Protein AF-A0A932UL67-F1 (afdb_monomer)

Radius of gyration: 29.18 Å; Cα contacts (8 Å, |Δi|>4): 781; chains: 1; bounding box: 80×75×85 Å

Secondary structure (DSSP, 8-state):
-HHHHHHHHHHHHHHHHHHHHHHHHH-HHHHHHHHHHHHHHHHHHT-EEHHHHHH-TTS-HHHHHHHHHHHHHHHHHHHTT----TTTTSEEE--SSS-SEEEEEEEETTS-----EEETTTEEES-EEESSHHHHHHHHHHHHHTTEEEEEEEES----TTSS-PPEETTT--S-HHHHHHHHHHHHHHHH---TT-HHHHHHHHHHHHHHHHHHHHHHTT-HHHHHHHHHHHHHHHHHHHHHHHHHHHHHHHHTSS--HHHHHHHHHHHHHHHHHHHHTTTGGG-SSS-HHHHHTSPP-HHHHHHHHHT-SSHHHHHHHHHHTTT-HHHHHHHHHHHHHH-TTS-HHHHHHHS-PPPPP--S---PPPP--------------------------------------------TTEEEEEEEEEEHHHHHHHHHHHHHHTTPPEEEEEE-SSEEEEEEPPEEEPPPHHHHHTT-SEEEEEEEEEEEE-SSSEEEEEEEEEEEEEPPPSSS----BPPPPPHHHHHHHHHHHHHHHHHHHHHHHHHHHHHHHHHHHHHHHHHHTTS--

Nearest PDB structures (foldseek):
  2pcs-assembly1_A  TM=4.024E-01  e=6.009E-02  Geobacillus kaustophilus HTA426
  7azn-assembly1_A  TM=4.717E-01  e=5.181E-01  Mus musculus
  5yqj-assembly3_C  TM=4.143E-01  e=3.210E-01  Saccharomyces cerevisiae S288C
  6gn5-assembly1_A  TM=4.118E-01  e=5.981E-01  Homo sapiens

Mean predicted aligned error: 16.82 Å

Solvent-accessible surface area (backbone atoms only — not comparable to full-atom values): 31783 Å² total; per-residue (Å²): 111,70,74,58,53,53,53,49,52,52,50,52,51,50,52,51,50,51,52,51,51,49,42,48,73,74,30,72,66,52,44,50,53,53,50,51,52,52,54,50,52,53,46,66,74,56,50,41,53,34,68,58,48,42,70,35,88,84,43,55,68,70,60,24,52,52,42,46,46,49,54,50,35,45,48,42,33,31,76,70,43,69,36,44,37,83,60,66,57,49,28,30,22,81,75,88,55,82,63,56,28,29,36,37,28,30,8,44,71,73,46,87,48,71,43,68,48,80,41,99,83,85,39,77,34,61,54,50,78,21,73,46,62,68,60,40,52,54,54,42,51,58,41,40,78,70,50,28,27,62,32,78,40,78,33,39,73,78,80,67,83,76,77,56,78,52,48,41,36,56,32,50,61,54,93,50,61,50,60,36,31,12,50,53,31,18,60,24,33,47,65,57,45,72,57,88,94,38,61,40,56,39,39,17,51,15,47,52,48,3,30,59,44,29,20,50,54,26,47,78,68,73,33,59,65,53,14,51,48,23,48,34,46,49,52,32,47,46,56,49,20,56,48,48,53,52,52,47,52,54,49,48,57,57,46,71,42,102,57,60,73,66,64,36,51,53,54,52,50,50,53,40,51,53,53,28,50,35,26,50,39,80,55,17,72,70,36,74,69,60,58,19,51,66,54,28,73,48,85,74,48,47,11,47,51,54,60,54,35,36,52,24,44,66,49,64,52,58,51,46,46,22,56,63,45,75,64,36,60,39,61,26,54,54,50,52,46,53,51,47,70,68,37,75,90,51,63,51,66,60,54,52,66,65,54,82,48,82,74,77,80,91,82,82,81,92,78,83,81,84,79,91,79,92,77,84,87,82,89,82,87,90,79,86,82,90,78,89,88,85,84,90,87,85,85,90,84,90,82,91,79,91,78,84,90,70,91,76,83,78,74,78,78,80,55,70,16,55,47,80,44,78,66,42,73,30,37,62,65,34,49,70,52,38,48,62,51,48,43,41,73,78,68,41,52,77,64,44,78,49,73,55,102,55,39,38,40,39,30,36,38,80,38,78,43,79,42,50,72,77,42,35,77,70,53,29,68,36,23,33,38,31,44,37,38,42,30,37,60,72,54,101,63,31,23,40,34,34,41,34,39,41,39,32,31,27,48,81,71,93,52,98,73,73,57,80,40,62,43,72,77,47,74,66,58,50,49,56,51,48,55,55,53,48,54,37,35,55,54,25,44,60,44,35,56,56,52,51,56,52,48,52,54,53,49,54,60,47,54,58,50,60,51,59,64,60,78,73,111

pLDDT: mean 77.35, std 21.62, range [21.58, 98.69]

Foldseek 3Di:
DVVVVVVVVVVVVVVVVVVLVCCCVPDPVSVQVVVVVVLQVVQVVQKDFLVCLLPDPPNPPLVNVLSVLLVLLLCCLCPVQVFQSDLAARIEGEPLDQFQWKKKWKDAQLALDADWDADPPPGTDSIDTGSDVVVNVVVCVVVVVVRMDMDIDTDLDDDPLPPDRGHRYPNLGDPLSLSSSLVSSLVSLLRRDDFPPQQLVSLQSSNLRSLLSSLVSCVVVVNNVSNVVSVLVLQLLQLVLVLLVVLNVLSNVLSPDPDDDPRSNVSNQVSQLVSLVCLQPDSQVSRDPDRSPLVSLDRDGSRVSVVSSSNRPPNVLLVLLCVLVVNRSSVSSVVLRVQSVVQVPHNSVVSSVVPDRPPDPDDDDDDDDDDDDDDDDDDDDDDDDDDDDDDDDDDDDDDDDDDDDDDDPDPDPDDFQKDKDWLFKFFPVLCVPQLSSLCVVVPWAWPDWDDDPFKTKTKTDKDKDADDPVVVVVQFGIKIKMKIWMWGDPDPGMTGIMIMMGMWTAHDDPDPDRDTDRHHQDPVNVVVVCVSSVSSSVSRVVNVVVVVVSVVVVVVVVVVVVVVVVVVD

Structure (mmCIF, N/CA/C/O backbone):
data_AF-A0A932UL67-F1
#
_entry.id   AF-A0A932UL67-F1
#
loop_
_atom_site.group_PDB
_atom_site.id
_atom_site.type_symbol
_atom_site.label_atom_id
_atom_site.label_alt_id
_atom_site.label_comp_id
_atom_site.label_asym_id
_atom_site.label_entity_id
_atom_site.label_seq_id
_atom_site.pdbx_PDB_ins_code
_atom_site.Cartn_x
_atom_site.Cartn_y
_atom_site.Cartn_z
_atom_site.occupancy
_atom_site.B_iso_or_equiv
_atom_site.auth_seq_id
_atom_site.auth_comp_id
_atom_site.auth_asym_id
_atom_site.auth_atom_id
_atom_site.pdbx_PDB_model_num
ATOM 1 N N . MET A 1 1 ? 15.646 -45.653 40.377 1.00 58.28 1 MET A N 1
ATOM 2 C CA . MET A 1 1 ? 14.863 -45.214 39.196 1.00 58.28 1 MET A CA 1
ATOM 3 C C . MET A 1 1 ? 14.924 -43.702 38.965 1.00 58.28 1 MET A C 1
ATOM 5 O O . MET A 1 1 ? 15.389 -43.301 37.908 1.00 58.28 1 MET A O 1
ATOM 9 N N . VAL A 1 2 ? 14.588 -42.864 39.954 1.00 60.38 2 VAL A N 1
ATOM 10 C CA . VAL A 1 2 ? 14.476 -41.389 39.829 1.00 60.38 2 VAL A CA 1
ATOM 11 C C . VAL A 1 2 ? 15.706 -40.686 39.216 1.00 60.38 2 VAL A C 1
ATOM 13 O O . VAL A 1 2 ? 15.571 -39.919 38.268 1.00 60.38 2 VAL A O 1
ATOM 16 N N . ARG A 1 3 ? 16.933 -40.998 39.663 1.00 60.72 3 ARG A N 1
ATOM 17 C CA . ARG A 1 3 ? 18.172 -40.400 39.108 1.00 60.72 3 ARG A CA 1
ATOM 18 C C . ARG A 1 3 ? 18.428 -40.737 37.631 1.00 60.72 3 ARG A C 1
ATOM 20 O O . ARG A 1 3 ? 19.085 -39.966 36.936 1.00 60.72 3 ARG A O 1
ATOM 27 N N . ARG A 1 4 ? 17.940 -41.886 37.150 1.00 64.69 4 ARG A N 1
ATOM 28 C CA . ARG A 1 4 ? 18.103 -42.320 35.751 1.00 64.69 4 ARG A CA 1
ATOM 29 C C . ARG A 1 4 ? 17.118 -41.561 34.858 1.00 64.69 4 ARG A C 1
ATOM 31 O O . ARG A 1 4 ? 17.527 -41.064 33.818 1.00 64.69 4 ARG A O 1
ATOM 38 N N . SER A 1 5 ? 15.886 -41.368 35.330 1.00 59.34 5 SER A N 1
ATOM 39 C CA . SER A 1 5 ? 14.853 -40.567 34.663 1.00 59.34 5 SER A CA 1
ATOM 40 C C . SER A 1 5 ? 15.234 -39.086 34.545 1.00 59.34 5 SER A C 1
ATOM 42 O O . SER A 1 5 ? 15.085 -38.513 33.473 1.00 59.34 5 SER A O 1
ATOM 44 N N . ILE A 1 6 ? 15.826 -38.488 35.588 1.00 69.31 6 ILE A N 1
ATOM 45 C CA . ILE A 1 6 ? 16.319 -37.095 35.550 1.00 69.31 6 ILE A CA 1
ATOM 46 C C . ILE A 1 6 ? 17.451 -36.927 34.522 1.00 69.31 6 ILE A C 1
ATOM 48 O O . ILE A 1 6 ? 17.468 -35.964 33.762 1.00 69.31 6 ILE A O 1
ATOM 52 N N . ARG A 1 7 ? 18.386 -37.885 34.444 1.00 73.56 7 ARG A N 1
ATOM 53 C CA . ARG A 1 7 ? 19.478 -37.851 33.451 1.00 73.56 7 ARG A CA 1
ATOM 54 C C . ARG A 1 7 ? 18.980 -38.046 32.019 1.00 73.56 7 ARG A C 1
ATOM 56 O O . ARG A 1 7 ? 19.534 -37.441 31.108 1.00 73.56 7 ARG A O 1
ATOM 63 N N . ILE A 1 8 ? 17.961 -38.884 31.817 1.00 76.06 8 ILE A N 1
ATOM 64 C CA . ILE A 1 8 ? 17.327 -39.078 30.506 1.00 76.06 8 ILE A CA 1
ATOM 65 C C . ILE A 1 8 ? 16.589 -37.800 30.094 1.00 76.06 8 ILE A C 1
ATOM 67 O O . ILE A 1 8 ? 16.837 -37.307 29.000 1.00 76.06 8 ILE A O 1
ATOM 71 N N . ALA A 1 9 ? 15.790 -37.205 30.983 1.00 73.44 9 ALA A N 1
ATOM 72 C CA . ALA A 1 9 ? 15.114 -35.933 30.729 1.00 73.44 9 ALA A CA 1
ATOM 73 C C . ALA A 1 9 ? 16.105 -34.798 30.407 1.00 73.44 9 ALA A C 1
ATOM 75 O O . ALA A 1 9 ? 15.898 -34.058 29.451 1.00 73.44 9 ALA A O 1
ATOM 76 N N . GLY A 1 10 ? 17.229 -34.711 31.130 1.00 79.12 10 GLY A N 1
ATOM 77 C CA . GLY A 1 10 ? 18.285 -33.732 30.849 1.00 79.12 10 GLY A CA 1
ATOM 78 C C . GLY A 1 10 ? 18.972 -33.937 29.493 1.00 79.12 10 GLY A C 1
ATOM 79 O O . GLY A 1 10 ? 19.234 -32.968 28.786 1.00 79.12 10 GLY A O 1
ATOM 80 N N . ARG A 1 11 ? 19.225 -35.189 29.085 1.00 85.75 11 ARG A N 1
ATOM 81 C CA . ARG A 1 11 ? 19.798 -35.507 27.761 1.00 85.75 11 ARG A CA 1
ATOM 82 C C . ARG A 1 11 ? 18.821 -35.234 26.623 1.00 85.75 11 ARG A C 1
ATOM 84 O O . ARG A 1 11 ? 19.241 -34.719 25.595 1.00 85.75 11 ARG A O 1
ATOM 91 N N . VAL A 1 12 ? 17.541 -35.550 26.815 1.00 84.25 12 VAL A N 1
ATOM 92 C CA . VAL A 1 12 ? 16.478 -35.234 25.851 1.00 84.25 12 VAL A CA 1
ATOM 93 C C . VAL A 1 12 ? 16.326 -33.720 25.715 1.00 84.25 12 VAL A C 1
ATOM 95 O O . VAL A 1 12 ? 16.310 -33.222 24.597 1.00 84.25 12 VAL A O 1
ATOM 98 N N . GLY A 1 13 ? 16.314 -32.978 26.827 1.00 85.19 13 GLY A N 1
ATOM 99 C CA . GLY A 1 13 ? 16.282 -31.515 26.811 1.00 85.19 13 GLY A CA 1
ATOM 100 C C . GLY A 1 13 ? 17.483 -30.909 26.081 1.00 85.19 13 GLY A C 1
ATOM 101 O O . GLY A 1 13 ? 17.305 -30.061 25.213 1.00 85.19 13 GLY A O 1
ATOM 102 N N . LEU A 1 14 ? 18.698 -31.393 26.359 1.00 87.69 14 LEU A N 1
ATOM 103 C CA . LEU A 1 14 ? 19.907 -30.945 25.664 1.00 87.69 14 LEU A CA 1
ATOM 104 C C . LEU A 1 14 ? 19.869 -31.270 24.165 1.00 87.69 14 LEU A C 1
ATOM 106 O O . LEU A 1 14 ? 20.207 -30.415 23.352 1.00 87.69 14 LEU A O 1
ATOM 110 N N . ALA A 1 15 ? 19.440 -32.476 23.787 1.00 86.94 15 ALA A N 1
ATOM 111 C CA . ALA A 1 15 ? 19.298 -32.857 22.384 1.00 86.94 15 ALA A CA 1
ATOM 112 C C . ALA A 1 15 ? 18.282 -31.962 21.661 1.00 86.94 15 ALA A C 1
ATOM 114 O O . ALA A 1 15 ? 18.541 -31.525 20.545 1.00 86.94 15 ALA A O 1
ATOM 115 N N . LEU A 1 16 ? 17.167 -31.624 22.313 1.00 86.06 16 LEU A N 1
ATOM 116 C CA . LEU A 1 16 ? 16.147 -30.738 21.757 1.00 86.06 16 LEU A CA 1
ATOM 117 C C . LEU A 1 16 ? 16.681 -29.312 21.566 1.00 86.06 16 LEU A C 1
ATOM 119 O O . LEU A 1 16 ? 16.477 -28.718 20.511 1.00 86.06 16 LEU A O 1
ATOM 123 N N . VAL A 1 17 ? 17.445 -28.795 22.534 1.00 85.25 17 VAL A N 1
ATOM 124 C CA . VAL A 1 17 ? 18.145 -27.506 22.406 1.00 85.25 17 VAL A CA 1
ATOM 125 C C . VAL A 1 17 ? 19.146 -27.540 21.252 1.00 85.25 17 VAL A C 1
ATOM 127 O O . VAL A 1 17 ? 19.160 -26.619 20.443 1.00 85.25 17 VAL A O 1
ATOM 130 N N . LEU A 1 18 ? 19.949 -28.599 21.129 1.00 87.56 18 LEU A N 1
ATOM 131 C CA . LEU A 1 18 ? 20.917 -28.739 20.038 1.00 87.56 18 LEU A CA 1
ATOM 132 C C . LEU A 1 18 ? 20.237 -28.827 18.668 1.00 87.56 18 LEU A C 1
ATOM 134 O O . LEU A 1 18 ? 20.727 -28.221 17.721 1.00 87.56 18 LEU A O 1
ATOM 138 N N . VAL A 1 19 ? 19.099 -29.518 18.562 1.00 85.62 19 VAL A N 1
ATOM 139 C CA . VAL A 1 19 ? 18.292 -29.568 17.333 1.00 85.62 19 VAL A CA 1
ATOM 140 C C . VAL A 1 19 ? 17.742 -28.187 16.984 1.00 85.62 19 VAL A C 1
ATOM 142 O O . VAL A 1 19 ? 17.834 -27.779 15.831 1.00 85.62 19 VAL A O 1
ATOM 145 N N . VAL A 1 20 ? 17.228 -27.434 17.962 1.00 78.31 20 VAL A N 1
ATOM 146 C CA . VAL A 1 20 ? 16.753 -26.060 17.736 1.00 78.31 20 VAL A CA 1
ATOM 147 C C . VAL A 1 20 ? 17.907 -25.148 17.313 1.00 78.31 20 VAL A C 1
ATOM 149 O O . VAL A 1 20 ? 17.773 -24.419 16.336 1.00 78.31 20 VAL A O 1
ATOM 152 N N . VAL A 1 21 ? 19.062 -25.220 17.978 1.00 82.06 21 VAL A N 1
ATOM 153 C CA . VAL A 1 21 ? 20.255 -24.431 17.626 1.00 82.06 21 VAL A CA 1
ATOM 154 C C . VAL A 1 21 ? 20.749 -24.783 16.223 1.00 82.06 21 VAL A C 1
ATOM 156 O O . VAL A 1 21 ? 20.987 -23.885 15.419 1.00 82.06 21 VAL A O 1
ATOM 159 N N . ALA A 1 22 ? 20.844 -26.072 15.891 1.00 80.31 22 ALA A N 1
ATOM 160 C CA . ALA A 1 22 ? 21.201 -26.518 14.550 1.00 80.31 22 ALA A CA 1
ATOM 161 C C . ALA A 1 22 ? 20.183 -26.027 13.511 1.00 80.31 22 ALA A C 1
ATOM 163 O O . ALA A 1 22 ? 20.582 -25.532 12.462 1.00 80.31 22 ALA A O 1
ATOM 164 N N . ALA A 1 23 ? 18.883 -26.076 13.812 1.00 75.25 23 ALA A N 1
ATOM 165 C CA . ALA A 1 23 ? 17.847 -25.583 12.914 1.00 75.25 23 ALA A CA 1
ATOM 166 C C . ALA A 1 23 ? 17.936 -24.061 12.687 1.00 75.25 23 ALA A C 1
ATOM 168 O O . ALA A 1 23 ? 17.774 -23.594 11.563 1.00 75.25 23 ALA A O 1
ATOM 169 N N . VAL A 1 24 ? 18.255 -23.286 13.727 1.00 74.88 24 VAL A N 1
ATOM 170 C CA . VAL A 1 24 ? 18.489 -21.834 13.635 1.00 74.88 24 VAL A CA 1
ATOM 171 C C . VAL A 1 24 ? 19.718 -21.514 12.785 1.00 74.88 24 VAL A C 1
ATOM 173 O O . VAL A 1 24 ? 19.688 -20.572 11.995 1.00 74.88 24 VAL A O 1
ATOM 176 N N . ILE A 1 25 ? 20.795 -22.287 12.926 1.00 74.44 25 ILE A N 1
ATOM 177 C CA . ILE A 1 25 ? 22.027 -22.088 12.153 1.00 74.44 25 ILE A CA 1
ATOM 178 C C . ILE A 1 25 ? 21.809 -22.464 10.682 1.00 74.44 25 ILE A C 1
ATOM 180 O O . ILE A 1 25 ? 22.233 -21.731 9.791 1.00 74.44 25 ILE A O 1
ATOM 184 N N . LEU A 1 26 ? 21.139 -23.590 10.427 1.00 74.31 26 LEU A N 1
ATOM 185 C CA . LEU A 1 26 ? 21.056 -24.195 9.097 1.00 74.31 26 LEU A CA 1
ATOM 186 C C . LEU A 1 26 ? 19.904 -23.653 8.238 1.00 74.31 26 LEU A C 1
ATOM 188 O O . LEU A 1 26 ? 20.012 -23.685 7.015 1.00 74.31 26 LEU A O 1
ATOM 192 N N . PHE A 1 27 ? 18.819 -23.136 8.830 1.00 76.81 27 PHE A N 1
ATOM 193 C CA . PHE A 1 27 ? 17.623 -22.742 8.076 1.00 76.81 27 PHE A CA 1
ATOM 194 C C . PHE A 1 27 ? 17.274 -21.258 8.251 1.00 76.81 27 PHE A C 1
ATOM 196 O O . PHE A 1 27 ? 16.894 -20.791 9.327 1.00 76.81 27 PHE A O 1
ATOM 203 N N . GLY A 1 28 ? 17.343 -20.500 7.149 1.00 73.44 28 GLY A N 1
ATOM 204 C CA . GLY A 1 28 ? 16.959 -19.081 7.107 1.00 73.44 28 GLY A CA 1
ATOM 205 C C . GLY A 1 28 ? 15.499 -18.825 7.494 1.00 73.44 28 GLY A C 1
ATOM 206 O O . GLY A 1 28 ? 15.215 -17.854 8.192 1.00 73.44 28 GLY A O 1
ATOM 207 N N . GLU A 1 29 ? 14.583 -19.726 7.132 1.00 73.69 29 GLU A N 1
ATOM 208 C CA . GLU A 1 29 ? 13.160 -19.590 7.476 1.00 73.69 29 GLU A CA 1
ATOM 209 C C . GLU A 1 29 ? 12.892 -19.748 8.978 1.00 73.69 29 GLU A C 1
ATOM 211 O O . GLU A 1 29 ? 12.031 -19.065 9.528 1.00 73.69 29 GLU A O 1
ATOM 216 N N . VAL A 1 30 ? 13.676 -20.570 9.683 1.00 74.94 30 VAL A N 1
ATOM 217 C CA . VAL A 1 30 ? 13.566 -20.696 11.146 1.00 74.94 30 VAL A CA 1
ATOM 218 C C . VAL A 1 30 ? 13.992 -19.392 11.819 1.00 74.94 30 VAL A C 1
ATOM 220 O O . VAL A 1 30 ? 13.293 -18.894 12.700 1.00 74.94 30 VAL A O 1
ATOM 223 N N . ARG A 1 31 ? 15.097 -18.783 11.364 1.00 80.00 31 ARG A N 1
ATOM 224 C CA . ARG A 1 31 ? 15.535 -17.460 11.845 1.00 80.00 31 ARG A CA 1
ATOM 225 C C . ARG A 1 31 ? 14.489 -16.384 11.580 1.00 80.00 31 ARG A C 1
ATOM 227 O O . ARG A 1 31 ? 14.217 -15.574 12.462 1.00 80.00 31 ARG A O 1
ATOM 234 N N . PHE A 1 32 ? 13.890 -16.401 10.392 1.00 77.88 32 PHE A N 1
ATOM 235 C CA . PHE A 1 32 ? 12.824 -15.483 10.012 1.00 77.88 32 PHE A CA 1
ATOM 236 C C . PHE A 1 32 ? 11.614 -15.587 10.951 1.00 77.88 32 PHE A C 1
ATOM 238 O O . PHE A 1 32 ? 11.202 -14.581 11.527 1.00 77.88 32 PHE A O 1
ATOM 245 N N . VAL A 1 33 ? 11.090 -16.798 11.165 1.00 77.25 33 VAL A N 1
ATOM 246 C CA . VAL A 1 33 ? 9.927 -17.024 12.039 1.00 77.25 33 VAL A CA 1
ATOM 247 C C . VAL A 1 33 ? 10.240 -16.648 13.487 1.00 77.25 33 VAL A C 1
ATOM 249 O O . VAL A 1 33 ? 9.433 -15.982 14.127 1.00 77.25 33 VAL A O 1
ATOM 252 N N . LEU A 1 34 ? 11.422 -17.000 14.003 1.00 79.75 34 LEU A N 1
ATOM 253 C CA . LEU A 1 34 ? 11.830 -16.609 15.357 1.00 79.75 34 LEU A CA 1
ATOM 254 C C . LEU A 1 34 ? 11.966 -15.093 15.507 1.00 79.75 34 LEU A C 1
ATOM 256 O O . LEU A 1 34 ? 11.580 -14.543 16.537 1.00 79.75 34 LEU A O 1
ATOM 260 N N . ARG A 1 35 ? 12.489 -14.405 14.485 1.00 83.81 35 ARG A N 1
ATOM 261 C CA . ARG A 1 35 ? 12.565 -12.943 14.479 1.00 83.81 35 ARG A CA 1
ATOM 262 C C . ARG A 1 35 ? 11.172 -12.322 14.485 1.00 83.81 35 ARG A C 1
ATOM 264 O O . ARG A 1 35 ? 10.944 -11.420 15.284 1.00 83.81 35 ARG A O 1
ATOM 271 N N . ALA A 1 36 ? 10.258 -12.817 13.650 1.00 80.81 36 ALA A N 1
ATOM 272 C CA . ALA A 1 36 ? 8.872 -12.360 13.628 1.00 80.81 36 ALA A CA 1
ATOM 273 C C . ALA A 1 36 ? 8.182 -12.593 14.982 1.00 80.81 36 ALA A C 1
ATOM 275 O O . ALA A 1 36 ? 7.601 -11.666 15.534 1.00 80.81 36 ALA A O 1
ATOM 276 N N . ALA A 1 37 ? 8.340 -13.781 15.575 1.00 80.38 37 ALA A N 1
ATOM 277 C CA . ALA A 1 37 ? 7.785 -14.105 16.889 1.00 80.38 37 ALA A CA 1
ATOM 278 C C . ALA A 1 37 ? 8.350 -13.215 18.009 1.00 80.38 37 ALA A C 1
ATOM 280 O O . ALA A 1 37 ? 7.608 -12.769 18.881 1.00 80.38 37 ALA A O 1
ATOM 281 N N . TYR A 1 38 ? 9.655 -12.928 17.987 1.00 86.62 38 TYR A N 1
ATOM 282 C CA . TYR A 1 38 ? 10.287 -12.021 18.945 1.00 86.62 38 TYR A CA 1
ATOM 283 C C . TYR A 1 38 ? 9.764 -10.583 18.817 1.00 86.62 38 TYR A C 1
ATOM 285 O O . TYR A 1 38 ? 9.457 -9.943 19.825 1.00 86.62 38 TYR A O 1
ATOM 293 N N . GLU A 1 39 ? 9.671 -10.067 17.590 1.00 86.12 39 GLU A N 1
ATOM 294 C CA . GLU A 1 39 ? 9.162 -8.717 17.334 1.00 86.12 39 GLU A CA 1
ATOM 295 C C . GLU A 1 39 ? 7.692 -8.598 17.748 1.00 86.12 39 GLU A C 1
ATOM 297 O O . GLU A 1 39 ? 7.346 -7.653 18.458 1.00 86.12 39 GLU A O 1
ATOM 302 N N . GLU A 1 40 ? 6.872 -9.595 17.418 1.00 84.12 40 GLU A N 1
ATOM 303 C CA . GLU A 1 40 ? 5.462 -9.656 17.803 1.00 84.12 40 GLU A CA 1
ATOM 304 C C . GLU A 1 40 ? 5.289 -9.727 19.325 1.00 84.12 40 GLU A C 1
ATOM 306 O O . GLU A 1 40 ? 4.575 -8.921 19.919 1.00 84.12 40 GLU A O 1
ATOM 311 N N . ALA A 1 41 ? 6.036 -10.599 20.011 1.00 85.69 41 ALA A N 1
ATOM 312 C CA . ALA A 1 41 ? 6.009 -10.673 21.471 1.00 85.69 41 ALA A CA 1
ATOM 313 C C . ALA A 1 41 ? 6.372 -9.327 22.121 1.00 85.69 41 ALA A C 1
ATOM 315 O O . ALA A 1 41 ? 5.759 -8.915 23.110 1.00 85.69 41 ALA A O 1
ATOM 316 N N . ARG A 1 42 ? 7.343 -8.603 21.550 1.00 88.56 42 ARG A N 1
ATOM 317 C CA . ARG A 1 42 ? 7.738 -7.274 22.028 1.00 88.56 42 ARG A CA 1
ATOM 318 C C . ARG A 1 42 ? 6.652 -6.224 21.779 1.00 88.56 42 ARG A C 1
ATOM 320 O O . ARG A 1 42 ? 6.491 -5.335 22.617 1.00 88.56 42 ARG A O 1
ATOM 327 N N . ILE A 1 43 ? 5.931 -6.312 20.660 1.00 88.38 43 ILE A N 1
ATOM 328 C CA . ILE A 1 43 ? 4.797 -5.438 20.333 1.00 88.38 43 ILE A CA 1
ATOM 329 C C . ILE A 1 43 ? 3.656 -5.662 21.328 1.00 88.38 43 ILE A C 1
ATOM 331 O O . ILE A 1 43 ? 3.190 -4.713 21.965 1.00 88.38 43 ILE A O 1
ATOM 335 N N . LEU A 1 44 ? 3.265 -6.921 21.520 1.00 87.44 44 LEU A N 1
ATOM 336 C CA . LEU A 1 44 ? 2.172 -7.310 22.407 1.00 87.44 44 LEU A CA 1
ATOM 337 C C . LEU A 1 44 ? 2.477 -6.990 23.875 1.00 87.44 44 LEU A C 1
ATOM 339 O O . LEU A 1 44 ? 1.585 -6.557 24.599 1.00 87.44 44 LEU A O 1
ATOM 343 N N . ALA A 1 45 ? 3.728 -7.133 24.321 1.00 88.50 45 ALA A N 1
ATOM 344 C CA . ALA A 1 45 ? 4.129 -6.818 25.695 1.00 88.50 45 ALA A CA 1
ATOM 345 C C . ALA A 1 45 ? 4.094 -5.314 26.030 1.00 88.50 45 ALA A C 1
ATOM 347 O O . ALA A 1 45 ? 4.071 -4.948 27.203 1.00 88.50 45 ALA A O 1
ATOM 348 N N . ARG A 1 46 ? 4.122 -4.433 25.021 1.00 91.44 46 ARG A N 1
ATOM 349 C CA . ARG A 1 46 ? 4.160 -2.968 25.196 1.00 91.44 46 ARG A CA 1
ATOM 350 C C . ARG A 1 46 ? 2.822 -2.282 24.945 1.00 91.44 46 ARG A C 1
ATOM 352 O O . ARG A 1 46 ? 2.752 -1.056 25.046 1.00 91.44 46 ARG A O 1
ATOM 359 N N . ARG A 1 47 ? 1.788 -3.052 24.615 1.00 93.00 47 ARG A N 1
ATOM 360 C CA . ARG A 1 47 ? 0.481 -2.512 24.259 1.00 93.00 47 ARG A CA 1
ATOM 361 C C . ARG A 1 47 ? -0.162 -1.783 25.432 1.00 93.00 47 ARG A C 1
ATOM 363 O O . ARG A 1 47 ? -0.093 -2.226 26.579 1.00 93.00 47 ARG A O 1
ATOM 370 N N . ARG A 1 48 ? -0.791 -0.657 25.129 1.00 94.25 48 ARG A N 1
ATOM 371 C CA . ARG A 1 48 ? -1.565 0.146 26.073 1.00 94.25 48 ARG A CA 1
ATOM 372 C C . ARG A 1 48 ? -2.963 0.385 25.502 1.00 94.25 48 ARG A C 1
ATOM 374 O O . ARG A 1 48 ? -3.065 0.592 24.291 1.00 94.25 48 ARG A O 1
ATOM 381 N N . PRO A 1 49 ? -4.016 0.430 26.337 1.00 96.25 49 PRO A N 1
ATOM 382 C CA . PRO A 1 49 ? -5.360 0.729 25.862 1.00 96.25 49 PRO A CA 1
ATOM 383 C C . PRO A 1 49 ? -5.412 2.091 25.172 1.00 96.25 49 PRO A C 1
ATOM 385 O O . PRO A 1 49 ? -4.981 3.102 25.736 1.00 96.25 49 PRO A O 1
ATOM 388 N N . LEU A 1 50 ? -5.960 2.120 23.957 1.00 94.75 50 LEU A N 1
ATOM 389 C CA . LEU A 1 50 ? -6.038 3.339 23.154 1.00 94.75 50 LEU A CA 1
ATOM 390 C C . LEU A 1 50 ? -6.918 4.397 23.841 1.00 94.75 50 LEU A C 1
ATOM 392 O O . LEU A 1 50 ? -6.569 5.573 23.872 1.00 94.75 50 LEU A O 1
ATOM 396 N N . THR A 1 51 ? -8.008 3.966 24.482 1.00 95.44 51 THR A N 1
ATOM 397 C CA . THR A 1 51 ? -8.906 4.825 25.275 1.00 95.44 51 THR A CA 1
ATOM 398 C C . THR A 1 51 ? -8.184 5.509 26.433 1.00 95.44 51 THR A C 1
ATOM 400 O O . THR A 1 51 ? -8.359 6.706 26.647 1.00 95.44 51 THR A O 1
ATOM 403 N N . GLN A 1 52 ? -7.309 4.783 27.139 1.00 95.69 52 GLN A N 1
ATOM 404 C CA . GLN A 1 52 ? -6.505 5.351 28.219 1.00 95.69 52 GLN A CA 1
ATOM 405 C C . GLN A 1 52 ? -5.563 6.431 27.677 1.00 95.69 52 GLN A C 1
ATOM 407 O O . GLN A 1 52 ? -5.497 7.520 28.240 1.00 95.69 52 GLN A O 1
ATOM 412 N N . LEU A 1 53 ? -4.869 6.148 26.572 1.00 94.75 53 LEU A N 1
ATOM 413 C CA . LEU A 1 53 ? -3.941 7.088 25.939 1.00 94.75 53 LEU A CA 1
ATOM 414 C C . LEU A 1 53 ? -4.631 8.341 25.393 1.00 94.75 53 LEU A C 1
ATOM 416 O O . LEU A 1 53 ? -4.057 9.427 25.486 1.00 94.75 53 LEU A O 1
ATOM 420 N N . ALA A 1 54 ? -5.842 8.198 24.851 1.00 94.31 54 ALA A N 1
ATOM 421 C CA . ALA A 1 54 ? -6.664 9.312 24.386 1.00 94.31 54 ALA A CA 1
ATOM 422 C C . ALA A 1 54 ? -7.122 10.209 25.552 1.00 94.31 54 ALA A C 1
ATOM 424 O O . ALA A 1 54 ? -7.146 11.424 25.426 1.00 94.31 54 ALA A O 1
ATOM 425 N N . SER A 1 55 ? -7.417 9.635 26.721 1.00 94.06 55 SER A N 1
ATOM 426 C CA . SER A 1 55 ? -7.809 10.412 27.910 1.00 94.06 55 SER A CA 1
ATOM 427 C C . SER A 1 55 ? -6.636 10.991 28.718 1.00 94.06 55 SER A C 1
ATOM 429 O O . SER A 1 55 ? -6.845 11.809 29.611 1.00 94.06 55 SER A O 1
ATOM 431 N N . ASP A 1 56 ? -5.401 10.563 28.440 1.00 94.06 56 ASP A N 1
ATOM 432 C CA . ASP A 1 56 ? -4.221 10.926 29.226 1.00 94.06 56 ASP A CA 1
ATOM 433 C C . ASP A 1 56 ? -3.772 12.372 28.911 1.00 94.06 56 ASP A C 1
ATOM 435 O O . ASP A 1 56 ? -3.357 12.661 27.779 1.00 94.06 56 ASP A O 1
ATOM 439 N N . PRO A 1 57 ? -3.796 13.298 29.896 1.00 92.50 57 PRO A N 1
ATOM 440 C CA . PRO A 1 57 ? -3.409 14.691 29.684 1.00 92.50 57 PRO A CA 1
ATOM 441 C C . PRO A 1 57 ? -1.923 14.853 29.336 1.00 92.50 57 PRO A C 1
ATOM 443 O O . PRO A 1 57 ? -1.539 15.897 28.809 1.00 92.50 57 PRO A O 1
ATOM 446 N N . THR A 1 58 ? -1.095 13.834 29.592 1.00 94.06 58 THR A N 1
ATOM 447 C CA . THR A 1 58 ? 0.335 13.822 29.256 1.00 94.06 58 THR A CA 1
ATOM 448 C C . THR A 1 58 ? 0.617 13.354 27.825 1.00 94.06 58 THR A C 1
ATOM 450 O O . THR A 1 58 ? 1.720 13.577 27.319 1.00 94.06 58 THR A O 1
ATOM 453 N N . THR A 1 59 ? -0.364 12.757 27.135 1.00 92.00 59 THR A N 1
ATOM 454 C CA . THR A 1 59 ? -0.254 12.442 25.704 1.00 92.00 59 THR A CA 1
ATOM 455 C C . THR A 1 59 ? -0.197 13.747 24.902 1.00 92.00 59 THR A C 1
ATOM 457 O O . THR A 1 59 ? -1.075 14.595 25.098 1.00 92.00 59 THR A O 1
ATOM 460 N N . PRO A 1 60 ? 0.778 13.926 23.984 1.00 92.75 60 PRO A N 1
ATOM 461 C CA . PRO A 1 60 ? 0.849 15.109 23.130 1.00 92.75 60 PRO A CA 1
ATOM 462 C C . PRO A 1 60 ? -0.479 15.370 22.397 1.00 92.75 60 PRO A C 1
ATOM 464 O O . PRO A 1 60 ? -1.065 14.404 21.901 1.00 92.75 60 PRO A O 1
ATOM 467 N N . PRO A 1 61 ? -0.941 16.630 22.279 1.00 91.06 61 PRO A N 1
ATOM 468 C CA . PRO A 1 61 ? -2.257 16.944 21.714 1.00 91.06 61 PRO A CA 1
ATOM 469 C C . PRO A 1 61 ? -2.500 16.352 20.320 1.00 91.06 61 PRO A C 1
ATOM 471 O O . PRO A 1 61 ? -3.553 15.774 20.080 1.00 91.06 61 PRO A O 1
ATOM 474 N N . GLU A 1 62 ? -1.502 16.413 19.434 1.00 88.50 62 GLU A N 1
ATOM 475 C CA . GLU A 1 62 ? -1.570 15.834 18.082 1.00 88.50 62 GLU A CA 1
ATOM 476 C C . GLU A 1 62 ? -1.812 14.314 18.119 1.00 88.50 62 GLU A C 1
ATOM 478 O O . GLU A 1 62 ? -2.721 13.808 17.465 1.00 88.50 62 GLU A O 1
ATOM 483 N N . ARG A 1 63 ? -1.063 13.578 18.957 1.00 90.44 63 ARG A N 1
ATOM 484 C CA . ARG A 1 63 ? -1.260 12.126 19.124 1.00 90.44 63 ARG A CA 1
ATOM 485 C C . ARG A 1 63 ? -2.616 11.805 19.734 1.00 90.44 63 ARG A C 1
ATOM 487 O O . ARG A 1 63 ? -3.239 10.816 19.365 1.00 90.44 63 ARG A O 1
ATOM 494 N N . ARG A 1 64 ? -3.063 12.622 20.689 1.00 93.88 64 ARG A N 1
ATOM 495 C CA . ARG A 1 64 ? -4.370 12.451 21.323 1.00 93.88 64 ARG A CA 1
ATOM 496 C C . ARG A 1 64 ? -5.485 12.555 20.287 1.00 93.88 64 ARG A C 1
ATOM 498 O O . ARG A 1 64 ? -6.320 11.661 20.226 1.00 93.88 64 ARG A O 1
ATOM 505 N N . ALA A 1 65 ? -5.421 13.566 19.420 1.00 92.94 65 ALA A N 1
ATOM 506 C CA . ALA A 1 65 ? -6.364 13.743 18.321 1.00 92.94 65 ALA A CA 1
ATOM 507 C C . ALA A 1 65 ? -6.356 12.547 17.351 1.00 92.94 65 ALA A C 1
ATOM 509 O O . ALA A 1 65 ? -7.420 12.086 16.943 1.00 92.94 65 ALA A O 1
ATOM 510 N N . GLN A 1 66 ? -5.183 11.987 17.033 1.00 94.38 66 GLN A N 1
ATOM 511 C CA . GLN A 1 66 ? -5.090 10.762 16.227 1.00 94.38 66 GLN A CA 1
ATOM 512 C C . GLN A 1 66 ? -5.759 9.563 16.919 1.00 94.38 66 GLN A C 1
ATOM 514 O O . GLN A 1 66 ? -6.510 8.830 16.280 1.00 94.38 66 GLN A O 1
ATOM 519 N N . PHE A 1 67 ? -5.544 9.362 18.223 1.00 96.88 67 PHE A N 1
ATOM 520 C CA . PHE A 1 67 ? -6.186 8.272 18.970 1.00 96.88 67 PHE A CA 1
ATOM 521 C C . PHE A 1 67 ? -7.706 8.433 19.048 1.00 96.88 67 PHE A C 1
ATOM 523 O O . PHE A 1 67 ? -8.439 7.466 18.843 1.00 96.88 67 PHE A O 1
ATOM 530 N N . GLU A 1 68 ? -8.187 9.651 19.292 1.00 96.38 68 GLU A N 1
ATOM 531 C CA . GLU A 1 68 ? -9.613 9.979 19.264 1.00 96.38 68 GLU A CA 1
ATOM 532 C C . GLU A 1 68 ? -10.222 9.730 17.878 1.00 96.38 68 GLU A C 1
ATOM 534 O O . GLU A 1 68 ? -11.315 9.169 17.779 1.00 96.38 68 GLU A O 1
ATOM 539 N N . LEU A 1 69 ? -9.502 10.078 16.806 1.00 97.00 69 LEU A N 1
ATOM 540 C CA . LEU A 1 69 ? -9.923 9.815 15.432 1.00 97.00 69 LEU A CA 1
ATOM 541 C C . LEU A 1 69 ? -10.053 8.313 15.159 1.00 97.00 69 LEU A C 1
ATOM 543 O O . LEU A 1 69 ? -11.065 7.891 14.603 1.00 97.00 69 LEU A O 1
ATOM 547 N N . VAL A 1 70 ? -9.074 7.507 15.581 1.00 97.31 70 VAL A N 1
ATOM 548 C CA . VAL A 1 70 ? -9.119 6.043 15.431 1.00 97.31 70 VAL A CA 1
ATOM 549 C C . VAL A 1 70 ? -10.306 5.448 16.185 1.00 97.31 70 VAL A C 1
ATOM 551 O O . VAL A 1 70 ? -11.055 4.653 15.617 1.00 97.31 70 VAL A O 1
ATOM 554 N N . LEU A 1 71 ? -10.524 5.856 17.439 1.00 97.62 71 LEU A N 1
ATOM 555 C CA . LEU A 1 71 ? -11.663 5.390 18.237 1.00 97.62 71 LEU A CA 1
ATOM 556 C C . LEU A 1 71 ? -13.000 5.765 17.585 1.00 97.62 71 LEU A C 1
ATOM 558 O O . LEU A 1 71 ? -13.905 4.932 17.514 1.00 97.62 71 LEU A O 1
ATOM 562 N N . ALA A 1 72 ? -13.113 6.989 17.066 1.00 98.19 72 ALA A N 1
ATOM 563 C CA . ALA A 1 72 ? -14.310 7.457 16.378 1.00 98.19 72 ALA A CA 1
ATOM 564 C C . ALA A 1 72 ? -14.552 6.718 15.051 1.00 98.19 72 ALA A C 1
ATOM 566 O O . ALA A 1 72 ? -15.686 6.332 14.773 1.00 98.19 72 ALA A O 1
ATOM 567 N N . ALA A 1 73 ? -13.509 6.485 14.248 1.00 98.19 73 ALA A N 1
ATOM 568 C CA . ALA A 1 73 ? -13.608 5.731 12.998 1.00 98.19 73 ALA A CA 1
ATOM 569 C C . ALA A 1 73 ? -14.012 4.272 13.256 1.00 98.19 73 ALA A C 1
ATOM 571 O O . ALA A 1 73 ? -14.882 3.742 12.566 1.00 98.19 73 ALA A O 1
ATOM 572 N N . ARG A 1 74 ? -13.457 3.647 14.303 1.00 97.44 74 ARG A N 1
ATOM 573 C CA . ARG A 1 74 ? -13.838 2.300 14.748 1.00 97.44 74 ARG A CA 1
ATOM 574 C C . ARG A 1 74 ? -15.306 2.228 15.177 1.00 97.44 74 ARG A C 1
ATOM 576 O O . ARG A 1 74 ? -16.005 1.302 14.774 1.00 97.44 74 ARG A O 1
ATOM 583 N N . ALA A 1 75 ? -15.777 3.189 15.973 1.00 98.12 75 ALA A N 1
ATOM 584 C CA . ALA A 1 75 ? -17.185 3.257 16.370 1.00 98.12 75 ALA A CA 1
ATOM 585 C C . ALA A 1 75 ? -18.097 3.433 15.148 1.00 98.12 75 ALA A C 1
ATOM 587 O O . ALA A 1 75 ? -19.059 2.696 14.980 1.00 98.12 75 ALA A O 1
ATOM 588 N N . PHE A 1 76 ? -17.740 4.327 14.222 1.00 98.56 76 PHE A N 1
ATOM 589 C CA . PHE A 1 76 ? -18.486 4.514 12.979 1.00 98.56 76 PHE A CA 1
ATOM 590 C C . PHE A 1 76 ? -18.542 3.239 12.119 1.00 98.56 76 PHE A C 1
ATOM 592 O O . PHE A 1 76 ? -19.604 2.889 11.600 1.00 98.56 76 PHE A O 1
ATOM 599 N N . ALA A 1 77 ? -17.424 2.520 11.990 1.00 98.25 77 ALA A N 1
ATOM 600 C CA . ALA A 1 77 ? -17.355 1.252 11.270 1.00 98.25 77 ALA A CA 1
ATOM 601 C C . ALA A 1 77 ? -18.353 0.223 11.828 1.00 98.25 77 ALA A C 1
ATOM 603 O O . ALA A 1 77 ? -19.106 -0.382 11.065 1.00 98.25 77 ALA A O 1
ATOM 604 N N . ALA A 1 78 ? -18.407 0.068 13.152 1.00 97.88 78 ALA A N 1
ATOM 605 C CA . ALA A 1 78 ? -19.360 -0.825 13.802 1.00 97.88 78 ALA A CA 1
ATOM 606 C C . ALA A 1 78 ? -20.803 -0.309 13.679 1.00 97.88 78 ALA A C 1
ATOM 608 O O . ALA A 1 78 ? -21.671 -0.973 13.112 1.00 97.88 78 ALA A O 1
ATOM 609 N N . ASP A 1 79 ? -21.048 0.905 14.162 1.00 97.62 79 ASP A N 1
ATOM 610 C CA . ASP A 1 79 ? -22.394 1.402 14.433 1.00 97.62 79 ASP A CA 1
ATOM 611 C C . ASP A 1 79 ? -23.108 1.873 13.170 1.00 97.62 79 ASP A C 1
ATOM 613 O O . ASP A 1 79 ? -24.321 1.704 13.056 1.00 97.62 79 ASP A O 1
ATOM 617 N N . SER A 1 80 ? -22.373 2.458 12.214 1.00 97.44 80 SER A N 1
ATOM 618 C CA . SER A 1 80 ? -22.923 3.082 11.000 1.00 97.44 80 SER A CA 1
ATOM 619 C C . SER A 1 80 ? -22.766 2.215 9.753 1.00 97.44 80 SER A C 1
ATOM 621 O O . SER A 1 80 ? -23.684 2.187 8.929 1.00 97.44 80 SER A O 1
ATOM 623 N N . LEU A 1 81 ? -21.673 1.459 9.630 1.00 97.69 81 LEU A N 1
ATOM 624 C CA . LEU A 1 81 ? -21.441 0.569 8.485 1.00 97.69 81 LEU A CA 1
ATOM 625 C C . LEU A 1 81 ? -21.792 -0.901 8.763 1.00 97.69 81 LEU A C 1
ATOM 627 O O . LEU A 1 81 ? -21.908 -1.671 7.815 1.00 97.69 81 LEU A O 1
ATOM 631 N N . GLY A 1 82 ? -22.011 -1.289 10.025 1.00 96.94 82 GLY A N 1
ATOM 632 C CA . GLY A 1 82 ? -22.328 -2.672 10.392 1.00 96.94 82 GLY A CA 1
ATOM 633 C C . GLY A 1 82 ? -21.138 -3.629 10.274 1.00 96.94 82 GLY A C 1
ATOM 634 O O . GLY A 1 82 ? -21.342 -4.827 10.083 1.00 96.94 82 GLY A O 1
ATOM 635 N N . LEU A 1 83 ? -19.908 -3.112 10.340 1.00 97.62 83 LEU A N 1
ATOM 636 C CA . LEU A 1 83 ? -18.689 -3.912 10.241 1.00 97.62 83 LEU A CA 1
ATOM 637 C C . LEU A 1 83 ? -18.335 -4.577 11.578 1.00 97.62 83 LEU A C 1
ATOM 639 O O . LEU A 1 83 ? -18.619 -4.061 12.661 1.00 97.62 83 LEU A O 1
ATOM 643 N N . ALA A 1 84 ? -17.644 -5.710 11.508 1.00 95.44 84 ALA A N 1
ATOM 644 C CA . ALA A 1 84 ? -17.185 -6.464 12.669 1.00 95.44 84 ALA A CA 1
ATOM 645 C C . ALA A 1 84 ? -15.916 -5.841 13.288 1.00 95.44 84 ALA A C 1
ATOM 647 O O . ALA A 1 84 ? -14.812 -6.353 13.132 1.00 95.44 84 ALA A O 1
ATOM 648 N N . ALA A 1 85 ? -16.056 -4.731 14.020 1.00 92.56 85 ALA A N 1
ATOM 649 C CA . ALA A 1 85 ? -14.907 -4.038 14.619 1.00 92.56 85 ALA A CA 1
ATOM 650 C C . ALA A 1 85 ? -14.104 -4.898 15.616 1.00 92.56 85 ALA A C 1
ATOM 652 O O . ALA A 1 85 ? -12.891 -4.728 15.720 1.00 92.56 85 ALA A O 1
ATOM 653 N N . GLY A 1 86 ? -14.761 -5.824 16.329 1.00 90.69 86 GLY A N 1
ATOM 654 C CA . GLY A 1 86 ? -14.103 -6.765 17.242 1.00 90.69 86 GLY A CA 1
ATOM 655 C C . GLY A 1 86 ? -13.144 -6.069 18.209 1.00 90.69 86 GLY A C 1
ATOM 656 O O . GLY A 1 86 ? -13.471 -5.031 18.775 1.00 90.69 86 GLY A O 1
ATOM 657 N N . GLU A 1 87 ? -11.941 -6.609 18.362 1.00 90.00 87 GLU A N 1
ATOM 658 C CA . GLU A 1 87 ? -10.875 -6.010 19.173 1.00 90.00 87 GLU A CA 1
ATOM 659 C C . GLU A 1 87 ? -9.888 -5.155 18.360 1.00 90.00 87 GLU A C 1
ATOM 661 O O . GLU A 1 87 ? -8.994 -4.540 18.938 1.00 90.00 87 GLU A O 1
ATOM 666 N N . THR A 1 88 ? -10.060 -5.061 17.037 1.00 88.00 88 THR A N 1
ATOM 667 C CA . THR A 1 88 ? -9.136 -4.338 16.156 1.00 88.00 88 THR A CA 1
ATOM 668 C C . THR A 1 88 ? -8.948 -2.903 16.631 1.00 88.00 88 THR A C 1
ATOM 670 O O . THR A 1 88 ? -9.915 -2.162 16.836 1.00 88.00 88 THR A O 1
ATOM 673 N N . TYR A 1 89 ? -7.681 -2.531 16.826 1.00 90.75 89 TYR A N 1
ATOM 674 C CA . TYR A 1 89 ? -7.248 -1.198 17.247 1.00 90.75 89 TYR A CA 1
ATOM 675 C C . TYR A 1 89 ? -7.857 -0.699 18.570 1.00 90.75 89 TYR A C 1
ATOM 677 O O . TYR A 1 89 ? -7.965 0.506 18.796 1.00 90.75 89 TYR A O 1
ATOM 685 N N . THR A 1 90 ? -8.186 -1.603 19.505 1.00 93.44 90 THR A N 1
ATOM 686 C CA . THR A 1 90 ? -8.465 -1.224 20.908 1.00 93.44 90 THR A CA 1
ATOM 687 C C . THR A 1 90 ? -7.189 -0.914 21.700 1.00 93.44 90 THR A C 1
ATOM 689 O O . THR A 1 90 ? -7.227 -0.249 22.740 1.00 93.44 90 THR A O 1
ATOM 692 N N . GLN A 1 91 ? -6.040 -1.364 21.195 1.00 94.19 91 GLN A N 1
ATOM 693 C CA . GLN A 1 91 ? -4.723 -1.233 21.810 1.00 94.19 91 GLN A CA 1
ATOM 694 C C . GLN A 1 91 ? -3.772 -0.425 20.921 1.00 94.19 91 GLN A C 1
ATOM 696 O O . GLN A 1 91 ? -3.927 -0.402 19.704 1.00 94.19 91 GLN A O 1
ATOM 701 N N . PHE A 1 92 ? -2.755 0.188 21.525 1.00 94.25 92 PHE A N 1
ATOM 702 C CA . PHE A 1 92 ? -1.679 0.895 20.835 1.00 94.25 92 PHE A CA 1
ATOM 703 C C . PHE A 1 92 ? -0.305 0.474 21.342 1.00 94.25 92 PHE A C 1
ATOM 705 O O . PHE A 1 92 ? -0.095 0.362 22.553 1.00 94.25 92 PHE A O 1
ATOM 712 N N . THR A 1 93 ? 0.648 0.346 20.422 1.00 93.00 93 THR A N 1
ATOM 713 C CA . THR A 1 93 ? 2.057 0.127 20.744 1.00 93.00 93 THR A CA 1
ATOM 714 C C . THR A 1 93 ? 2.948 1.113 19.995 1.00 93.00 93 THR A C 1
ATOM 716 O O . THR A 1 93 ? 3.004 1.126 18.766 1.00 93.00 93 THR A O 1
ATOM 719 N N . ASP A 1 94 ? 3.731 1.890 20.748 1.00 89.00 94 ASP A N 1
ATOM 720 C CA . ASP A 1 94 ? 4.822 2.677 20.175 1.00 89.00 94 ASP A CA 1
ATOM 721 C C . ASP A 1 94 ? 6.044 1.777 19.940 1.00 89.00 94 ASP A C 1
ATOM 723 O O . ASP A 1 94 ? 6.675 1.294 20.888 1.00 89.00 94 ASP A O 1
ATOM 727 N N . VAL A 1 95 ? 6.372 1.535 18.669 1.00 83.25 95 VAL A N 1
ATOM 728 C CA . VAL A 1 95 ? 7.508 0.687 18.279 1.00 83.25 95 VAL A CA 1
ATOM 729 C C . VAL A 1 95 ? 8.848 1.429 18.307 1.00 83.25 95 VAL A C 1
ATOM 731 O O . VAL A 1 95 ? 9.890 0.780 18.221 1.00 83.25 95 VAL A O 1
ATOM 734 N N . GLY A 1 96 ? 8.848 2.758 18.477 1.00 79.06 96 GLY A N 1
ATOM 735 C CA . GLY A 1 96 ? 10.064 3.572 18.610 1.00 79.06 96 GLY A CA 1
ATOM 736 C C . GLY A 1 96 ? 10.919 3.670 17.342 1.00 79.06 96 GLY A C 1
ATOM 737 O O . GLY A 1 96 ? 12.120 3.914 17.440 1.00 79.06 96 GLY A O 1
ATOM 738 N N . ARG A 1 97 ? 10.319 3.441 16.171 1.00 68.19 97 ARG A N 1
ATOM 739 C CA . ARG A 1 97 ? 10.939 3.521 14.840 1.00 68.19 97 ARG A CA 1
ATOM 740 C C . ARG A 1 97 ? 9.912 4.009 13.820 1.00 68.19 97 ARG A C 1
ATOM 742 O O . ARG A 1 97 ? 8.717 3.878 14.059 1.00 68.19 97 ARG A O 1
ATOM 749 N N . ASP A 1 98 ? 10.390 4.558 12.714 1.00 62.16 98 ASP A N 1
ATOM 750 C CA . ASP A 1 98 ? 9.591 5.125 11.619 1.00 62.16 98 ASP A CA 1
ATOM 751 C C . ASP A 1 98 ? 9.073 4.068 10.629 1.00 62.16 98 ASP A C 1
ATOM 753 O O . ASP A 1 98 ? 8.027 4.247 10.015 1.00 62.16 98 ASP A O 1
ATOM 757 N N . THR A 1 99 ? 9.776 2.942 10.508 1.00 62.03 99 THR A N 1
ATOM 758 C CA . THR A 1 99 ? 9.403 1.812 9.654 1.00 62.03 99 THR A CA 1
ATOM 759 C C . THR A 1 99 ? 9.317 0.544 10.485 1.00 62.03 99 THR A C 1
ATOM 761 O O . THR A 1 99 ? 10.272 0.169 11.167 1.00 62.03 99 THR A O 1
ATOM 764 N N . LEU A 1 100 ? 8.183 -0.153 10.423 1.00 75.56 100 LEU A N 1
ATOM 765 C CA . LEU A 1 100 ? 8.010 -1.412 11.142 1.00 75.56 100 LEU A CA 1
ATOM 766 C C . LEU A 1 100 ? 8.817 -2.537 10.491 1.00 75.56 100 LEU A C 1
ATOM 768 O O . LEU A 1 100 ? 9.598 -3.214 11.162 1.00 75.56 100 LEU A O 1
ATOM 772 N N . LEU A 1 101 ? 8.592 -2.726 9.191 1.00 78.50 101 LEU A N 1
ATOM 773 C CA . LEU A 1 101 ? 9.211 -3.749 8.359 1.00 78.50 101 LEU A CA 1
ATOM 774 C C . LEU A 1 101 ? 9.208 -3.325 6.884 1.00 78.50 101 LEU A C 1
ATOM 776 O O . LEU A 1 101 ? 8.435 -2.453 6.478 1.00 78.50 101 LEU A O 1
ATOM 780 N N . LEU A 1 102 ? 10.048 -3.976 6.080 1.00 79.12 102 LEU A N 1
ATOM 781 C CA . LEU A 1 102 ? 10.020 -3.891 4.621 1.00 79.12 102 LEU A CA 1
ATOM 782 C C . LEU A 1 102 ? 9.313 -5.110 4.033 1.00 79.12 102 LEU A C 1
ATOM 784 O O . LEU A 1 102 ? 9.682 -6.240 4.327 1.00 79.12 102 LEU A O 1
ATOM 788 N N . VAL A 1 103 ? 8.325 -4.899 3.176 1.00 79.25 103 VAL A N 1
ATOM 789 C CA . VAL A 1 103 ? 7.653 -5.955 2.420 1.00 79.25 103 VAL A CA 1
ATOM 790 C C . VAL A 1 103 ? 8.344 -6.113 1.076 1.00 79.25 103 VAL A C 1
ATOM 792 O O . VAL A 1 103 ? 8.389 -5.171 0.287 1.00 79.25 103 VAL A O 1
ATOM 795 N N . LEU A 1 104 ? 8.860 -7.313 0.828 1.00 86.56 104 LEU A N 1
ATOM 796 C CA . LEU A 1 104 ? 9.432 -7.744 -0.436 1.00 86.56 104 LEU A CA 1
ATOM 797 C C . LEU A 1 104 ? 8.359 -8.427 -1.279 1.00 86.56 104 LEU A C 1
ATOM 799 O O . LEU A 1 104 ? 7.773 -9.424 -0.861 1.00 86.56 104 LEU A O 1
ATOM 803 N N . THR A 1 105 ? 8.143 -7.904 -2.478 1.00 86.38 105 THR A N 1
ATOM 804 C CA . THR A 1 105 ? 7.440 -8.581 -3.572 1.00 86.38 105 THR A CA 1
ATOM 805 C C . THR A 1 105 ? 8.458 -8.904 -4.656 1.00 86.38 105 THR A C 1
ATOM 807 O O . THR A 1 105 ? 9.375 -8.115 -4.885 1.00 86.38 105 THR A O 1
ATOM 810 N N . ALA A 1 106 ? 8.312 -10.040 -5.329 1.00 93.44 106 ALA A N 1
ATOM 811 C CA . ALA A 1 106 ? 9.172 -10.391 -6.449 1.00 93.44 106 ALA A CA 1
ATOM 812 C C . ALA A 1 106 ? 8.383 -11.081 -7.561 1.00 93.44 106 ALA A C 1
ATOM 814 O O . ALA A 1 106 ? 7.343 -11.683 -7.308 1.00 93.44 106 ALA A O 1
ATOM 815 N N . SER A 1 107 ? 8.891 -10.995 -8.785 1.00 95.81 107 SER A N 1
ATOM 816 C CA . SER A 1 107 ? 8.349 -11.664 -9.972 1.00 95.81 107 SER A CA 1
ATOM 817 C C . SER A 1 107 ? 9.488 -11.985 -10.923 1.00 95.81 107 SER A C 1
ATOM 819 O O . SER A 1 107 ? 10.404 -11.169 -11.015 1.00 95.81 107 SER A O 1
ATOM 821 N N . PRO A 1 108 ? 9.474 -13.109 -11.653 1.00 96.12 108 PRO A N 1
ATOM 822 C CA . PRO A 1 108 ? 10.447 -13.305 -12.719 1.00 96.12 108 PRO A CA 1
ATOM 823 C C . PRO A 1 108 ? 10.371 -12.150 -13.731 1.00 96.12 108 PRO A C 1
ATOM 825 O O . PRO A 1 108 ? 9.310 -11.549 -13.924 1.00 96.12 108 PRO A O 1
ATOM 828 N N . ARG A 1 109 ? 11.496 -11.813 -14.369 1.00 94.31 109 ARG A N 1
ATOM 829 C CA . ARG A 1 109 ? 11.560 -10.718 -15.360 1.00 94.31 109 ARG A CA 1
ATOM 830 C C . ARG A 1 109 ? 10.804 -11.021 -16.656 1.00 94.31 109 ARG A C 1
ATOM 832 O O . ARG A 1 109 ? 10.462 -10.096 -17.380 1.00 94.31 109 ARG A O 1
ATOM 839 N N . ASP A 1 110 ? 10.555 -12.296 -16.940 1.00 94.38 110 ASP A N 1
ATOM 840 C CA . ASP A 1 110 ? 9.992 -12.802 -18.197 1.00 94.38 110 ASP A CA 1
ATOM 841 C C . ASP A 1 110 ? 8.493 -13.137 -18.130 1.00 94.38 110 ASP A C 1
ATOM 843 O O . ASP A 1 110 ? 7.927 -13.575 -19.124 1.00 94.38 110 ASP A O 1
ATOM 847 N N . ARG A 1 111 ? 7.854 -12.989 -16.964 1.00 95.44 111 ARG A N 1
ATOM 848 C CA . ARG A 1 111 ? 6.427 -13.273 -16.773 1.00 95.44 111 ARG A CA 1
ATOM 849 C C . ARG A 1 111 ? 5.867 -12.495 -15.591 1.00 95.44 111 ARG A C 1
ATOM 851 O O . ARG A 1 111 ? 6.566 -12.251 -14.605 1.00 95.44 111 ARG A O 1
ATOM 858 N N . LEU A 1 112 ? 4.583 -12.165 -15.650 1.00 95.56 112 LEU A N 1
ATOM 859 C CA . LEU A 1 112 ? 3.897 -11.447 -14.579 1.00 95.56 112 LEU A CA 1
ATOM 860 C C . LEU A 1 112 ? 3.282 -12.427 -13.568 1.00 95.56 112 LEU A C 1
ATOM 862 O O . LEU A 1 112 ? 2.078 -12.660 -13.558 1.00 95.56 112 LEU A O 1
ATOM 866 N N . THR A 1 113 ? 4.116 -13.027 -12.716 1.00 93.88 113 THR A N 1
ATOM 867 C CA . THR A 1 113 ? 3.662 -13.971 -11.679 1.00 93.88 113 THR A CA 1
ATOM 868 C C . THR A 1 113 ? 4.380 -13.726 -10.360 1.00 93.88 113 THR A C 1
ATOM 870 O O . THR A 1 113 ? 5.610 -13.672 -10.332 1.00 93.88 113 THR A O 1
ATOM 873 N N . SER A 1 114 ? 3.641 -13.663 -9.254 1.00 92.31 114 SER A N 1
ATOM 874 C CA . SER A 1 114 ? 4.235 -13.479 -7.929 1.00 92.31 114 SER A CA 1
ATOM 875 C C . SER A 1 114 ? 5.172 -14.628 -7.561 1.00 92.31 114 SER A C 1
ATOM 877 O O . SER A 1 114 ? 4.804 -15.802 -7.630 1.00 92.31 114 SER A O 1
ATOM 879 N N . HIS A 1 115 ? 6.366 -14.288 -7.086 1.00 93.00 115 HIS A N 1
ATOM 880 C CA . HIS A 1 115 ? 7.155 -15.193 -6.267 1.00 93.00 115 HIS A CA 1
ATOM 881 C C . HIS A 1 115 ? 6.389 -15.474 -4.972 1.00 93.00 115 HIS A C 1
ATOM 883 O O . HIS A 1 115 ? 5.845 -14.558 -4.353 1.00 93.00 115 HIS A O 1
ATOM 889 N N . VAL A 1 116 ? 6.350 -16.740 -4.563 1.00 89.56 116 VAL A N 1
ATOM 890 C CA . VAL A 1 116 ? 5.603 -17.157 -3.379 1.00 89.56 116 VAL A CA 1
ATOM 891 C C . VAL A 1 116 ? 6.512 -17.781 -2.335 1.00 89.56 116 VAL A C 1
ATOM 893 O O . VAL A 1 116 ? 7.325 -18.656 -2.633 1.00 89.56 116 VAL A O 1
ATOM 896 N N . TRP A 1 117 ? 6.315 -17.373 -1.088 1.00 85.31 117 TRP A N 1
ATOM 897 C CA . TRP A 1 117 ? 6.953 -17.978 0.072 1.00 85.31 117 TRP A CA 1
ATOM 898 C C . TRP A 1 117 ? 6.004 -18.997 0.693 1.00 85.31 117 TRP A C 1
ATOM 900 O O . TRP A 1 117 ? 4.810 -18.738 0.848 1.00 85.31 117 TRP A O 1
ATOM 910 N N . ARG A 1 118 ? 6.529 -20.183 1.015 1.00 80.19 118 ARG A N 1
ATOM 911 C CA . ARG A 1 118 ? 5.756 -21.289 1.588 1.00 80.19 118 ARG A CA 1
ATOM 912 C C . ARG A 1 118 ? 6.131 -21.484 3.047 1.00 80.19 118 ARG A C 1
ATOM 914 O O . ARG A 1 118 ? 7.290 -21.742 3.362 1.00 80.19 118 ARG A O 1
ATOM 921 N N . TYR A 1 119 ? 5.129 -21.432 3.912 1.00 69.69 119 TYR A N 1
ATOM 922 C CA . TYR A 1 119 ? 5.260 -21.653 5.344 1.00 69.69 119 TYR A CA 1
ATOM 923 C C . TYR A 1 119 ? 4.402 -22.853 5.760 1.00 69.69 119 TYR A C 1
ATOM 925 O O . TYR A 1 119 ? 3.255 -22.942 5.320 1.00 69.69 119 TYR A O 1
ATOM 933 N N . PRO A 1 120 ? 4.892 -23.752 6.634 1.00 59.72 120 PRO A N 1
ATOM 934 C CA . PRO A 1 120 ? 4.150 -24.955 7.021 1.00 59.72 120 PRO A CA 1
ATOM 935 C C . PRO A 1 120 ? 2.762 -24.694 7.627 1.00 59.72 120 PRO A C 1
ATOM 937 O O . PRO A 1 120 ? 1.871 -25.516 7.461 1.00 59.72 120 PRO A O 1
ATOM 940 N N . ILE A 1 121 ? 2.588 -23.566 8.327 1.00 61.03 121 ILE A N 1
ATOM 941 C CA . ILE A 1 121 ? 1.343 -23.218 9.038 1.00 61.03 121 ILE A CA 1
ATOM 942 C C . ILE A 1 121 ? 0.546 -22.144 8.283 1.00 61.03 121 ILE A C 1
ATOM 944 O O . ILE A 1 121 ? -0.661 -22.274 8.127 1.00 61.03 121 ILE A O 1
ATOM 948 N N . VAL A 1 122 ? 1.215 -21.090 7.803 1.00 58.41 122 VAL A N 1
ATOM 949 C CA . VAL A 1 122 ? 0.564 -19.929 7.158 1.00 58.41 122 VAL A CA 1
ATOM 950 C C . VAL A 1 122 ? 0.177 -20.215 5.700 1.00 58.41 122 VAL A C 1
ATOM 952 O O . VAL A 1 122 ? -0.694 -19.554 5.145 1.00 58.41 122 VAL A O 1
ATOM 955 N N . GLY A 1 123 ? 0.791 -21.218 5.067 1.00 68.31 123 GLY A N 1
ATOM 956 C CA . GLY A 1 123 ? 0.541 -21.553 3.670 1.00 68.31 123 GLY A CA 1
ATOM 957 C C . GLY A 1 123 ? 1.399 -20.734 2.708 1.00 68.31 123 GLY A C 1
ATOM 958 O O . GLY A 1 123 ? 2.600 -20.564 2.923 1.00 68.31 123 GLY A O 1
ATOM 959 N N . VAL A 1 124 ? 0.800 -20.295 1.600 1.00 78.00 124 VAL A N 1
ATOM 960 C CA . VAL A 1 124 ? 1.489 -19.626 0.489 1.00 78.00 124 VAL A CA 1
ATOM 961 C C . VAL A 1 124 ? 1.225 -18.124 0.557 1.00 78.00 124 VAL A C 1
ATOM 963 O O . VAL A 1 124 ? 0.072 -17.708 0.503 1.00 78.00 124 VAL A O 1
ATOM 966 N N . VAL A 1 125 ? 2.281 -17.315 0.646 1.00 76.38 125 VAL A N 1
ATOM 967 C CA . VAL A 1 125 ? 2.182 -15.849 0.740 1.00 76.38 125 VAL A CA 1
ATOM 968 C C . VAL A 1 125 ? 2.914 -15.208 -0.448 1.00 76.38 125 VAL A C 1
ATOM 970 O O . VAL A 1 125 ? 4.058 -15.586 -0.711 1.00 76.38 125 VAL A O 1
ATOM 973 N N . PRO A 1 126 ? 2.306 -14.248 -1.175 1.00 82.19 126 PRO A N 1
ATOM 974 C CA . PRO A 1 126 ? 2.906 -13.622 -2.362 1.00 82.19 126 PRO A CA 1
ATOM 975 C C . PRO A 1 126 ? 3.879 -12.467 -2.042 1.00 82.19 126 PRO A C 1
ATOM 977 O O . PRO A 1 126 ? 4.276 -11.721 -2.935 1.00 82.19 126 PRO A O 1
ATOM 980 N N . TYR A 1 127 ? 4.250 -12.295 -0.771 1.00 83.94 127 TYR A N 1
ATOM 981 C CA . TYR A 1 127 ? 5.210 -11.304 -0.282 1.00 83.94 127 TYR A CA 1
ATOM 982 C C . TYR A 1 127 ? 5.874 -11.783 1.019 1.00 83.94 127 TYR A C 1
ATOM 984 O O . TYR A 1 127 ? 5.352 -12.665 1.705 1.00 83.94 127 TYR A O 1
ATOM 992 N N . LYS A 1 128 ? 7.008 -11.179 1.395 1.00 86.12 128 LYS A N 1
ATOM 993 C CA . LYS A 1 128 ? 7.716 -11.467 2.658 1.00 86.12 128 LYS A CA 1
ATOM 994 C C . LYS A 1 128 ? 8.104 -10.186 3.394 1.00 86.12 128 LYS A C 1
ATOM 996 O O . LYS A 1 128 ? 8.698 -9.291 2.804 1.00 86.12 128 LYS A O 1
ATOM 1001 N N . GLY A 1 129 ? 7.763 -10.091 4.680 1.00 85.19 129 GLY A N 1
ATOM 1002 C CA . GLY A 1 129 ? 8.022 -8.911 5.516 1.00 85.19 129 GLY A CA 1
ATOM 1003 C C . GLY A 1 129 ? 9.287 -9.032 6.371 1.00 85.19 129 GLY A C 1
ATOM 1004 O O . GLY A 1 129 ? 9.396 -9.951 7.171 1.00 85.19 129 GLY A O 1
ATOM 1005 N N . PHE A 1 130 ? 10.221 -8.090 6.259 1.00 81.06 130 PHE A N 1
ATOM 1006 C CA . PHE A 1 130 ? 11.506 -8.070 6.957 1.00 81.06 130 PHE A CA 1
ATOM 1007 C C . PHE A 1 130 ? 11.562 -6.953 8.005 1.00 81.06 130 PHE A C 1
ATOM 1009 O O . PHE A 1 130 ? 11.615 -5.773 7.667 1.00 81.06 130 PHE A O 1
ATOM 1016 N N . PHE A 1 131 ? 11.605 -7.322 9.289 1.00 77.00 131 PHE A N 1
ATOM 1017 C CA . PHE A 1 131 ? 11.817 -6.380 10.403 1.00 77.00 131 PHE A CA 1
ATOM 1018 C C . PHE A 1 131 ? 13.241 -5.810 10.469 1.00 77.00 131 PHE A C 1
ATOM 1020 O O . PHE A 1 131 ? 13.489 -4.853 11.205 1.00 77.00 131 PHE A O 1
ATOM 1027 N N . ASP A 1 132 ? 14.175 -6.452 9.769 1.00 77.56 132 ASP A N 1
ATOM 1028 C CA . ASP A 1 132 ? 15.544 -5.999 9.565 1.00 77.56 132 ASP A CA 1
ATOM 1029 C C . ASP A 1 132 ? 15.690 -5.543 8.101 1.00 77.56 132 ASP A C 1
ATOM 1031 O O . ASP A 1 132 ? 15.611 -6.385 7.198 1.00 77.56 132 ASP A O 1
ATOM 1035 N N . PRO A 1 133 ? 15.871 -4.235 7.847 1.00 73.94 133 PRO A N 1
ATOM 1036 C CA . PRO A 1 133 ? 16.039 -3.709 6.498 1.00 73.94 133 PRO A CA 1
ATOM 1037 C C . PRO A 1 133 ? 17.200 -4.344 5.724 1.00 73.94 133 PRO A C 1
ATOM 1039 O O . PRO A 1 133 ? 17.062 -4.572 4.523 1.00 73.94 133 PRO A O 1
ATOM 1042 N N . GLU A 1 134 ? 18.313 -4.674 6.391 1.00 76.25 134 GLU A N 1
ATOM 1043 C CA . GLU A 1 134 ? 19.481 -5.280 5.736 1.00 76.25 134 GLU A CA 1
ATOM 1044 C C . GLU A 1 134 ? 19.144 -6.685 5.220 1.00 76.25 134 GLU A C 1
ATOM 1046 O O . GLU A 1 134 ? 19.495 -7.042 4.095 1.00 76.25 134 GLU A O 1
ATOM 1051 N N . ALA A 1 135 ? 18.374 -7.454 5.995 1.00 77.88 135 ALA A N 1
ATOM 1052 C CA . ALA A 1 135 ? 17.888 -8.765 5.575 1.00 77.88 135 ALA A CA 1
ATOM 1053 C C . ALA A 1 135 ? 16.927 -8.674 4.376 1.00 77.88 135 ALA A C 1
ATOM 1055 O O . ALA A 1 135 ? 16.976 -9.525 3.489 1.00 77.88 135 ALA A O 1
ATOM 1056 N N . GLY A 1 136 ? 16.076 -7.643 4.332 1.00 78.62 136 GLY A N 1
ATOM 1057 C CA . GLY A 1 136 ? 15.189 -7.395 3.193 1.00 78.62 136 GLY A CA 1
ATOM 1058 C C . GLY A 1 136 ? 15.958 -7.067 1.913 1.00 78.62 136 GLY A C 1
ATOM 1059 O O . GLY A 1 136 ? 15.658 -7.631 0.862 1.00 78.62 136 GLY A O 1
ATOM 1060 N N . LEU A 1 137 ? 16.979 -6.210 2.009 1.00 76.00 137 LEU A N 1
ATOM 1061 C CA . LEU A 1 137 ? 17.857 -5.855 0.887 1.00 76.00 137 LEU A CA 1
ATOM 1062 C C . LEU A 1 137 ? 18.653 -7.060 0.378 1.00 76.00 137 LEU A C 1
ATOM 1064 O O . LEU A 1 137 ? 18.706 -7.286 -0.828 1.00 76.00 137 LEU A O 1
ATOM 1068 N N . ALA A 1 138 ? 19.220 -7.863 1.281 1.00 80.50 138 ALA A N 1
ATOM 1069 C CA . ALA A 1 138 ? 19.941 -9.078 0.908 1.00 80.50 138 ALA A CA 1
ATOM 1070 C C . ALA A 1 138 ? 19.029 -10.084 0.185 1.00 80.50 138 ALA A C 1
ATOM 1072 O O . ALA A 1 138 ? 19.417 -10.645 -0.837 1.00 80.50 138 ALA A O 1
ATOM 1073 N N . ALA A 1 139 ? 17.798 -10.271 0.672 1.00 83.44 139 ALA A N 1
ATOM 1074 C CA . ALA A 1 139 ? 16.824 -11.152 0.031 1.00 83.44 139 ALA A CA 1
ATOM 1075 C C . ALA A 1 139 ? 16.371 -10.639 -1.347 1.00 83.44 139 ALA A C 1
ATOM 1077 O O . ALA A 1 139 ? 16.139 -11.438 -2.252 1.00 83.44 139 ALA A O 1
ATOM 1078 N N . ALA A 1 140 ? 16.248 -9.319 -1.521 1.00 82.00 140 ALA A N 1
ATOM 1079 C CA . ALA A 1 140 ? 15.969 -8.726 -2.824 1.00 82.00 140 ALA A CA 1
ATOM 1080 C C . ALA A 1 140 ? 17.126 -8.972 -3.806 1.00 82.00 140 ALA A C 1
ATOM 1082 O O . ALA A 1 140 ? 16.890 -9.486 -4.896 1.00 82.00 140 ALA A O 1
ATOM 1083 N N . ALA A 1 141 ? 18.369 -8.707 -3.393 1.00 82.88 141 ALA A N 1
ATOM 1084 C CA . ALA A 1 141 ? 19.553 -8.929 -4.223 1.00 82.88 141 ALA A CA 1
ATOM 1085 C C . ALA A 1 141 ? 19.693 -10.400 -4.664 1.00 82.88 141 ALA A C 1
ATOM 1087 O O . ALA A 1 141 ? 19.915 -10.670 -5.842 1.00 82.88 141 ALA A O 1
ATOM 1088 N N . GLU A 1 142 ? 19.469 -11.359 -3.757 1.00 87.75 142 GLU A N 1
ATOM 1089 C CA . GLU A 1 142 ? 19.490 -12.794 -4.084 1.00 87.75 142 GLU A CA 1
ATOM 1090 C C . GLU A 1 142 ? 18.458 -13.156 -5.170 1.00 87.75 142 GLU A C 1
ATOM 1092 O O . GLU A 1 142 ? 18.726 -13.947 -6.076 1.00 87.75 142 GLU A O 1
ATOM 1097 N N . LEU A 1 143 ? 17.255 -12.579 -5.102 1.00 90.38 143 LEU A N 1
ATOM 1098 C CA . LEU A 1 143 ? 16.226 -12.805 -6.118 1.00 90.38 143 LEU A CA 1
ATOM 1099 C C . LEU A 1 143 ? 16.585 -12.125 -7.446 1.00 90.38 143 LEU A C 1
ATOM 1101 O O . LEU A 1 143 ? 16.353 -12.699 -8.510 1.00 90.38 143 LEU A O 1
ATOM 1105 N N . GLU A 1 144 ? 17.190 -10.941 -7.411 1.00 87.44 144 GLU A N 1
ATOM 1106 C CA . GLU A 1 144 ? 17.642 -10.229 -8.611 1.00 87.44 144 GLU A CA 1
ATOM 1107 C C . GLU A 1 144 ? 18.741 -10.985 -9.362 1.00 87.44 144 GLU A C 1
ATOM 1109 O O . GLU A 1 144 ? 18.671 -11.082 -10.591 1.00 87.44 144 GLU A O 1
ATOM 1114 N N . GLU A 1 145 ? 19.695 -11.593 -8.646 1.00 90.50 145 GLU A N 1
ATOM 1115 C CA . GLU A 1 145 ? 20.709 -12.499 -9.213 1.00 90.50 145 GLU A CA 1
ATOM 1116 C C . GLU A 1 145 ? 20.072 -13.701 -9.922 1.00 90.50 145 GLU A C 1
ATOM 1118 O O . GLU A 1 145 ? 20.588 -14.207 -10.918 1.00 90.50 145 GLU A O 1
ATOM 1123 N N . ARG A 1 146 ? 18.894 -14.122 -9.456 1.00 92.50 146 ARG A N 1
ATOM 1124 C CA . ARG A 1 146 ? 18.090 -15.204 -10.039 1.00 92.50 146 ARG A CA 1
ATOM 1125 C C . ARG A 1 146 ? 17.126 -14.718 -11.128 1.00 92.50 146 ARG A C 1
ATOM 1127 O O . ARG A 1 146 ? 16.177 -15.429 -11.455 1.00 92.50 146 ARG A O 1
ATOM 1134 N N . ALA A 1 147 ? 17.364 -13.527 -11.683 1.00 92.00 147 ALA A N 1
ATOM 1135 C CA . ALA A 1 147 ? 16.570 -12.890 -12.734 1.00 92.00 147 ALA A CA 1
ATOM 1136 C C . ALA A 1 147 ? 15.116 -12.561 -12.342 1.00 92.00 147 ALA A C 1
ATOM 1138 O O . ALA A 1 147 ? 14.210 -12.597 -13.180 1.00 92.00 147 ALA A O 1
ATOM 1139 N N . TYR A 1 148 ? 14.895 -12.186 -11.081 1.00 94.25 148 TYR A N 1
ATOM 1140 C CA . TYR A 1 148 ? 13.640 -11.580 -10.641 1.00 94.25 148 TYR A CA 1
ATOM 1141 C C . TYR A 1 148 ? 13.712 -10.049 -10.714 1.00 94.25 148 TYR A C 1
ATOM 1143 O O . TYR A 1 148 ? 14.772 -9.430 -10.592 1.00 94.25 148 TYR A O 1
ATOM 1151 N N . ASP A 1 149 ? 12.553 -9.442 -10.923 1.00 92.62 149 ASP A N 1
ATOM 1152 C CA . ASP A 1 149 ? 12.257 -8.081 -10.509 1.00 92.62 149 ASP A CA 1
ATOM 1153 C C . ASP A 1 149 ? 11.842 -8.110 -9.041 1.00 92.62 149 ASP A C 1
ATOM 1155 O O . ASP A 1 149 ? 11.056 -8.973 -8.636 1.00 92.62 149 ASP A O 1
ATOM 1159 N N . THR A 1 150 ? 12.328 -7.156 -8.250 1.00 89.06 150 THR A N 1
ATOM 1160 C CA . THR A 1 150 ? 11.951 -7.033 -6.842 1.00 89.06 150 THR A CA 1
ATOM 1161 C C . THR A 1 150 ? 11.374 -5.665 -6.525 1.00 89.06 150 THR A C 1
ATOM 1163 O O . THR A 1 150 ? 11.592 -4.668 -7.221 1.00 89.06 150 THR A O 1
ATOM 1166 N N . TYR A 1 151 ? 10.581 -5.621 -5.462 1.00 85.38 151 TYR A N 1
ATOM 1167 C CA . TYR A 1 151 ? 10.065 -4.391 -4.902 1.00 85.38 151 TYR A CA 1
ATOM 1168 C C . TYR A 1 151 ? 10.023 -4.486 -3.383 1.00 85.38 151 TYR A C 1
ATOM 1170 O O . TYR A 1 151 ? 9.249 -5.261 -2.821 1.00 85.38 151 TYR A O 1
ATOM 1178 N N . LEU A 1 152 ? 10.857 -3.674 -2.734 1.00 80.62 152 LEU A N 1
ATOM 1179 C CA . LEU A 1 152 ? 10.826 -3.440 -1.296 1.00 80.62 152 LEU A CA 1
ATOM 1180 C C . LEU A 1 152 ? 10.044 -2.163 -1.002 1.00 80.62 152 LEU A C 1
ATOM 1182 O O . LEU A 1 152 ? 10.382 -1.087 -1.502 1.00 80.62 152 LEU A O 1
ATOM 1186 N N . ARG A 1 153 ? 9.024 -2.280 -0.154 1.00 71.50 153 ARG A N 1
ATOM 1187 C CA . ARG A 1 153 ? 8.254 -1.140 0.356 1.00 71.50 153 ARG A CA 1
ATOM 1188 C C . ARG A 1 153 ? 8.154 -1.180 1.877 1.00 71.50 153 ARG A C 1
ATOM 1190 O O . ARG A 1 153 ? 8.058 -2.273 2.429 1.00 71.50 153 ARG A O 1
ATOM 1197 N N . PRO A 1 154 ? 8.132 -0.036 2.574 1.00 68.31 154 PRO A N 1
ATOM 1198 C CA . PRO A 1 154 ? 7.773 -0.034 3.984 1.00 68.31 154 PRO A CA 1
ATOM 1199 C C . PRO A 1 154 ? 6.321 -0.502 4.164 1.00 68.31 154 PRO A C 1
ATOM 1201 O O . PRO A 1 154 ? 5.460 -0.239 3.321 1.00 68.31 154 PRO A O 1
ATOM 1204 N N . SER A 1 155 ? 6.052 -1.185 5.274 1.00 70.94 155 SER A N 1
ATOM 1205 C CA . SER A 1 155 ? 4.696 -1.381 5.788 1.00 70.94 155 SER A CA 1
ATOM 1206 C C . SER A 1 155 ? 4.592 -0.761 7.173 1.00 70.94 155 SER A C 1
ATOM 1208 O O . SER A 1 155 ? 5.469 -0.971 8.012 1.00 70.94 155 SER A O 1
ATOM 1210 N N . GLY A 1 156 ? 3.525 0.005 7.401 1.00 64.19 156 GLY A N 1
ATOM 1211 C CA . GLY A 1 156 ? 3.219 0.602 8.703 1.00 64.19 156 GLY A CA 1
ATOM 1212 C C . GLY A 1 156 ? 2.546 -0.374 9.671 1.00 64.19 156 GLY A C 1
ATOM 1213 O O . GLY A 1 156 ? 2.598 -0.160 10.882 1.00 64.19 156 GLY A O 1
ATOM 1214 N N . ALA A 1 157 ? 1.977 -1.462 9.145 1.00 64.25 157 ALA A N 1
ATOM 1215 C CA . ALA A 1 157 ? 1.239 -2.472 9.891 1.00 64.25 157 ALA A CA 1
ATOM 1216 C C . ALA A 1 157 ? 1.810 -3.880 9.659 1.00 64.25 157 ALA A C 1
ATOM 1218 O O . ALA A 1 157 ? 2.420 -4.173 8.622 1.00 64.25 157 ALA A O 1
ATOM 1219 N N . PHE A 1 158 ? 1.610 -4.744 10.649 1.00 67.62 158 PHE A N 1
ATOM 1220 C CA . PHE A 1 158 ? 1.867 -6.178 10.601 1.00 67.62 158 PHE A CA 1
ATOM 1221 C C . PHE A 1 158 ? 0.682 -6.847 11.290 1.00 67.62 158 PHE A C 1
ATOM 1223 O O . PHE A 1 158 ? 0.403 -6.512 12.439 1.00 67.62 158 PHE A O 1
ATOM 1230 N N . SER A 1 159 ? -0.021 -7.730 10.582 1.00 64.62 159 SER A N 1
ATOM 1231 C CA . SER A 1 159 ? -1.118 -8.498 11.166 1.00 64.62 159 SER A CA 1
ATOM 1232 C C . SER A 1 159 ? -0.685 -9.934 11.423 1.00 64.62 159 SER A C 1
ATOM 1234 O O . SER A 1 159 ? -0.031 -10.564 10.588 1.00 64.62 159 SER A O 1
ATOM 1236 N N . THR A 1 160 ? -1.114 -10.472 12.560 1.00 57.12 160 THR A N 1
ATOM 1237 C CA . THR A 1 160 ? -0.984 -11.882 12.921 1.00 57.12 160 THR A CA 1
ATOM 1238 C C . THR A 1 160 ? -2.112 -12.737 12.340 1.00 57.12 160 THR A C 1
ATOM 1240 O O . THR A 1 160 ? -2.301 -13.870 12.778 1.00 57.12 160 THR A O 1
ATOM 1243 N N . LEU A 1 161 ? -2.857 -12.228 11.345 1.00 57.28 161 LEU A N 1
ATOM 1244 C CA . LEU A 1 161 ? -3.970 -12.918 10.678 1.00 57.28 161 LEU A CA 1
ATOM 1245 C C . LEU A 1 161 ? -5.057 -13.371 11.671 1.00 57.28 161 LEU A C 1
ATOM 1247 O O . LEU A 1 161 ? -5.618 -14.459 11.543 1.00 57.28 161 LEU A O 1
ATOM 1251 N N . GLY A 1 162 ? -5.319 -12.551 12.695 1.00 52.53 162 GLY A N 1
ATOM 1252 C CA . GLY A 1 162 ? -6.368 -12.782 13.694 1.00 52.53 162 GLY A CA 1
ATOM 1253 C C . GLY A 1 162 ? -5.993 -13.708 14.857 1.00 52.53 162 GLY A C 1
ATOM 1254 O O . GLY A 1 162 ? -6.855 -14.017 15.678 1.00 52.53 162 GLY A O 1
ATOM 1255 N N . TRP A 1 163 ? -4.733 -14.147 14.970 1.00 42.94 163 TRP A N 1
ATOM 1256 C CA . TRP A 1 163 ? -4.277 -14.957 16.111 1.00 42.94 163 TRP A CA 1
ATOM 1257 C C . TRP A 1 163 ? -4.150 -14.142 17.406 1.00 42.94 163 TRP A C 1
ATOM 1259 O O . TRP A 1 163 ? -4.289 -14.695 18.499 1.00 42.94 163 TRP A O 1
ATOM 1269 N N . PHE A 1 164 ? -3.909 -12.834 17.296 1.00 57.41 164 PHE A N 1
ATOM 1270 C CA . PHE A 1 164 ? -3.820 -11.909 18.422 1.00 57.41 164 PHE A CA 1
ATOM 1271 C C . PHE A 1 164 ? -4.642 -10.637 18.172 1.00 57.41 164 PHE A C 1
ATOM 1273 O O . PHE A 1 164 ? -5.012 -10.317 17.045 1.00 57.41 164 PHE A O 1
ATOM 1280 N N . ASN A 1 165 ? -4.929 -9.896 19.250 1.00 70.88 165 ASN A N 1
ATOM 1281 C CA . ASN A 1 165 ? -5.413 -8.519 19.147 1.00 70.88 165 ASN A CA 1
ATOM 1282 C C . ASN A 1 165 ? -4.229 -7.610 18.773 1.00 70.88 165 ASN A C 1
ATOM 1284 O O . ASN A 1 165 ? -3.539 -7.092 19.662 1.00 70.88 165 ASN A O 1
ATOM 1288 N N . ASP A 1 166 ? -3.973 -7.496 17.469 1.00 77.75 166 ASP A N 1
ATOM 1289 C CA . ASP A 1 166 ? -2.895 -6.684 16.911 1.00 77.75 166 ASP A CA 1
ATOM 1290 C C . ASP A 1 166 ? -3.132 -5.194 17.250 1.00 77.75 166 ASP A C 1
ATOM 1292 O O . ASP A 1 166 ? -4.162 -4.618 16.875 1.00 77.75 166 ASP A O 1
ATOM 1296 N N . PRO A 1 167 ? -2.215 -4.536 17.985 1.00 85.25 167 PRO A N 1
ATOM 1297 C CA . PRO A 1 167 ? -2.392 -3.143 18.367 1.00 85.25 167 PRO A CA 1
ATOM 1298 C C . PRO A 1 167 ? -2.188 -2.212 17.168 1.00 85.25 167 PRO A C 1
ATOM 1300 O O . PRO A 1 167 ? -1.418 -2.498 16.252 1.00 85.25 167 PRO A O 1
ATOM 1303 N N . LEU A 1 168 ? -2.785 -1.022 17.231 1.00 88.75 168 LEU A N 1
ATOM 1304 C CA . LEU A 1 168 ? -2.387 0.086 16.374 1.00 88.75 168 LEU A CA 1
ATOM 1305 C C . LEU A 1 168 ? -0.916 0.425 16.653 1.00 88.75 168 LEU A C 1
ATOM 1307 O O . LEU A 1 168 ? -0.533 0.714 17.790 1.00 88.75 168 LEU A O 1
ATOM 1311 N N . LEU A 1 169 ? -0.081 0.399 15.621 1.00 87.69 169 LEU A N 1
ATOM 1312 C CA . LEU A 1 169 ? 1.347 0.679 15.751 1.00 87.69 169 LEU A CA 1
ATOM 1313 C C . LEU A 1 169 ? 1.635 2.154 15.479 1.00 87.69 169 LEU A C 1
ATOM 1315 O O . LEU A 1 169 ? 0.990 2.769 14.632 1.00 87.69 169 LEU A O 1
ATOM 1319 N N . SER A 1 170 ? 2.647 2.725 16.143 1.00 83.69 170 SER A N 1
ATOM 1320 C CA . SER A 1 170 ? 3.063 4.113 15.873 1.00 83.69 170 SER A CA 1
ATOM 1321 C C . SER A 1 170 ? 3.464 4.363 14.414 1.00 83.69 170 SER A C 1
ATOM 1323 O O . SER A 1 170 ? 3.342 5.486 13.946 1.00 83.69 170 SER A O 1
ATOM 1325 N N . THR A 1 171 ? 3.860 3.321 13.682 1.00 76.88 171 THR A N 1
ATOM 1326 C CA . THR A 1 171 ? 4.183 3.342 12.245 1.00 76.88 171 THR A CA 1
ATOM 1327 C C . THR A 1 171 ? 2.969 3.301 11.317 1.00 76.88 171 THR A C 1
ATOM 1329 O O . THR A 1 171 ? 3.115 3.554 10.125 1.00 76.88 171 THR A O 1
ATOM 1332 N N . ALA A 1 172 ? 1.790 2.945 11.834 1.00 79.88 172 ALA A N 1
ATOM 1333 C CA . ALA A 1 172 ? 0.519 2.997 11.108 1.00 79.88 172 ALA A CA 1
ATOM 1334 C C . ALA A 1 172 ? -0.217 4.331 11.330 1.00 79.88 172 ALA A C 1
ATOM 1336 O O . ALA A 1 172 ? -1.188 4.624 10.635 1.00 79.88 172 ALA A O 1
ATOM 1337 N N . LEU A 1 173 ? 0.239 5.146 12.291 1.00 82.75 173 LEU A N 1
ATOM 1338 C CA . LEU A 1 173 ? -0.254 6.508 12.455 1.00 82.75 173 LEU A CA 1
ATOM 1339 C C . LEU A 1 173 ? 0.175 7.363 11.263 1.00 82.75 173 LEU A C 1
ATOM 1341 O O . LEU A 1 173 ? 1.321 7.318 10.820 1.00 82.75 173 LEU A O 1
ATOM 1345 N N . SER A 1 174 ? -0.763 8.167 10.780 1.00 72.81 174 SER A N 1
ATOM 1346 C CA . SER A 1 174 ? -0.559 9.111 9.691 1.00 72.81 174 SER A CA 1
ATOM 1347 C C . SER A 1 174 ? -1.041 10.488 10.125 1.00 72.81 174 SER A C 1
ATOM 1349 O O . SER A 1 174 ? -2.071 10.613 10.794 1.00 72.81 174 SER A O 1
ATOM 1351 N N . ASP A 1 175 ? -0.312 11.521 9.715 1.00 71.75 175 ASP A N 1
ATOM 1352 C CA . ASP A 1 175 ? -0.763 12.910 9.849 1.00 71.75 175 ASP A CA 1
ATOM 1353 C C . ASP A 1 175 ? -1.894 13.222 8.856 1.00 71.75 175 ASP A C 1
ATOM 1355 O O . ASP A 1 175 ? -2.665 14.161 9.044 1.00 71.75 175 ASP A O 1
ATOM 1359 N N . ASP A 1 176 ? -2.050 12.401 7.814 1.00 81.44 176 ASP A N 1
ATOM 1360 C CA . ASP A 1 176 ? -3.219 12.451 6.950 1.00 81.44 176 ASP A CA 1
ATOM 1361 C C . ASP A 1 176 ? -4.382 11.697 7.603 1.00 81.44 176 ASP A C 1
ATOM 1363 O O . ASP A 1 176 ? -4.469 10.464 7.568 1.00 81.44 176 ASP A O 1
ATOM 1367 N N . HIS A 1 177 ? -5.291 12.468 8.195 1.00 88.12 177 HIS A N 1
ATOM 1368 C CA . HIS A 1 177 ? -6.470 11.961 8.890 1.00 88.12 177 HIS A CA 1
ATOM 1369 C C . HIS A 1 177 ? -7.383 11.116 7.990 1.00 88.12 177 HIS A C 1
ATOM 1371 O O . HIS A 1 177 ? -8.034 10.196 8.488 1.00 88.12 177 HIS A O 1
ATOM 1377 N N . VAL A 1 178 ? -7.425 11.389 6.678 1.00 87.44 178 VAL A N 1
ATOM 1378 C CA . VAL A 1 178 ? -8.232 10.602 5.736 1.00 87.44 178 VAL A CA 1
ATOM 1379 C C . VAL A 1 178 ? -7.654 9.207 5.584 1.00 87.44 178 VAL A C 1
ATOM 1381 O O . VAL A 1 178 ? -8.395 8.236 5.731 1.00 87.44 178 VAL A O 1
ATOM 1384 N N . PHE A 1 179 ? -6.341 9.100 5.367 1.00 83.62 179 PHE A N 1
ATOM 1385 C CA . PHE A 1 179 ? -5.681 7.797 5.306 1.00 83.62 179 PHE A CA 1
ATOM 1386 C C . PHE A 1 179 ? -5.753 7.063 6.645 1.00 83.62 179 PHE A C 1
ATOM 1388 O O . PHE A 1 179 ? -6.032 5.873 6.650 1.00 83.62 179 PHE A O 1
ATOM 1395 N N . LEU A 1 180 ? -5.592 7.752 7.782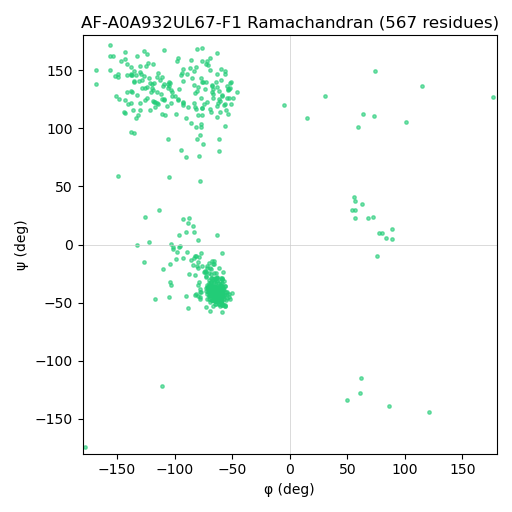 1.00 89.88 180 LEU A N 1
ATOM 1396 C CA . LEU A 1 180 ? -5.699 7.106 9.094 1.00 89.88 180 LEU A CA 1
ATOM 1397 C C . LEU A 1 180 ? -7.093 6.495 9.320 1.00 89.88 180 LEU A C 1
ATOM 1399 O O . LEU A 1 180 ? -7.196 5.334 9.709 1.00 89.88 180 LEU A O 1
ATOM 1403 N N . ALA A 1 181 ? -8.168 7.240 9.045 1.00 96.12 181 ALA A N 1
ATOM 1404 C CA . ALA A 1 181 ? -9.528 6.716 9.175 1.00 96.12 181 ALA A CA 1
ATOM 1405 C C . ALA A 1 181 ? -9.817 5.592 8.164 1.00 96.12 181 ALA A C 1
ATOM 1407 O O . ALA A 1 181 ? -10.436 4.593 8.533 1.00 96.12 181 ALA A O 1
ATOM 1408 N N . ALA A 1 182 ? -9.348 5.731 6.918 1.00 93.25 182 ALA A N 1
ATOM 1409 C CA . ALA A 1 182 ? -9.496 4.702 5.893 1.00 93.25 182 ALA A CA 1
ATOM 1410 C C . ALA A 1 182 ? -8.796 3.399 6.296 1.00 93.25 182 ALA A C 1
ATOM 1412 O O . ALA A 1 182 ? -9.431 2.354 6.232 1.00 93.25 182 ALA A O 1
ATOM 1413 N N . THR A 1 183 ? -7.563 3.460 6.812 1.00 89.06 183 THR A N 1
ATOM 1414 C CA . THR A 1 183 ? -6.828 2.292 7.323 1.00 89.06 183 THR A CA 1
ATOM 1415 C C . THR A 1 183 ? -7.572 1.611 8.469 1.00 89.06 183 THR A C 1
ATOM 1417 O O . THR A 1 183 ? -7.718 0.395 8.474 1.00 89.06 183 THR A O 1
ATOM 1420 N N . VAL A 1 184 ? -8.108 2.368 9.434 1.00 94.38 184 VAL A N 1
ATOM 1421 C CA . VAL A 1 184 ? -8.898 1.778 10.533 1.00 94.38 184 VAL A CA 1
ATOM 1422 C C . VAL A 1 184 ? -10.098 1.000 9.999 1.00 94.38 184 VAL A C 1
ATOM 1424 O O . VAL A 1 184 ? -10.366 -0.113 10.447 1.00 94.38 184 VAL A O 1
ATOM 1427 N N . ILE A 1 185 ? -10.818 1.578 9.039 1.00 97.44 185 ILE A N 1
ATOM 1428 C CA . ILE A 1 185 ? -11.999 0.949 8.448 1.00 97.44 185 ILE A CA 1
ATOM 1429 C C . ILE A 1 185 ? -11.604 -0.239 7.551 1.00 97.44 185 ILE A C 1
ATOM 1431 O O . ILE A 1 185 ? -12.300 -1.251 7.579 1.00 97.44 185 ILE A O 1
ATOM 1435 N N . HIS A 1 186 ? -10.487 -0.150 6.821 1.00 94.88 186 HIS A N 1
ATOM 1436 C CA . HIS A 1 186 ? -9.899 -1.220 6.000 1.00 94.88 186 HIS A CA 1
ATOM 1437 C C . HIS A 1 186 ? -9.623 -2.469 6.835 1.00 94.88 186 HIS A C 1
ATOM 1439 O O . HIS A 1 186 ? -10.130 -3.547 6.536 1.00 94.88 186 HIS A O 1
ATOM 1445 N N . GLU A 1 187 ? -8.900 -2.325 7.944 1.00 91.06 187 GLU A N 1
ATOM 1446 C CA . GLU A 1 187 ? -8.577 -3.469 8.803 1.00 91.06 187 GLU A CA 1
ATOM 1447 C C . GLU A 1 187 ? -9.829 -4.080 9.450 1.00 91.06 187 GLU A C 1
ATOM 1449 O O . GLU A 1 187 ? -9.956 -5.297 9.580 1.00 91.06 187 GLU A O 1
ATOM 1454 N N . ILE A 1 188 ? -10.814 -3.251 9.809 1.00 94.75 188 ILE A N 1
ATOM 1455 C CA . ILE A 1 188 ? -12.111 -3.728 10.311 1.00 94.75 188 ILE A CA 1
ATOM 1456 C C . ILE A 1 188 ? -12.927 -4.430 9.203 1.00 94.75 188 ILE A C 1
ATOM 1458 O O . ILE A 1 188 ? -13.717 -5.340 9.483 1.00 94.75 188 ILE A O 1
ATOM 1462 N N . ALA A 1 189 ? -12.743 -4.058 7.934 1.00 95.31 189 ALA A N 1
ATOM 1463 C CA . ALA A 1 189 ? -13.386 -4.732 6.811 1.00 95.31 189 ALA A CA 1
ATOM 1464 C C . ALA A 1 189 ? -12.896 -6.183 6.674 1.00 95.31 189 ALA A C 1
ATOM 1466 O O . ALA A 1 189 ? -13.726 -7.069 6.458 1.00 95.31 189 ALA A O 1
ATOM 1467 N N . HIS A 1 190 ? -11.608 -6.457 6.913 1.00 91.62 190 HIS A N 1
ATOM 1468 C CA . HIS A 1 190 ? -11.070 -7.825 6.921 1.00 91.62 190 HIS A CA 1
ATOM 1469 C C . HIS A 1 190 ? -11.718 -8.727 7.981 1.00 91.62 190 HIS A C 1
ATOM 1471 O O . HIS A 1 190 ? -11.989 -9.896 7.706 1.00 91.62 190 HIS A O 1
ATOM 1477 N N . ASN A 1 191 ? -12.054 -8.194 9.160 1.00 91.19 191 ASN A N 1
ATOM 1478 C CA . ASN A 1 191 ? -12.819 -8.951 10.162 1.00 91.19 191 ASN A CA 1
ATOM 1479 C C . ASN A 1 191 ? -14.235 -9.297 9.682 1.00 91.19 191 ASN A C 1
ATOM 1481 O O . ASN A 1 191 ? -14.834 -10.278 10.121 1.00 91.19 191 ASN A O 1
ATOM 1485 N N . THR A 1 192 ? -14.804 -8.450 8.825 1.00 93.38 192 THR A N 1
ATOM 1486 C CA . THR A 1 192 ? -16.175 -8.600 8.332 1.00 93.38 192 THR A CA 1
ATOM 1487 C C . THR A 1 192 ? -16.236 -9.634 7.214 1.00 93.38 192 THR A C 1
ATOM 1489 O O . THR A 1 192 ? -17.121 -10.493 7.212 1.00 93.38 192 THR A O 1
ATOM 1492 N N . LEU A 1 193 ? -15.295 -9.584 6.273 1.00 92.19 193 LEU A N 1
ATOM 1493 C CA . LEU A 1 193 ? -15.216 -10.511 5.154 1.00 92.19 193 LEU A CA 1
ATOM 1494 C C . LEU A 1 193 ? -13.758 -10.833 4.834 1.00 92.19 193 LEU A C 1
ATOM 1496 O O . LEU A 1 193 ? -12.963 -9.955 4.514 1.00 92.19 193 LEU A O 1
ATOM 1500 N N . PHE A 1 194 ? -13.458 -12.128 4.839 1.00 88.62 194 PHE A N 1
ATOM 1501 C CA . PHE A 1 194 ? -12.206 -12.677 4.351 1.00 88.62 194 PHE A CA 1
ATOM 1502 C C . PHE A 1 194 ? -12.503 -13.976 3.602 1.00 88.62 194 PHE A C 1
ATOM 1504 O O . PHE A 1 194 ? -13.071 -14.911 4.168 1.00 88.62 194 PHE A O 1
ATOM 1511 N N . VAL A 1 195 ? -12.136 -14.030 2.324 1.00 86.44 195 VAL A N 1
ATOM 1512 C CA . VAL A 1 195 ? -12.283 -15.204 1.460 1.00 86.44 195 VAL A CA 1
ATOM 1513 C C . VAL A 1 195 ? -10.933 -15.929 1.399 1.00 86.44 195 VAL A C 1
ATOM 1515 O O . VAL A 1 195 ? -9.969 -15.380 0.851 1.00 86.44 195 VAL A O 1
ATOM 1518 N N . PRO A 1 196 ? -10.810 -17.146 1.965 1.00 80.19 196 PRO A N 1
ATOM 1519 C CA . PRO A 1 196 ? -9.556 -17.891 1.954 1.00 80.19 196 PRO A CA 1
ATOM 1520 C C . PRO A 1 196 ? -8.993 -18.068 0.540 1.00 80.19 196 PRO A C 1
ATOM 1522 O O . PRO A 1 196 ? -9.721 -18.364 -0.402 1.00 80.19 196 PRO A O 1
ATOM 1525 N N . GLY A 1 197 ? -7.683 -17.869 0.384 1.00 77.44 197 GLY A N 1
ATOM 1526 C CA . GLY A 1 197 ? -6.988 -18.018 -0.901 1.00 77.44 197 GLY A CA 1
ATOM 1527 C C . GLY A 1 197 ? -7.195 -16.877 -1.906 1.00 77.44 197 GLY A C 1
ATOM 1528 O O . GLY A 1 197 ? -6.454 -16.811 -2.882 1.00 77.44 197 GLY A O 1
ATOM 1529 N N . SER A 1 198 ? -8.116 -15.941 -1.655 1.00 85.75 198 SER A N 1
ATOM 1530 C CA . SER A 1 198 ? -8.455 -14.853 -2.586 1.00 85.75 198 SER A CA 1
ATOM 1531 C C . SER A 1 198 ? -7.876 -13.508 -2.135 1.00 85.75 198 SER A C 1
ATOM 1533 O O . SER A 1 198 ? -8.605 -12.546 -1.904 1.00 85.75 198 SER A O 1
ATOM 1535 N N . VAL A 1 199 ? -6.547 -13.431 -1.983 1.00 84.06 199 VAL A N 1
ATOM 1536 C CA . VAL A 1 199 ? -5.873 -12.226 -1.450 1.00 84.06 199 VAL A CA 1
ATOM 1537 C C . VAL A 1 199 ? -6.217 -10.950 -2.241 1.00 84.06 199 VAL A C 1
ATOM 1539 O O . VAL A 1 199 ? -6.621 -9.985 -1.597 1.00 84.06 199 VAL A O 1
ATOM 1542 N N . PRO A 1 200 ? -6.163 -10.914 -3.592 1.00 88.69 200 PRO A N 1
ATOM 1543 C CA . PRO A 1 200 ? -6.514 -9.699 -4.335 1.00 88.69 200 PRO A CA 1
ATOM 1544 C C . PRO A 1 200 ? -7.949 -9.220 -4.086 1.00 88.69 200 PRO A C 1
ATOM 1546 O O . PRO A 1 200 ? -8.189 -8.018 -4.021 1.00 88.69 200 PRO A O 1
ATOM 1549 N N . PHE A 1 201 ? -8.898 -10.145 -3.906 1.00 92.38 201 PHE A N 1
ATOM 1550 C CA . PHE A 1 201 ? -10.278 -9.808 -3.556 1.00 92.38 201 PHE A CA 1
ATOM 1551 C C . PHE A 1 201 ? -10.373 -9.212 -2.154 1.00 92.38 201 PHE A C 1
ATOM 1553 O O . PHE A 1 201 ? -10.994 -8.168 -1.985 1.00 92.38 201 PHE A O 1
ATOM 1560 N N . ASN A 1 202 ? -9.738 -9.843 -1.162 1.00 88.19 202 ASN A N 1
ATOM 1561 C CA . ASN A 1 202 ? -9.795 -9.386 0.227 1.00 88.19 202 ASN A CA 1
ATOM 1562 C C . ASN A 1 202 ? -9.224 -7.973 0.384 1.00 88.19 202 ASN A C 1
ATOM 1564 O O . ASN A 1 202 ? -9.841 -7.143 1.045 1.00 88.19 202 ASN A O 1
ATOM 1568 N N . GLU A 1 203 ? -8.077 -7.700 -0.240 1.00 89.31 203 GLU A N 1
ATOM 1569 C CA . GLU A 1 203 ? -7.432 -6.384 -0.189 1.00 89.31 203 GLU A CA 1
ATOM 1570 C C . GLU A 1 203 ? -8.232 -5.329 -0.960 1.00 89.31 203 GLU A C 1
ATOM 1572 O O . GLU A 1 203 ? -8.464 -4.242 -0.443 1.00 89.31 203 GLU A O 1
ATOM 1577 N N . SER A 1 204 ? -8.731 -5.657 -2.159 1.00 95.69 204 SER A N 1
ATOM 1578 C CA . SER A 1 204 ? -9.531 -4.719 -2.966 1.00 95.69 204 SER A CA 1
ATOM 1579 C C . SER A 1 204 ? -10.886 -4.403 -2.315 1.00 95.69 204 SER A C 1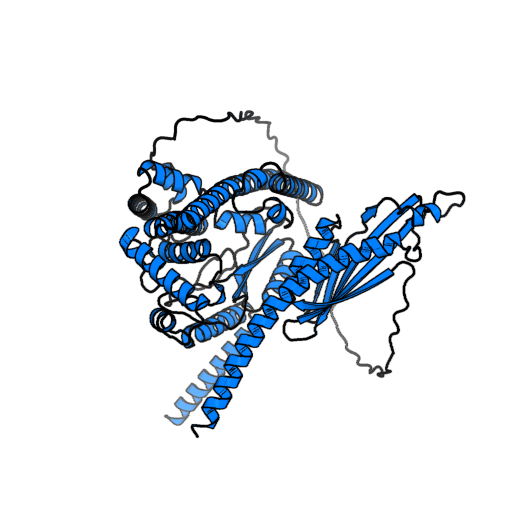
ATOM 1581 O O . SER A 1 204 ? -11.352 -3.264 -2.358 1.00 95.69 204 SER A O 1
ATOM 1583 N N . PHE A 1 205 ? -11.507 -5.390 -1.658 1.00 97.00 205 PHE A N 1
ATOM 1584 C CA . PHE A 1 205 ? -12.710 -5.188 -0.851 1.00 97.00 205 PHE A CA 1
ATOM 1585 C C . PHE A 1 205 ? -12.434 -4.268 0.341 1.00 97.00 205 PHE A C 1
ATOM 1587 O O . PHE A 1 205 ? -13.192 -3.326 0.577 1.00 97.00 205 PHE A O 1
ATOM 1594 N N . ALA A 1 206 ? -11.360 -4.524 1.089 1.00 95.81 206 ALA A N 1
ATOM 1595 C CA . ALA A 1 206 ? -11.010 -3.718 2.249 1.00 95.81 206 ALA A CA 1
ATOM 1596 C C . ALA A 1 206 ? -10.633 -2.278 1.863 1.00 95.81 206 ALA A C 1
ATOM 1598 O O . ALA A 1 206 ? -11.103 -1.354 2.524 1.00 95.81 206 ALA A O 1
ATOM 1599 N N . GLU A 1 207 ? -9.927 -2.075 0.744 1.00 94.88 207 GLU A N 1
ATOM 1600 C CA . GLU A 1 207 ? -9.585 -0.749 0.205 1.00 94.88 207 GLU A CA 1
ATOM 1601 C C . GLU A 1 207 ? -10.855 0.049 -0.142 1.00 94.88 207 GLU A C 1
ATOM 1603 O O . GLU A 1 207 ? -11.033 1.197 0.282 1.00 94.88 207 GLU A O 1
ATOM 1608 N N . PHE A 1 208 ? -11.797 -0.592 -0.850 1.00 98.44 208 PHE A N 1
ATOM 1609 C CA . PHE A 1 208 ? -13.105 -0.017 -1.168 1.00 98.44 208 PHE A CA 1
ATOM 1610 C C . PHE A 1 208 ? -13.865 0.406 0.095 1.00 98.44 208 PHE A C 1
ATOM 1612 O O . PHE A 1 208 ? -14.317 1.552 0.203 1.00 98.44 208 PHE A O 1
ATOM 1619 N N . VAL A 1 209 ? -14.003 -0.501 1.069 1.00 98.56 209 VAL A N 1
ATOM 1620 C CA . VAL A 1 209 ? -14.724 -0.222 2.319 1.00 98.56 209 VAL A CA 1
ATOM 1621 C C . VAL A 1 209 ? -14.002 0.845 3.141 1.00 98.56 209 VAL A C 1
ATOM 1623 O O . VAL A 1 209 ? -14.663 1.722 3.699 1.00 98.56 209 VAL A O 1
ATOM 1626 N N . GLY A 1 210 ? -12.670 0.826 3.167 1.00 97.25 210 GLY A N 1
ATOM 1627 C CA . GLY A 1 210 ? -11.818 1.796 3.844 1.00 97.25 210 GLY A CA 1
ATOM 1628 C C . GLY A 1 210 ? -12.050 3.217 3.339 1.00 97.25 210 GLY A C 1
ATOM 1629 O O . GLY A 1 210 ? -12.463 4.091 4.106 1.00 97.25 210 GLY A O 1
ATOM 1630 N N . LEU A 1 211 ? -11.865 3.457 2.039 1.00 96.81 211 LEU A N 1
ATOM 1631 C CA . LEU A 1 211 ? -11.978 4.798 1.454 1.00 96.81 211 LEU A CA 1
ATOM 1632 C C . LEU A 1 211 ? -13.426 5.301 1.381 1.00 96.81 211 LEU A C 1
ATOM 1634 O O . LEU A 1 211 ? -13.708 6.453 1.733 1.00 96.81 211 LEU A O 1
ATOM 1638 N N . ARG A 1 212 ? -14.383 4.446 0.992 1.00 98.56 212 ARG A N 1
ATOM 1639 C CA . ARG A 1 212 ? -15.810 4.826 0.944 1.00 98.56 212 ARG A CA 1
ATOM 1640 C C . ARG A 1 212 ? -16.426 4.946 2.332 1.00 98.56 212 ARG A C 1
ATOM 1642 O O . ARG A 1 212 ? -17.373 5.724 2.513 1.00 98.56 212 ARG A O 1
ATOM 1649 N N . GLY A 1 213 ? -15.898 4.206 3.302 1.00 98.62 213 GLY A N 1
ATOM 1650 C CA . GLY A 1 213 ? -16.223 4.337 4.714 1.00 98.62 213 GLY A CA 1
ATOM 1651 C C . GLY A 1 213 ? -15.678 5.636 5.293 1.00 98.62 213 GLY A C 1
ATOM 1652 O O . GLY A 1 213 ? -16.445 6.378 5.904 1.00 98.62 213 GLY A O 1
ATOM 1653 N N . ALA A 1 214 ? -14.412 5.971 5.021 1.00 98.25 214 ALA A N 1
ATOM 1654 C CA . ALA A 1 214 ? -13.799 7.231 5.441 1.00 98.25 214 ALA A CA 1
ATOM 1655 C C . ALA A 1 214 ? -14.560 8.447 4.891 1.00 98.25 214 ALA A C 1
ATOM 1657 O O . ALA A 1 214 ? -14.864 9.374 5.640 1.00 98.25 214 ALA A O 1
ATOM 1658 N N . GLU A 1 215 ? -14.967 8.424 3.617 1.00 98.00 215 GLU A N 1
ATOM 1659 C CA . GLU A 1 215 ? -15.811 9.481 3.042 1.00 98.00 215 GLU A CA 1
ATOM 1660 C C . GLU A 1 215 ? -17.097 9.709 3.856 1.00 98.00 215 GLU A C 1
ATOM 1662 O O . GLU A 1 215 ? -17.473 10.851 4.136 1.00 98.00 215 GLU A O 1
ATOM 1667 N N . ARG A 1 216 ? -17.792 8.631 4.238 1.00 98.56 216 ARG A N 1
ATOM 1668 C CA . ARG A 1 216 ? -19.045 8.719 5.007 1.00 98.56 216 ARG A CA 1
ATOM 1669 C C . ARG A 1 216 ? -18.798 9.126 6.456 1.00 98.56 216 ARG A C 1
ATOM 1671 O O . ARG A 1 216 ? -19.570 9.921 6.982 1.00 98.56 216 ARG A O 1
ATOM 1678 N N . PHE A 1 217 ? -17.712 8.645 7.052 1.00 98.69 217 PHE A N 1
ATOM 1679 C CA . PHE A 1 217 ? -17.281 9.002 8.399 1.00 98.69 217 PHE A CA 1
ATOM 1680 C C . PHE A 1 217 ? -17.006 10.505 8.536 1.00 98.69 217 PHE A C 1
ATOM 1682 O O . PHE A 1 217 ? -17.509 11.154 9.452 1.00 98.69 217 PHE A O 1
ATOM 1689 N N . PHE A 1 218 ? -16.261 11.101 7.603 1.00 97.88 218 PHE A N 1
ATOM 1690 C CA . PHE A 1 218 ? -16.015 12.544 7.645 1.00 97.88 218 PHE A CA 1
ATOM 1691 C C . PHE A 1 218 ? -17.277 13.352 7.331 1.00 97.88 218 PHE A C 1
ATOM 1693 O O . PHE A 1 218 ? -17.530 14.368 7.981 1.00 97.88 218 PHE A O 1
ATOM 1700 N N . ARG A 1 219 ? -18.150 12.859 6.439 1.00 97.06 219 ARG A N 1
ATOM 1701 C CA . ARG A 1 219 ? -19.461 13.483 6.199 1.00 97.06 219 ARG A CA 1
ATOM 1702 C C . ARG A 1 219 ? -20.332 13.499 7.456 1.00 97.06 219 ARG A C 1
ATOM 1704 O O . ARG A 1 219 ? -20.929 14.532 7.744 1.00 97.06 219 ARG A O 1
ATOM 1711 N N . SER A 1 220 ? -20.384 12.409 8.227 1.00 97.69 220 SER A N 1
ATOM 1712 C CA . SER A 1 220 ? -21.159 12.366 9.478 1.00 97.69 220 SER A CA 1
ATOM 1713 C C . SER A 1 220 ? -20.598 13.283 10.566 1.00 97.69 220 SER A C 1
ATOM 1715 O O . SER A 1 220 ? -21.295 13.595 11.525 1.00 97.69 220 SER A O 1
ATOM 1717 N N . ARG A 1 221 ? -19.348 13.734 10.418 1.00 96.56 221 ARG A N 1
ATOM 1718 C CA . ARG A 1 221 ? -18.686 14.703 11.302 1.00 96.56 221 ARG A CA 1
ATOM 1719 C C . ARG A 1 221 ? -18.757 16.143 10.785 1.00 96.56 221 ARG A C 1
ATOM 1721 O O . ARG A 1 221 ? -18.095 17.008 11.346 1.00 96.56 221 ARG A O 1
ATOM 1728 N N . ALA A 1 222 ? -19.525 16.390 9.721 1.00 96.06 222 ALA A N 1
ATOM 1729 C CA . ALA A 1 222 ? -19.593 17.673 9.021 1.00 96.06 222 ALA A CA 1
ATOM 1730 C C . ALA A 1 222 ? -18.232 18.184 8.493 1.00 96.06 222 ALA A C 1
ATOM 1732 O O . ALA A 1 222 ? -18.076 19.372 8.223 1.00 96.06 222 ALA A O 1
ATOM 1733 N N . ASP A 1 223 ? -17.261 17.288 8.281 1.00 90.94 223 ASP A N 1
ATOM 1734 C CA . ASP A 1 223 ? -15.973 17.605 7.661 1.00 90.94 223 ASP A CA 1
ATOM 1735 C C . ASP A 1 223 ? -16.044 17.322 6.154 1.00 90.94 223 ASP A C 1
ATOM 1737 O O . ASP A 1 223 ? -15.653 16.264 5.647 1.00 90.94 223 ASP A O 1
ATOM 1741 N N . SER A 1 224 ? -16.613 18.275 5.414 1.00 85.00 224 SER A N 1
ATOM 1742 C CA . SER A 1 224 ? -16.773 18.154 3.963 1.00 85.00 224 SER A CA 1
ATOM 1743 C C . SER A 1 224 ? -15.436 18.110 3.222 1.00 85.00 224 SER A C 1
ATOM 1745 O O . SER A 1 224 ? -15.360 17.486 2.165 1.00 85.00 224 SER A O 1
ATOM 1747 N N . GLY A 1 225 ? -14.387 18.742 3.760 1.00 86.06 225 GLY A N 1
ATOM 1748 C CA . GLY A 1 225 ? -13.056 18.764 3.154 1.00 86.06 225 GLY A CA 1
ATOM 1749 C C . GLY A 1 225 ? -12.420 17.378 3.160 1.00 86.06 225 GLY A C 1
ATOM 1750 O O . GLY A 1 225 ? -12.063 16.856 2.101 1.00 86.06 225 GLY A O 1
ATOM 1751 N N . ALA A 1 226 ? -12.362 16.738 4.329 1.00 86.06 226 ALA A N 1
ATOM 1752 C CA . ALA A 1 226 ? -11.846 15.379 4.457 1.00 86.06 226 ALA A CA 1
ATOM 1753 C C . ALA A 1 226 ? -12.713 14.358 3.699 1.00 86.06 226 ALA A C 1
ATOM 1755 O O . ALA A 1 226 ? -12.178 13.462 3.045 1.00 86.06 226 ALA A O 1
ATOM 1756 N N . ALA A 1 227 ? -14.041 14.528 3.688 1.00 87.31 227 ALA A N 1
ATOM 1757 C CA . ALA A 1 227 ? -14.936 13.663 2.917 1.00 87.31 227 ALA A CA 1
ATOM 1758 C C . ALA A 1 227 ? -14.699 13.766 1.397 1.00 87.31 227 ALA A C 1
ATOM 1760 O O . ALA A 1 227 ? -14.627 12.747 0.708 1.00 87.31 227 ALA A O 1
ATOM 1761 N N . LEU A 1 228 ? -14.553 14.984 0.859 1.00 86.38 228 LEU A N 1
ATOM 1762 C CA . LEU A 1 228 ? -14.231 15.199 -0.558 1.00 86.38 228 LEU A CA 1
ATOM 1763 C C . LEU A 1 228 ? -12.845 14.662 -0.906 1.00 86.38 228 LEU A C 1
ATOM 1765 O O . LEU A 1 228 ? -12.673 14.062 -1.966 1.00 86.38 228 LEU A O 1
ATOM 1769 N N . ARG A 1 229 ? -11.874 14.825 -0.003 1.00 90.81 229 ARG A N 1
ATOM 1770 C CA . ARG A 1 229 ? -10.538 14.264 -0.171 1.00 90.81 229 ARG A CA 1
ATOM 1771 C C . ARG A 1 229 ? -10.580 12.729 -0.217 1.00 90.81 229 ARG A C 1
ATOM 1773 O O . ARG A 1 229 ? -9.969 12.158 -1.112 1.00 90.81 229 ARG A O 1
ATOM 1780 N N . ALA A 1 230 ? -11.313 12.061 0.677 1.00 86.62 230 ALA A N 1
ATOM 1781 C CA . ALA A 1 230 ? -11.480 10.600 0.658 1.00 86.62 230 ALA A CA 1
ATOM 1782 C C . ALA A 1 230 ? -12.092 10.108 -0.663 1.00 86.62 230 ALA A C 1
ATOM 1784 O O . ALA A 1 230 ? -11.591 9.168 -1.277 1.00 86.62 230 ALA A O 1
ATOM 1785 N N . ARG A 1 231 ? -13.122 10.810 -1.154 1.00 92.88 231 ARG A N 1
ATOM 1786 C CA . ARG A 1 231 ? -13.715 10.549 -2.472 1.00 92.88 231 ARG A CA 1
ATOM 1787 C C . ARG A 1 231 ? -12.700 10.709 -3.607 1.00 92.88 231 ARG A C 1
ATOM 1789 O O . ARG A 1 231 ? -12.703 9.909 -4.536 1.00 92.88 231 ARG A O 1
ATOM 1796 N N . ALA A 1 232 ? -11.868 11.746 -3.549 1.00 86.25 232 ALA A N 1
ATOM 1797 C CA . ALA A 1 232 ? -10.850 12.009 -4.558 1.00 86.25 232 ALA A CA 1
ATOM 1798 C C . ALA A 1 232 ? -9.754 10.930 -4.566 1.00 86.25 232 ALA A C 1
ATOM 1800 O O . ALA A 1 232 ? -9.361 10.499 -5.642 1.00 86.25 232 ALA A O 1
ATOM 1801 N N . VAL A 1 233 ? -9.335 10.431 -3.394 1.00 88.88 233 VAL A N 1
ATOM 1802 C CA . VAL A 1 233 ? -8.428 9.270 -3.305 1.00 88.88 233 VAL A CA 1
ATOM 1803 C C . VAL A 1 233 ? -9.055 8.050 -3.964 1.00 88.88 233 VAL A C 1
ATOM 1805 O O . VAL A 1 233 ? -8.425 7.433 -4.809 1.00 88.88 233 VAL A O 1
ATOM 1808 N N . TRP A 1 234 ? -10.313 7.735 -3.643 1.00 95.69 234 TRP A N 1
ATOM 1809 C CA . TRP A 1 234 ? -11.004 6.600 -4.261 1.00 95.69 234 TRP A CA 1
ATOM 1810 C C . TRP A 1 234 ? -11.075 6.701 -5.791 1.00 95.69 234 TRP A C 1
ATOM 1812 O O . TRP A 1 234 ? -10.903 5.715 -6.500 1.00 95.69 234 TRP A O 1
ATOM 1822 N N . GLN A 1 235 ? -11.290 7.904 -6.323 1.00 94.88 235 GLN A N 1
ATOM 1823 C CA . GLN A 1 235 ? -11.295 8.129 -7.770 1.00 94.88 235 GLN A CA 1
ATOM 1824 C C . GLN A 1 235 ? -9.921 7.909 -8.398 1.00 94.88 235 GLN A C 1
ATOM 1826 O O . GLN A 1 235 ? -9.838 7.332 -9.480 1.00 94.88 235 GLN A O 1
ATOM 1831 N N . ASP A 1 236 ? -8.856 8.328 -7.720 1.00 93.94 236 ASP A N 1
ATOM 1832 C CA . ASP A 1 236 ? -7.497 8.046 -8.164 1.00 93.94 236 ASP A CA 1
ATOM 1833 C C . ASP A 1 236 ? -7.191 6.546 -8.115 1.00 93.94 236 ASP A C 1
ATOM 1835 O O . ASP A 1 236 ? -6.567 6.025 -9.036 1.00 93.94 236 ASP A O 1
ATOM 1839 N N . GLU A 1 237 ? -7.669 5.837 -7.089 1.00 94.31 237 GLU A N 1
ATOM 1840 C CA . GLU A 1 237 ? -7.536 4.383 -6.968 1.00 94.31 237 GLU A CA 1
ATOM 1841 C C . GLU A 1 237 ? -8.223 3.639 -8.119 1.00 94.31 237 GLU A C 1
ATOM 1843 O O . GLU A 1 237 ? -7.621 2.734 -8.696 1.00 94.31 237 GLU A O 1
ATOM 1848 N N . LEU A 1 238 ? -9.421 4.067 -8.538 1.00 97.19 238 LEU A N 1
ATOM 1849 C CA . LEU A 1 238 ? -10.092 3.540 -9.735 1.00 97.19 238 LEU A CA 1
ATOM 1850 C C . LEU A 1 238 ? -9.258 3.783 -11.005 1.00 97.19 238 LEU A C 1
ATOM 1852 O O . LEU A 1 238 ? -8.998 2.852 -11.766 1.00 97.19 238 LEU A O 1
ATOM 1856 N N . VAL A 1 239 ? -8.775 5.017 -11.209 1.00 96.94 239 VAL A N 1
ATOM 1857 C CA . VAL A 1 239 ? -7.944 5.378 -12.374 1.00 96.94 239 VAL A CA 1
ATOM 1858 C C . VAL A 1 239 ? -6.647 4.566 -12.415 1.00 96.94 239 VAL A C 1
ATOM 1860 O O . VAL A 1 239 ? -6.231 4.108 -13.484 1.00 96.94 239 VAL A O 1
ATOM 1863 N N . LEU A 1 240 ? -5.994 4.389 -11.266 1.00 94.25 240 LEU A N 1
ATOM 1864 C CA . LEU A 1 240 ? -4.772 3.599 -11.148 1.00 94.25 240 LEU A CA 1
ATOM 1865 C C . LEU A 1 240 ? -5.048 2.098 -11.276 1.00 94.25 240 LEU A C 1
ATOM 1867 O O . LEU A 1 240 ? -4.220 1.388 -11.842 1.00 94.25 240 LEU A O 1
ATOM 1871 N N . GLY A 1 241 ? -6.188 1.605 -10.794 1.00 95.94 241 GLY A N 1
ATOM 1872 C CA . GLY A 1 241 ? -6.602 0.214 -10.965 1.00 95.94 241 GLY A CA 1
ATOM 1873 C C . GLY A 1 241 ? -6.732 -0.160 -12.435 1.00 95.94 241 GLY A C 1
ATOM 1874 O O . GLY A 1 241 ? -6.084 -1.109 -12.881 1.00 95.94 241 GLY A O 1
ATOM 1875 N N . ASP A 1 242 ? -7.452 0.653 -13.209 1.00 96.88 242 ASP A N 1
ATOM 1876 C CA . ASP A 1 242 ? -7.592 0.467 -14.657 1.00 96.88 242 ASP A CA 1
ATOM 1877 C C . ASP A 1 242 ? -6.239 0.533 -15.377 1.00 96.88 242 ASP A C 1
ATOM 1879 O O . ASP A 1 242 ? -5.945 -0.272 -16.267 1.00 96.88 242 ASP A O 1
ATOM 1883 N N . PHE A 1 243 ? -5.378 1.469 -14.965 1.00 97.38 243 PHE A N 1
ATOM 1884 C CA . PHE A 1 243 ? -4.023 1.601 -15.494 1.00 97.38 243 PHE A CA 1
ATOM 1885 C C . PHE A 1 243 ? -3.180 0.346 -15.263 1.00 97.38 243 PHE A C 1
ATOM 1887 O O . PHE A 1 243 ? -2.617 -0.194 -16.214 1.00 97.38 243 PHE A O 1
ATOM 1894 N N . TYR A 1 244 ? -3.091 -0.136 -14.020 1.00 97.19 244 TYR A N 1
ATOM 1895 C CA . TYR A 1 244 ? -2.269 -1.301 -13.692 1.00 97.19 244 TYR A CA 1
ATOM 1896 C C . TYR A 1 244 ? -2.844 -2.602 -14.262 1.00 97.19 244 TYR A C 1
ATOM 1898 O O . TYR A 1 244 ? -2.070 -3.497 -14.603 1.00 97.19 244 TYR A O 1
ATOM 1906 N N . ALA A 1 245 ? -4.168 -2.712 -14.409 1.00 97.25 245 ALA A N 1
ATOM 1907 C CA . ALA A 1 245 ? -4.805 -3.831 -15.101 1.00 97.25 245 ALA A CA 1
ATOM 1908 C C . ALA A 1 245 ? -4.464 -3.839 -16.602 1.00 97.25 245 ALA A C 1
ATOM 1910 O O . ALA A 1 245 ? -4.070 -4.875 -17.146 1.00 97.25 245 ALA A O 1
ATOM 1911 N N . SER A 1 246 ? -4.536 -2.676 -17.254 1.00 97.75 246 SER A N 1
ATOM 1912 C CA . SER A 1 246 ? -4.169 -2.523 -18.668 1.00 97.75 246 SER A CA 1
ATOM 1913 C C . SER A 1 246 ? -2.680 -2.792 -18.890 1.00 97.75 246 SER A C 1
ATOM 1915 O O . SER A 1 246 ? -2.312 -3.553 -19.780 1.00 97.75 246 SER A O 1
ATOM 1917 N N . LEU A 1 247 ? -1.816 -2.237 -18.033 1.00 97.81 247 LEU A N 1
ATOM 1918 C CA . LEU A 1 247 ? -0.374 -2.476 -18.068 1.00 97.81 247 LEU A CA 1
ATOM 1919 C C . LEU A 1 247 ? -0.043 -3.963 -17.901 1.00 97.81 247 LEU A C 1
ATOM 1921 O O . LEU A 1 247 ? 0.776 -4.495 -18.645 1.00 97.81 247 LEU A O 1
ATOM 1925 N N . ALA A 1 248 ? -0.692 -4.645 -16.956 1.00 97.81 248 ALA A N 1
ATOM 1926 C CA . ALA A 1 248 ? -0.515 -6.079 -16.778 1.00 97.81 248 ALA A CA 1
ATOM 1927 C C . ALA A 1 248 ? -0.921 -6.878 -18.018 1.00 97.81 248 ALA A C 1
ATOM 1929 O O . ALA A 1 248 ? -0.157 -7.736 -18.442 1.00 97.81 248 ALA A O 1
ATOM 1930 N N . THR A 1 249 ? -2.057 -6.543 -18.633 1.00 97.88 249 THR A N 1
ATOM 1931 C CA . THR A 1 249 ? -2.523 -7.193 -19.869 1.00 97.88 249 THR A CA 1
ATOM 1932 C C . THR A 1 249 ? -1.503 -7.026 -21.000 1.00 97.88 249 THR A C 1
ATOM 1934 O O . THR A 1 249 ? -1.161 -7.991 -21.681 1.00 97.88 249 THR A O 1
ATOM 1937 N N . THR A 1 250 ? -0.955 -5.819 -21.173 1.00 97.88 250 THR A N 1
ATOM 1938 C CA . THR A 1 250 ? 0.086 -5.540 -22.176 1.00 97.88 250 THR A CA 1
ATOM 1939 C C . THR A 1 250 ? 1.371 -6.327 -21.908 1.00 97.88 250 THR A C 1
ATOM 1941 O O . THR A 1 250 ? 1.964 -6.873 -22.837 1.00 97.88 250 THR A O 1
ATOM 1944 N N . LEU A 1 251 ? 1.798 -6.418 -20.644 1.00 97.69 251 LEU A N 1
ATOM 1945 C CA . LEU A 1 251 ? 2.967 -7.208 -20.251 1.00 97.69 251 LEU A CA 1
ATOM 1946 C C . LEU A 1 251 ? 2.742 -8.704 -20.490 1.00 97.69 251 LEU A C 1
ATOM 1948 O O . LEU A 1 251 ? 3.589 -9.355 -21.089 1.00 97.69 251 LEU A O 1
ATOM 1952 N N . GLU A 1 252 ? 1.601 -9.247 -20.068 1.00 97.31 252 GLU A N 1
ATOM 1953 C CA . GLU A 1 252 ? 1.231 -10.652 -20.273 1.00 97.31 252 GLU A CA 1
ATOM 1954 C C . GLU A 1 252 ? 1.191 -11.008 -21.767 1.00 97.31 252 GLU A C 1
ATOM 1956 O O . GLU A 1 252 ? 1.743 -12.034 -22.164 1.00 97.31 252 GLU A O 1
ATOM 1961 N N . ALA A 1 253 ? 0.645 -10.129 -22.612 1.00 96.19 253 ALA A N 1
ATOM 1962 C CA . ALA A 1 253 ? 0.665 -10.300 -24.063 1.00 96.19 253 ALA A CA 1
ATOM 1963 C C . ALA A 1 253 ? 2.087 -10.273 -24.647 1.00 96.19 253 ALA A C 1
ATOM 1965 O O . ALA A 1 253 ? 2.379 -11.026 -25.573 1.00 96.19 253 ALA A O 1
ATOM 1966 N N . ALA A 1 254 ? 2.984 -9.433 -24.120 1.00 94.94 254 ALA A N 1
ATOM 1967 C CA . ALA A 1 254 ? 4.389 -9.416 -24.529 1.00 94.94 254 ALA A CA 1
ATOM 1968 C C . ALA A 1 254 ? 5.135 -10.688 -24.091 1.00 94.94 254 ALA A C 1
ATOM 1970 O O . ALA A 1 254 ? 5.917 -11.233 -24.865 1.00 94.94 254 ALA A O 1
ATOM 1971 N N . TYR A 1 255 ? 4.860 -11.190 -22.884 1.00 95.81 255 TYR A N 1
ATOM 1972 C CA . TYR A 1 255 ? 5.441 -12.427 -22.354 1.00 95.81 255 TYR A CA 1
ATOM 1973 C C . TYR A 1 255 ? 4.924 -13.693 -23.044 1.00 95.81 255 TYR A C 1
ATOM 1975 O O . TYR A 1 255 ? 5.607 -14.712 -23.035 1.00 95.81 255 TYR A O 1
ATOM 1983 N N . ALA A 1 256 ? 3.732 -13.643 -23.643 1.00 94.88 256 ALA A N 1
ATOM 1984 C CA . ALA A 1 256 ? 3.163 -14.750 -24.408 1.00 94.88 256 ALA A CA 1
ATOM 1985 C C . ALA A 1 256 ? 3.736 -14.877 -25.833 1.00 94.88 256 ALA A C 1
ATOM 1987 O O . ALA A 1 256 ? 3.466 -15.868 -26.512 1.00 94.88 256 ALA A O 1
ATOM 1988 N N . GLN A 1 257 ? 4.500 -13.886 -26.306 1.00 92.88 257 GLN A N 1
ATOM 1989 C CA . GLN A 1 257 ? 5.190 -13.960 -27.595 1.00 92.88 257 GLN A CA 1
ATOM 1990 C C . GLN A 1 257 ? 6.425 -14.861 -27.500 1.00 92.88 257 GLN A C 1
ATOM 1992 O O . GLN A 1 257 ? 7.005 -15.028 -26.430 1.00 92.88 257 GLN A O 1
ATOM 1997 N N . ASP A 1 258 ? 6.882 -15.383 -28.641 1.00 89.81 258 ASP A N 1
ATOM 1998 C CA . ASP A 1 258 ? 8.124 -16.164 -28.742 1.00 89.81 258 ASP A CA 1
ATOM 1999 C C . ASP A 1 258 ? 9.368 -15.249 -28.729 1.00 89.81 258 ASP A C 1
ATOM 2001 O O . ASP A 1 258 ? 10.185 -15.218 -29.649 1.00 89.81 258 ASP A O 1
ATOM 2005 N N . LEU A 1 259 ? 9.463 -14.407 -27.696 1.00 89.25 259 LEU A N 1
ATOM 2006 C CA . LEU A 1 259 ? 10.582 -13.508 -27.441 1.00 89.25 259 LEU A CA 1
ATOM 2007 C C . LEU A 1 259 ? 11.367 -14.009 -26.229 1.00 89.25 259 LEU A C 1
ATOM 2009 O O . LEU A 1 259 ? 10.807 -14.358 -25.194 1.00 89.25 259 LEU A O 1
ATOM 2013 N N . SER A 1 260 ? 12.693 -13.970 -26.316 1.00 90.00 260 SER A N 1
ATOM 2014 C CA . SER A 1 260 ? 13.580 -14.288 -25.194 1.00 90.00 260 SER A CA 1
ATOM 2015 C C . SER A 1 260 ? 14.808 -13.380 -25.191 1.00 90.00 260 SER A C 1
ATOM 2017 O O . SER A 1 260 ? 15.076 -12.671 -26.160 1.00 90.00 260 SER A O 1
ATOM 2019 N N . GLY A 1 261 ? 15.551 -13.351 -24.083 1.00 90.12 261 GLY A N 1
ATOM 2020 C CA . GLY A 1 261 ? 16.809 -12.606 -23.996 1.00 90.12 261 GLY A CA 1
ATOM 2021 C C . GLY A 1 261 ? 16.653 -11.095 -24.220 1.00 90.12 261 GLY A C 1
ATOM 2022 O O . GLY A 1 261 ? 15.878 -10.430 -23.532 1.00 90.12 261 GLY A O 1
ATOM 2023 N N . ALA A 1 262 ? 17.448 -10.535 -25.138 1.00 91.50 262 ALA A N 1
ATOM 2024 C CA . ALA A 1 262 ? 17.469 -9.095 -25.411 1.00 91.50 262 ALA A CA 1
ATOM 2025 C C . ALA A 1 262 ? 16.161 -8.557 -26.032 1.00 91.50 262 ALA A C 1
ATOM 2027 O O . ALA A 1 262 ? 15.636 -7.594 -25.473 1.00 91.50 262 ALA A O 1
ATOM 2028 N N . PRO A 1 263 ? 15.573 -9.187 -27.071 1.00 91.25 263 PRO A N 1
ATOM 2029 C CA . PRO A 1 263 ? 14.287 -8.760 -27.626 1.00 91.25 263 PRO A CA 1
ATOM 2030 C C . PRO A 1 263 ? 13.159 -8.628 -26.596 1.00 91.25 263 PRO A C 1
ATOM 2032 O O . PRO A 1 263 ? 12.455 -7.617 -26.582 1.00 91.25 263 PRO A O 1
ATOM 2035 N N . LEU A 1 264 ? 13.009 -9.614 -25.699 1.00 92.12 264 LEU A N 1
ATOM 2036 C CA . LEU A 1 264 ? 11.975 -9.561 -24.661 1.00 92.12 264 LEU A CA 1
ATOM 2037 C C . LEU A 1 264 ? 12.229 -8.419 -23.671 1.00 92.12 264 LEU A C 1
ATOM 2039 O O . LEU A 1 264 ? 11.310 -7.676 -23.326 1.00 92.12 264 LEU A O 1
ATOM 2043 N N . ARG A 1 265 ? 13.485 -8.256 -23.237 1.00 90.12 265 ARG A N 1
ATOM 2044 C CA . ARG A 1 265 ? 13.884 -7.175 -22.330 1.00 90.12 265 ARG A CA 1
ATOM 2045 C C . ARG A 1 265 ? 13.596 -5.803 -22.936 1.00 90.12 265 ARG A C 1
ATOM 2047 O O . ARG A 1 265 ? 13.070 -4.945 -22.245 1.00 90.12 265 ARG A O 1
ATOM 2054 N N . GLU A 1 266 ? 13.899 -5.601 -24.214 1.00 89.62 266 GLU A N 1
ATOM 2055 C CA . GLU A 1 266 ? 13.614 -4.339 -24.900 1.00 89.62 266 GLU A CA 1
ATOM 2056 C C . GLU A 1 266 ? 12.113 -4.072 -25.051 1.00 89.62 266 GLU A C 1
ATOM 2058 O O . GLU A 1 266 ? 11.673 -2.938 -24.871 1.00 89.62 266 GLU A O 1
ATOM 2063 N N . ALA A 1 267 ? 11.314 -5.097 -25.368 1.00 91.44 267 ALA A N 1
ATOM 2064 C CA . ALA A 1 267 ? 9.861 -4.961 -25.460 1.00 91.44 267 ALA A CA 1
ATOM 2065 C C . ALA A 1 267 ? 9.245 -4.571 -24.110 1.00 91.44 267 ALA A C 1
ATOM 2067 O O . ALA A 1 267 ? 8.480 -3.611 -24.036 1.00 91.44 267 ALA A O 1
ATOM 2068 N N . ARG A 1 268 ? 9.640 -5.270 -23.042 1.00 94.38 268 ARG A N 1
ATOM 2069 C CA . ARG A 1 268 ? 9.240 -4.987 -21.659 1.00 94.38 268 ARG A CA 1
ATOM 2070 C C . ARG A 1 268 ? 9.634 -3.572 -21.227 1.00 94.38 268 ARG A C 1
ATOM 2072 O O . ARG A 1 268 ? 8.812 -2.856 -20.660 1.00 94.38 268 ARG A O 1
ATOM 2079 N N . GLU A 1 269 ? 10.846 -3.135 -21.556 1.00 91.75 269 GLU A N 1
ATOM 2080 C CA . GLU A 1 269 ? 11.343 -1.829 -21.114 1.00 91.75 269 GLU A CA 1
ATOM 2081 C C . GLU A 1 269 ? 10.627 -0.689 -21.837 1.00 91.75 269 GLU A C 1
ATOM 2083 O O . GLU A 1 269 ? 10.294 0.311 -21.204 1.00 91.75 269 GLU A O 1
ATOM 2088 N N . ARG A 1 270 ? 10.295 -0.866 -23.124 1.00 93.19 270 ARG A N 1
ATOM 2089 C CA . ARG A 1 270 ? 9.426 0.071 -23.853 1.00 93.19 270 ARG A CA 1
ATOM 2090 C C . ARG A 1 270 ? 8.051 0.192 -23.197 1.00 93.19 270 ARG A C 1
ATOM 2092 O O . ARG A 1 270 ? 7.617 1.306 -22.930 1.00 93.19 270 ARG A O 1
ATOM 2099 N N . ILE A 1 271 ? 7.419 -0.931 -22.841 1.00 97.00 271 ILE A N 1
ATOM 2100 C CA . ILE A 1 271 ? 6.115 -0.934 -22.154 1.00 97.00 271 ILE A CA 1
ATOM 2101 C C . ILE A 1 271 ? 6.180 -0.144 -20.838 1.00 97.00 271 ILE A C 1
ATOM 2103 O O . ILE A 1 271 ? 5.280 0.644 -20.543 1.00 97.00 271 ILE A O 1
ATOM 2107 N N . PHE A 1 272 ? 7.239 -0.320 -20.042 1.00 93.06 272 PHE A N 1
ATOM 2108 C CA . PHE A 1 272 ? 7.397 0.434 -18.798 1.00 93.06 272 PHE A CA 1
ATOM 2109 C C . PHE A 1 272 ? 7.653 1.924 -19.025 1.00 93.06 272 PHE A C 1
ATOM 2111 O O . PHE A 1 272 ? 7.067 2.737 -18.309 1.00 93.06 272 PHE A O 1
ATOM 2118 N N . VAL A 1 273 ? 8.469 2.293 -20.015 1.00 91.38 273 VAL A N 1
ATOM 2119 C CA . VAL A 1 273 ? 8.702 3.700 -20.380 1.00 91.38 273 VAL A CA 1
ATOM 2120 C C . VAL A 1 273 ? 7.398 4.369 -20.814 1.00 91.38 273 VAL A C 1
ATOM 2122 O O . VAL A 1 273 ? 7.073 5.443 -20.307 1.00 91.38 273 VAL A O 1
ATOM 2125 N N . ASP A 1 274 ? 6.607 3.714 -21.664 1.00 94.38 274 ASP A N 1
ATOM 2126 C CA . ASP A 1 274 ? 5.311 4.229 -22.117 1.00 94.38 274 ASP A CA 1
ATOM 2127 C C . ASP A 1 274 ? 4.332 4.388 -20.945 1.00 94.38 274 ASP A C 1
ATOM 2129 O O . ASP A 1 274 ? 3.638 5.400 -20.819 1.00 94.38 274 ASP A O 1
ATOM 2133 N N . ALA A 1 275 ? 4.317 3.421 -20.025 1.00 93.69 275 ALA A N 1
ATOM 2134 C CA . ALA A 1 275 ? 3.503 3.476 -18.817 1.00 93.69 275 ALA A CA 1
ATOM 2135 C C . ALA A 1 275 ? 3.918 4.628 -17.880 1.00 93.69 275 ALA A C 1
ATOM 2137 O O . ALA A 1 275 ? 3.060 5.321 -17.325 1.00 93.69 275 ALA A O 1
ATOM 2138 N N . GLN A 1 276 ? 5.221 4.880 -17.728 1.00 88.69 276 GLN A N 1
ATOM 2139 C CA . GLN A 1 276 ? 5.734 6.026 -16.973 1.00 88.69 276 GLN A CA 1
ATOM 2140 C C . GLN A 1 276 ? 5.398 7.355 -17.663 1.00 88.69 276 GLN A C 1
ATOM 2142 O O . GLN A 1 276 ? 5.008 8.305 -16.986 1.00 88.69 276 GLN A O 1
ATOM 2147 N N . ALA A 1 277 ? 5.478 7.424 -18.993 1.00 90.06 277 ALA A N 1
ATOM 2148 C CA . ALA A 1 277 ? 5.077 8.604 -19.755 1.00 90.06 277 ALA A CA 1
ATOM 2149 C C . ALA A 1 277 ? 3.575 8.895 -19.600 1.00 90.06 277 ALA A C 1
ATOM 2151 O O . ALA A 1 277 ? 3.186 10.045 -19.391 1.00 90.06 277 ALA A O 1
ATOM 2152 N N . ALA A 1 278 ? 2.726 7.861 -19.609 1.00 94.62 278 ALA A N 1
ATOM 2153 C CA . ALA A 1 278 ? 1.298 8.007 -19.343 1.00 94.62 278 ALA A CA 1
ATOM 2154 C C . ALA A 1 278 ? 1.038 8.576 -17.938 1.00 94.62 278 ALA A C 1
ATOM 2156 O O . ALA A 1 278 ? 0.274 9.537 -17.805 1.00 94.62 278 ALA A O 1
ATOM 2157 N N . LEU A 1 279 ? 1.707 8.036 -16.908 1.00 84.19 279 LEU A N 1
ATOM 2158 C CA . LEU A 1 279 ? 1.641 8.540 -15.529 1.00 84.19 279 LEU A CA 1
ATOM 2159 C C . LEU A 1 279 ? 2.107 9.998 -15.414 1.00 84.19 279 LEU A C 1
ATOM 2161 O O . LEU A 1 279 ? 1.484 10.766 -14.692 1.00 84.19 279 LEU A O 1
ATOM 2165 N N . ALA A 1 280 ? 3.165 10.396 -16.125 1.00 83.56 280 ALA A N 1
ATOM 2166 C CA . ALA A 1 280 ? 3.664 11.773 -16.112 1.00 83.56 280 ALA A CA 1
ATOM 2167 C C . ALA A 1 280 ? 2.783 12.748 -16.915 1.00 83.56 280 ALA A C 1
ATOM 2169 O O . ALA A 1 280 ? 2.826 13.952 -16.672 1.00 83.56 280 ALA A O 1
ATOM 2170 N N . GLY A 1 281 ? 2.019 12.236 -17.882 1.00 91.31 281 GLY A N 1
ATOM 2171 C CA . GLY A 1 281 ? 1.203 13.017 -18.804 1.00 91.31 281 GLY A CA 1
ATOM 2172 C C . GLY A 1 281 ? -0.296 12.843 -18.573 1.00 91.31 281 GLY A C 1
ATOM 2173 O O . GLY A 1 281 ? -0.831 13.144 -17.506 1.00 91.31 281 GLY A O 1
ATOM 2174 N N . GLY A 1 282 ? -0.993 12.383 -19.617 1.00 90.12 282 GLY A N 1
ATOM 2175 C CA . GLY A 1 282 ? -2.457 12.388 -19.682 1.00 90.12 282 GLY A CA 1
ATOM 2176 C C . GLY A 1 282 ? -3.165 11.504 -18.652 1.00 90.12 282 GLY A C 1
ATOM 2177 O O . GLY A 1 282 ? -4.311 11.782 -18.315 1.00 90.12 282 GLY A O 1
ATOM 2178 N N . LEU A 1 283 ? -2.523 10.452 -18.129 1.00 92.56 283 LEU A N 1
ATOM 2179 C CA . LEU A 1 283 ? -3.108 9.678 -17.035 1.00 92.56 283 LEU A CA 1
ATOM 2180 C C . LEU A 1 283 ? -2.938 10.402 -15.702 1.00 92.56 283 LEU A C 1
ATOM 2182 O O . LEU A 1 283 ? -3.907 10.509 -14.953 1.00 92.56 283 LEU A O 1
ATOM 2186 N N . GLY A 1 284 ? -1.738 10.923 -15.439 1.00 82.44 284 GLY A N 1
ATOM 2187 C CA . GLY A 1 284 ? -1.429 11.677 -14.227 1.00 82.44 284 GLY A CA 1
ATOM 2188 C C . GLY A 1 284 ? -2.298 12.911 -14.040 1.00 82.44 284 GLY A C 1
ATOM 2189 O O . GLY A 1 284 ? -2.719 13.187 -12.925 1.00 82.44 284 GLY A O 1
ATOM 2190 N N . SER A 1 285 ? -2.639 13.611 -15.125 1.00 88.38 285 SER A N 1
ATOM 2191 C CA . SER A 1 285 ? -3.511 14.792 -15.072 1.00 88.38 285 SER A CA 1
ATOM 2192 C C . SER A 1 285 ? -4.966 14.486 -14.692 1.00 88.38 285 SER A C 1
ATOM 2194 O O . SER A 1 285 ? -5.713 15.404 -14.358 1.00 88.38 285 SER A O 1
ATOM 2196 N N . ARG A 1 286 ? -5.383 13.210 -14.729 1.00 92.25 286 ARG A N 1
ATOM 2197 C CA . ARG A 1 286 ? -6.700 12.766 -14.238 1.00 92.25 286 ARG A CA 1
ATOM 2198 C C . ARG A 1 286 ? -6.712 12.507 -12.731 1.00 92.25 286 ARG A C 1
ATOM 2200 O O . ARG A 1 286 ? -7.804 12.427 -12.165 1.00 92.25 286 ARG A O 1
ATOM 2207 N N . LEU A 1 287 ? -5.539 12.356 -12.110 1.00 85.88 287 LEU A N 1
ATOM 2208 C CA . LEU A 1 287 ? -5.404 12.136 -10.673 1.00 85.88 287 LEU A CA 1
ATOM 2209 C C . LEU A 1 287 ? -5.659 13.448 -9.919 1.00 85.88 287 LEU A C 1
ATOM 2211 O O . LEU A 1 287 ? -5.265 14.529 -10.355 1.00 85.88 287 LEU A O 1
ATOM 2215 N N . ARG A 1 288 ? -6.360 13.353 -8.793 1.00 86.00 288 ARG A N 1
ATOM 2216 C CA . ARG A 1 288 ? -6.847 14.479 -7.986 1.00 86.00 288 ARG A CA 1
ATOM 2217 C C . ARG A 1 288 ? -6.018 14.690 -6.729 1.00 86.00 288 ARG A C 1
ATOM 2219 O O . ARG A 1 288 ? -5.912 15.816 -6.250 1.00 86.00 288 ARG A O 1
ATOM 2226 N N . VAL A 1 289 ? -5.485 13.610 -6.171 1.00 80.62 289 VAL A N 1
ATOM 2227 C CA . VAL A 1 289 ? -4.701 13.584 -4.935 1.00 80.62 289 VAL A CA 1
ATOM 2228 C C . VAL A 1 289 ? -3.287 13.105 -5.213 1.00 80.62 289 VAL A C 1
ATOM 2230 O O . VAL A 1 289 ? -2.329 13.699 -4.717 1.00 80.62 289 VAL A O 1
ATOM 2233 N N . TYR A 1 290 ? -3.139 12.017 -5.964 1.00 79.81 290 TYR A N 1
ATOM 2234 C CA . TYR A 1 290 ? -1.826 11.490 -6.289 1.00 79.81 290 TYR A CA 1
ATOM 2235 C C . TYR A 1 290 ? -1.148 12.321 -7.372 1.00 79.81 290 TYR A C 1
ATOM 2237 O O . TYR A 1 290 ? -1.748 12.729 -8.360 1.00 79.81 290 TYR A O 1
ATOM 2245 N N . ASP A 1 291 ? 0.150 12.535 -7.192 1.00 77.75 291 ASP A N 1
ATOM 2246 C CA . ASP A 1 291 ? 0.987 13.228 -8.162 1.00 77.75 291 ASP A CA 1
ATOM 2247 C C . ASP A 1 291 ? 1.483 12.224 -9.212 1.00 77.75 291 ASP A C 1
ATOM 2249 O O . ASP A 1 291 ? 2.375 11.411 -8.949 1.00 77.75 291 ASP A O 1
ATOM 2253 N N . GLY A 1 292 ? 0.896 12.280 -10.411 1.00 71.12 292 GLY A N 1
ATOM 2254 C CA . GLY A 1 292 ? 1.264 11.418 -11.534 1.00 71.12 292 GLY A CA 1
ATOM 2255 C C . GLY A 1 292 ? 2.736 11.535 -11.944 1.00 71.12 292 GLY A C 1
ATOM 2256 O O . GLY A 1 292 ? 3.378 10.522 -12.224 1.00 71.12 292 GLY A O 1
ATOM 2257 N N . VAL A 1 293 ? 3.324 12.735 -11.873 1.00 69.81 293 VAL A N 1
ATOM 2258 C CA . VAL A 1 293 ? 4.751 12.952 -12.163 1.00 69.81 293 VAL A CA 1
ATOM 2259 C C . VAL A 1 293 ? 5.611 12.263 -11.107 1.00 69.81 293 VAL A C 1
ATOM 2261 O O . VAL A 1 293 ? 6.594 11.594 -11.435 1.00 69.81 293 VAL A O 1
ATOM 2264 N N . ARG A 1 294 ? 5.238 12.362 -9.827 1.00 66.00 294 ARG A N 1
ATOM 2265 C CA . ARG A 1 294 ? 5.914 11.629 -8.746 1.00 66.00 294 ARG A CA 1
ATOM 2266 C C . ARG A 1 294 ? 5.786 10.113 -8.914 1.00 66.00 294 ARG A C 1
ATOM 2268 O O . ARG A 1 294 ? 6.772 9.409 -8.684 1.00 66.00 294 ARG A O 1
ATOM 2275 N N . LEU A 1 295 ? 4.617 9.611 -9.312 1.00 73.31 295 LEU A N 1
ATOM 2276 C CA . LEU A 1 295 ? 4.414 8.187 -9.588 1.00 73.31 295 LEU A CA 1
ATOM 2277 C C . LEU A 1 295 ? 5.286 7.720 -10.764 1.00 73.31 295 LEU A C 1
ATOM 2279 O O . LEU A 1 295 ? 5.968 6.705 -10.643 1.00 73.31 295 LEU A O 1
ATOM 2283 N N . ALA A 1 296 ? 5.362 8.496 -11.846 1.00 74.19 296 ALA A N 1
ATOM 2284 C CA . ALA A 1 296 ? 6.179 8.189 -13.021 1.00 74.19 296 ALA A CA 1
ATOM 2285 C C . ALA A 1 296 ? 7.688 8.115 -12.724 1.00 74.19 296 ALA A C 1
ATOM 2287 O O . ALA A 1 296 ? 8.403 7.307 -13.314 1.00 74.19 296 ALA A O 1
ATOM 2288 N N . ARG A 1 297 ? 8.189 8.918 -11.772 1.00 66.12 297 ARG A N 1
ATOM 2289 C CA . ARG A 1 297 ? 9.614 8.937 -11.368 1.00 66.12 297 ARG A CA 1
ATOM 2290 C C . ARG A 1 297 ? 10.092 7.650 -10.697 1.00 66.12 297 ARG A C 1
ATOM 2292 O O . ARG A 1 297 ? 11.298 7.470 -10.502 1.00 66.12 297 ARG A O 1
ATOM 2299 N N . SER A 1 298 ? 9.164 6.792 -10.293 1.00 67.31 298 SER A N 1
ATOM 2300 C CA . SER A 1 298 ? 9.441 5.499 -9.688 1.00 67.31 298 SER A CA 1
ATOM 2301 C C . SER A 1 298 ? 9.569 4.445 -10.796 1.00 67.31 298 SER A C 1
ATOM 2303 O O . SER A 1 298 ? 8.582 4.214 -11.486 1.00 67.31 298 SER A O 1
ATOM 2305 N N . PRO A 1 299 ? 10.733 3.778 -10.967 1.00 73.12 299 PRO A N 1
ATOM 2306 C CA . PRO A 1 299 ? 10.902 2.751 -12.000 1.00 73.12 299 PRO A CA 1
ATOM 2307 C C . PRO A 1 299 ? 9.816 1.682 -11.915 1.00 73.12 299 PRO A C 1
ATOM 2309 O O . PRO A 1 299 ? 9.525 1.205 -10.818 1.00 73.12 299 PRO A O 1
ATOM 2312 N N . LEU A 1 300 ? 9.207 1.307 -13.033 1.00 82.12 300 LEU A N 1
ATOM 2313 C CA . LEU A 1 300 ? 8.255 0.200 -13.061 1.00 82.12 300 LEU A CA 1
ATOM 2314 C C . LEU A 1 300 ? 8.988 -1.115 -13.328 1.00 82.12 300 LEU A C 1
ATOM 2316 O O . LEU A 1 300 ? 10.015 -1.150 -13.999 1.00 82.12 300 LEU A O 1
ATOM 2320 N N . ASN A 1 301 ? 8.473 -2.186 -12.736 1.00 90.25 301 ASN A N 1
ATOM 2321 C CA . ASN A 1 301 ? 8.934 -3.552 -12.941 1.00 90.25 301 ASN A CA 1
ATOM 2322 C C . ASN A 1 301 ? 7.789 -4.524 -12.607 1.00 90.25 301 ASN A C 1
ATOM 2324 O O . ASN A 1 301 ? 6.761 -4.102 -12.060 1.00 90.25 301 ASN A O 1
ATOM 2328 N N . ASN A 1 302 ? 7.954 -5.820 -12.888 1.00 94.31 302 ASN A N 1
ATOM 2329 C CA . ASN A 1 302 ? 6.878 -6.795 -12.668 1.00 94.31 302 ASN A CA 1
ATOM 2330 C C . ASN A 1 302 ? 6.422 -6.850 -11.199 1.00 94.31 302 ASN A C 1
ATOM 2332 O O . ASN A 1 302 ? 5.223 -6.891 -10.919 1.00 94.31 302 ASN A O 1
ATOM 2336 N N . ALA A 1 303 ? 7.358 -6.784 -10.246 1.00 91.06 303 ALA A N 1
ATOM 2337 C CA . ALA A 1 303 ? 7.046 -6.823 -8.817 1.00 91.06 303 ALA A CA 1
ATOM 2338 C C . ALA A 1 303 ? 6.214 -5.618 -8.347 1.00 91.06 303 ALA A C 1
ATOM 2340 O O . ALA A 1 303 ? 5.320 -5.778 -7.516 1.00 91.06 303 ALA A O 1
ATOM 2341 N N . ARG A 1 304 ? 6.463 -4.420 -8.889 1.00 88.69 304 ARG A N 1
ATOM 2342 C CA . ARG A 1 304 ? 5.671 -3.214 -8.603 1.00 88.69 304 ARG A CA 1
ATOM 2343 C C . ARG A 1 304 ? 4.279 -3.285 -9.203 1.00 88.69 304 ARG A C 1
ATOM 2345 O O . ARG A 1 304 ? 3.329 -2.912 -8.523 1.00 88.69 304 ARG A O 1
ATOM 2352 N N . VAL A 1 305 ? 4.150 -3.796 -10.428 1.00 94.06 305 VAL A N 1
ATOM 2353 C CA . VAL A 1 305 ? 2.838 -4.005 -11.059 1.00 94.06 305 VAL A CA 1
ATOM 2354 C C . VAL A 1 305 ? 2.008 -4.990 -10.234 1.00 94.06 305 VAL A C 1
ATOM 2356 O O . VAL A 1 305 ? 0.862 -4.695 -9.907 1.00 94.06 305 VAL A O 1
ATOM 2359 N N . ILE A 1 306 ? 2.598 -6.111 -9.812 1.00 91.06 306 ILE A N 1
ATOM 2360 C CA . ILE A 1 306 ? 1.939 -7.087 -8.930 1.00 91.06 306 ILE A CA 1
ATOM 2361 C C . ILE A 1 306 ? 1.535 -6.454 -7.595 1.00 91.06 306 ILE A C 1
ATOM 2363 O O . ILE A 1 306 ? 0.384 -6.580 -7.179 1.00 91.06 306 ILE A O 1
ATOM 2367 N N . ALA A 1 307 ? 2.453 -5.741 -6.935 1.00 84.31 307 ALA A N 1
ATOM 2368 C CA . ALA A 1 307 ? 2.171 -5.107 -5.650 1.00 84.31 307 ALA A CA 1
ATOM 2369 C C . ALA A 1 307 ? 1.068 -4.042 -5.751 1.00 84.31 307 ALA A C 1
ATOM 2371 O O . ALA A 1 307 ? 0.242 -3.932 -4.849 1.00 84.31 307 ALA A O 1
ATOM 2372 N N . ALA A 1 308 ? 1.034 -3.274 -6.844 1.00 88.25 308 ALA A N 1
ATOM 2373 C CA . ALA A 1 308 ? 0.003 -2.272 -7.079 1.00 88.25 308 ALA A CA 1
ATOM 2374 C C . ALA A 1 308 ? -1.367 -2.905 -7.352 1.00 88.25 308 ALA A C 1
ATOM 2376 O O . ALA A 1 308 ? -2.367 -2.419 -6.822 1.00 88.25 308 ALA A O 1
ATOM 2377 N N . ARG A 1 309 ? -1.406 -3.995 -8.133 1.00 93.06 309 ARG A N 1
ATOM 2378 C CA . ARG A 1 309 ? -2.637 -4.736 -8.448 1.00 93.06 309 ARG A CA 1
ATOM 2379 C C . ARG A 1 309 ? -3.255 -5.400 -7.228 1.00 93.06 309 ARG A C 1
ATOM 2381 O O . ARG A 1 309 ? -4.476 -5.478 -7.172 1.00 93.06 309 ARG A O 1
ATOM 2388 N N . LEU A 1 310 ? -2.452 -5.834 -6.255 1.00 86.00 310 LEU A N 1
ATOM 2389 C CA . LEU A 1 310 ? -2.943 -6.516 -5.053 1.00 86.00 310 LEU A CA 1
ATOM 2390 C C . LEU A 1 310 ? -4.097 -5.761 -4.367 1.00 86.00 310 LEU A C 1
ATOM 2392 O O . LEU A 1 310 ? -5.082 -6.387 -4.002 1.00 86.00 310 LEU A O 1
ATOM 2396 N N . TYR A 1 311 ? -3.997 -4.432 -4.282 1.00 84.69 311 TYR A N 1
ATOM 2397 C CA . TYR A 1 311 ? -4.994 -3.552 -3.655 1.00 84.69 311 TYR A CA 1
ATOM 2398 C C . TYR A 1 311 ? -5.967 -2.900 -4.651 1.00 84.69 311 TYR A C 1
ATOM 2400 O O . TYR A 1 311 ? -6.888 -2.202 -4.249 1.00 84.69 311 TYR A O 1
ATOM 2408 N N . ARG A 1 312 ? -5.750 -3.083 -5.961 1.00 94.50 312 ARG A N 1
ATOM 2409 C CA . ARG A 1 312 ? -6.478 -2.380 -7.034 1.00 94.50 312 ARG A CA 1
ATOM 2410 C C . ARG A 1 312 ? -7.122 -3.324 -8.041 1.00 94.50 312 ARG A C 1
ATOM 2412 O O . ARG A 1 312 ? -7.324 -2.971 -9.203 1.00 94.50 312 ARG A O 1
ATOM 2419 N N . THR A 1 313 ? -7.393 -4.560 -7.640 1.00 94.94 313 THR A N 1
ATOM 2420 C CA . THR A 1 313 ? -7.971 -5.546 -8.549 1.00 94.94 313 THR A CA 1
ATOM 2421 C C . THR A 1 313 ? -9.474 -5.321 -8.633 1.00 94.94 313 THR A C 1
ATOM 2423 O O . THR A 1 313 ? -10.189 -5.489 -7.650 1.00 94.94 313 THR A O 1
ATOM 2426 N N . ARG A 1 314 ? -9.952 -4.966 -9.834 1.00 95.38 314 ARG A N 1
ATOM 2427 C CA . ARG A 1 314 ? -11.385 -4.911 -10.170 1.00 95.38 314 ARG A CA 1
ATOM 2428 C C . ARG A 1 314 ? -12.207 -4.016 -9.225 1.00 95.38 314 ARG A C 1
ATOM 2430 O O . ARG A 1 314 ? -13.320 -4.361 -8.827 1.00 95.38 314 ARG A O 1
ATOM 2437 N N . LEU A 1 315 ? -11.647 -2.858 -8.855 1.00 96.88 315 LEU A N 1
ATOM 2438 C CA . LEU A 1 315 ? -12.291 -1.881 -7.964 1.00 96.88 315 LEU A CA 1
ATOM 2439 C C . LEU A 1 315 ? -13.642 -1.376 -8.509 1.00 96.88 315 LEU A C 1
ATOM 2441 O O . LEU A 1 315 ? -14.554 -1.068 -7.740 1.00 96.88 315 LEU A O 1
ATOM 2445 N N . ASP A 1 316 ? -13.788 -1.367 -9.835 1.00 95.12 316 ASP A N 1
ATOM 2446 C CA . ASP A 1 316 ? -15.014 -1.039 -10.561 1.00 95.12 316 ASP A CA 1
ATOM 2447 C C . ASP A 1 316 ? -16.207 -1.909 -10.140 1.00 95.12 316 ASP A C 1
ATOM 2449 O O . ASP A 1 316 ? -17.335 -1.419 -10.069 1.00 95.12 316 ASP A O 1
ATOM 2453 N N . LEU A 1 317 ? -15.972 -3.187 -9.822 1.00 95.62 317 LEU A N 1
ATOM 2454 C CA . LEU A 1 317 ? -17.026 -4.113 -9.410 1.00 95.62 317 LEU A CA 1
ATOM 2455 C C . LEU A 1 317 ? -17.699 -3.655 -8.116 1.00 95.62 317 LEU A C 1
ATOM 2457 O O . LEU A 1 317 ? -18.926 -3.655 -8.022 1.00 95.62 317 LEU A O 1
ATOM 2461 N N . PHE A 1 318 ? -16.905 -3.225 -7.134 1.00 96.81 318 PHE A N 1
ATOM 2462 C CA . PHE A 1 318 ? -17.417 -2.762 -5.846 1.00 96.81 318 PHE A CA 1
ATOM 2463 C C . PHE A 1 318 ? -18.200 -1.453 -5.990 1.00 96.81 318 PHE A C 1
ATOM 2465 O O . PHE A 1 318 ? -19.268 -1.313 -5.391 1.00 96.81 318 PHE A O 1
ATOM 2472 N N . GLU A 1 319 ? -17.720 -0.521 -6.825 1.00 95.12 319 GLU A N 1
ATOM 2473 C CA . GLU A 1 319 ? -18.436 0.736 -7.080 1.00 95.12 319 GLU A CA 1
ATOM 2474 C C . GLU A 1 319 ? -19.771 0.482 -7.791 1.00 95.12 319 GLU A C 1
ATOM 2476 O O . GLU A 1 319 ? -20.780 1.064 -7.398 1.00 95.12 319 GLU A O 1
ATOM 2481 N N . ARG A 1 320 ? -19.833 -0.457 -8.746 1.00 94.88 320 ARG A N 1
ATOM 2482 C CA . ARG A 1 320 ? -21.111 -0.830 -9.375 1.00 94.88 320 ARG A CA 1
ATOM 2483 C C . ARG A 1 320 ? -22.113 -1.369 -8.363 1.00 94.88 320 ARG A C 1
ATOM 2485 O O . ARG A 1 320 ? -23.264 -0.948 -8.373 1.00 94.88 320 ARG A O 1
ATOM 2492 N N . VAL A 1 321 ? -21.706 -2.271 -7.467 1.00 95.69 321 VAL A N 1
ATOM 2493 C CA . VAL A 1 321 ? -22.623 -2.766 -6.422 1.00 95.69 321 VAL A CA 1
ATOM 2494 C C . VAL A 1 321 ? -23.078 -1.623 -5.514 1.00 95.69 321 VAL A C 1
ATOM 2496 O O . VAL A 1 321 ? -24.251 -1.570 -5.150 1.00 95.69 321 VAL A O 1
ATOM 2499 N N . LEU A 1 322 ? -22.202 -0.663 -5.208 1.00 96.19 322 LEU A N 1
ATOM 2500 C CA . LEU A 1 322 ? -22.575 0.519 -4.435 1.00 96.19 322 LEU A CA 1
ATOM 2501 C C . LEU A 1 322 ? -23.624 1.388 -5.133 1.00 96.19 322 LEU A C 1
ATOM 2503 O O . LEU A 1 322 ? -24.575 1.840 -4.493 1.00 96.19 322 LEU A O 1
ATOM 2507 N N . GLU A 1 323 ? -23.469 1.615 -6.434 1.00 94.62 323 GLU A N 1
ATOM 2508 C CA . GLU A 1 323 ? -24.440 2.341 -7.256 1.00 94.62 323 GLU A CA 1
ATOM 2509 C C . GLU A 1 323 ? -25.787 1.609 -7.312 1.00 94.62 323 GLU A C 1
ATOM 2511 O O . GLU A 1 323 ? -26.833 2.241 -7.159 1.00 94.62 323 GLU A O 1
ATOM 2516 N N . ALA A 1 324 ? -25.769 0.275 -7.428 1.00 93.12 324 ALA A N 1
ATOM 2517 C CA . ALA A 1 324 ? -26.965 -0.572 -7.367 1.00 93.12 324 ALA A CA 1
ATOM 2518 C C . ALA A 1 324 ? -27.777 -0.351 -6.094 1.00 93.12 324 ALA A C 1
ATOM 2520 O O . ALA A 1 324 ? -29.005 -0.310 -6.126 1.00 93.12 324 ALA A O 1
ATOM 2521 N N . GLN A 1 325 ? -27.069 -0.198 -4.975 1.00 94.56 325 GLN A N 1
ATOM 2522 C CA . GLN A 1 325 ? -27.654 0.039 -3.664 1.00 94.56 325 GLN A CA 1
ATOM 2523 C C . GLN A 1 325 ? -27.886 1.530 -3.396 1.00 94.56 325 GLN A C 1
ATOM 2525 O O . GLN A 1 325 ? -27.946 1.953 -2.245 1.00 94.56 325 GLN A O 1
ATOM 2530 N N . SER A 1 326 ? -28.005 2.354 -4.446 1.00 94.25 326 SER A N 1
ATOM 2531 C CA . SER A 1 326 ? -28.274 3.796 -4.345 1.00 94.25 326 SER A CA 1
ATOM 2532 C C . SER A 1 326 ? -27.281 4.544 -3.442 1.00 94.25 326 SER A C 1
ATOM 2534 O O . SER A 1 326 ? -27.618 5.541 -2.804 1.00 94.25 326 SER A O 1
ATOM 2536 N N . GLY A 1 327 ? -26.038 4.061 -3.364 1.00 94.50 327 GLY A N 1
ATOM 2537 C CA . GLY A 1 327 ? -25.003 4.619 -2.502 1.00 94.50 327 GLY A CA 1
ATOM 2538 C C . GLY A 1 327 ? -25.077 4.193 -1.029 1.00 94.50 327 GLY A C 1
ATOM 2539 O O . GLY A 1 327 ? -24.333 4.755 -0.217 1.00 94.50 327 GLY A O 1
ATOM 2540 N N . ASP A 1 328 ? -25.903 3.219 -0.643 1.00 97.06 328 ASP A N 1
ATOM 2541 C CA . ASP A 1 328 ? -25.890 2.653 0.710 1.00 97.06 328 ASP A CA 1
ATOM 2542 C C . ASP A 1 328 ? -24.705 1.687 0.883 1.00 97.06 328 ASP A C 1
ATOM 2544 O O . ASP A 1 328 ? -24.710 0.544 0.419 1.00 97.06 328 ASP A O 1
ATOM 2548 N N . LEU A 1 329 ? -23.663 2.146 1.584 1.00 97.94 329 LEU A N 1
ATOM 2549 C CA . LEU A 1 329 ? -22.457 1.346 1.807 1.00 97.94 329 LEU A CA 1
ATOM 2550 C C . LEU A 1 329 ? -22.688 0.173 2.766 1.00 97.94 329 LEU A C 1
ATOM 2552 O O . LEU A 1 329 ? -22.081 -0.876 2.569 1.00 97.94 329 LEU A O 1
ATOM 2556 N N . ARG A 1 330 ? -23.566 0.309 3.769 1.00 98.06 330 ARG A N 1
ATOM 2557 C CA . ARG A 1 330 ? -23.867 -0.791 4.700 1.00 98.06 330 ARG A CA 1
ATOM 2558 C C . ARG A 1 330 ? -24.532 -1.933 3.940 1.00 98.06 330 ARG A C 1
ATOM 2560 O O . ARG A 1 330 ? -24.109 -3.084 4.054 1.00 98.06 330 ARG A O 1
ATOM 2567 N N . GLN A 1 331 ? -25.547 -1.615 3.139 1.00 97.25 331 GLN A N 1
ATOM 2568 C CA . GLN A 1 331 ? -26.241 -2.607 2.322 1.00 97.25 331 GLN A CA 1
ATOM 2569 C C . GLN A 1 331 ? -25.306 -3.223 1.275 1.00 97.25 331 GLN A C 1
ATOM 2571 O O . GLN A 1 331 ? -25.339 -4.435 1.050 1.00 97.25 331 GLN A O 1
ATOM 2576 N N . THR A 1 332 ? -24.430 -2.414 0.678 1.00 97.44 332 THR A N 1
ATOM 2577 C CA . THR A 1 332 ? -23.404 -2.878 -0.268 1.00 97.44 332 THR A CA 1
ATOM 2578 C C . THR A 1 332 ? -22.474 -3.898 0.373 1.00 97.44 332 THR A C 1
ATOM 2580 O O . THR A 1 332 ? -22.346 -5.007 -0.138 1.00 97.44 332 THR A O 1
ATOM 2583 N N . VAL A 1 333 ? -21.887 -3.581 1.531 1.00 97.62 333 VAL A N 1
ATOM 2584 C CA . VAL A 1 333 ? -21.008 -4.508 2.257 1.00 97.62 333 VAL A CA 1
ATOM 2585 C C . VAL A 1 333 ? -21.731 -5.808 2.601 1.00 97.62 333 VAL A C 1
ATOM 2587 O O . VAL A 1 333 ? -21.173 -6.886 2.386 1.00 97.62 333 VAL A O 1
ATOM 2590 N N . ALA A 1 334 ? -22.973 -5.732 3.086 1.00 96.81 334 ALA A N 1
ATOM 2591 C CA . ALA A 1 334 ? -23.768 -6.918 3.396 1.00 96.81 334 ALA A CA 1
ATOM 2592 C C . ALA A 1 334 ? -24.022 -7.787 2.151 1.00 96.81 334 ALA A C 1
ATOM 2594 O O . ALA A 1 334 ? -23.881 -9.008 2.214 1.00 96.81 334 ALA A O 1
ATOM 2595 N N . THR A 1 335 ? -24.332 -7.156 1.014 1.00 96.00 335 THR A N 1
ATOM 2596 C CA . THR A 1 335 ? -24.578 -7.831 -0.271 1.00 96.00 335 THR A CA 1
ATOM 2597 C C . THR A 1 335 ? -23.327 -8.549 -0.764 1.00 96.00 335 THR A C 1
ATOM 2599 O O . THR A 1 335 ? -23.373 -9.745 -1.045 1.00 96.00 335 THR A O 1
ATOM 2602 N N . ILE A 1 336 ? -22.193 -7.844 -0.806 1.00 96.38 336 ILE A N 1
ATOM 2603 C CA . ILE A 1 336 ? -20.907 -8.402 -1.244 1.00 96.38 336 ILE A CA 1
ATOM 2604 C C . ILE A 1 336 ? -20.475 -9.540 -0.319 1.00 96.38 336 ILE A C 1
ATOM 2606 O O . ILE A 1 336 ? -20.081 -10.603 -0.791 1.00 96.38 336 ILE A O 1
ATOM 2610 N N . SER A 1 337 ? -20.618 -9.361 0.997 1.00 95.31 337 SER A N 1
ATOM 2611 C CA . SER A 1 337 ? -20.269 -10.390 1.980 1.00 95.31 337 SER A CA 1
ATOM 2612 C C . SER A 1 337 ? -21.121 -11.648 1.836 1.00 95.31 337 SER A C 1
ATOM 2614 O O . SER A 1 337 ? -20.593 -12.755 1.919 1.00 95.31 337 SER A O 1
ATOM 2616 N N . ALA A 1 338 ? -22.431 -11.504 1.621 1.00 94.31 338 ALA A N 1
ATOM 2617 C CA . ALA A 1 338 ? -23.318 -12.641 1.398 1.00 94.31 338 ALA A CA 1
ATOM 2618 C C . ALA A 1 338 ? -22.953 -13.388 0.106 1.00 94.31 338 ALA A C 1
ATOM 2620 O O . ALA A 1 338 ? -22.802 -14.610 0.124 1.00 94.31 338 ALA A O 1
ATOM 2621 N N . ALA A 1 339 ? -22.740 -12.647 -0.983 1.00 92.56 339 ALA A N 1
ATOM 2622 C CA . ALA A 1 339 ? -22.395 -13.207 -2.281 1.00 92.56 339 ALA A CA 1
ATOM 2623 C C . ALA A 1 339 ? -21.047 -13.950 -2.239 1.00 92.56 339 ALA A C 1
ATOM 2625 O O . ALA A 1 339 ? -20.977 -15.125 -2.600 1.00 92.56 339 ALA A O 1
ATOM 2626 N N . ALA A 1 340 ? -20.007 -13.325 -1.682 1.00 92.44 340 ALA A N 1
ATOM 2627 C CA . ALA A 1 340 ? -18.682 -13.923 -1.545 1.00 92.44 340 ALA A CA 1
ATOM 2628 C C . ALA A 1 340 ? -18.683 -15.182 -0.660 1.00 92.44 340 ALA A C 1
ATOM 2630 O O . ALA A 1 340 ? -18.043 -16.175 -0.995 1.00 92.44 340 ALA A O 1
ATOM 2631 N N . ARG A 1 341 ? -19.446 -15.199 0.443 1.00 90.62 341 ARG A N 1
ATOM 2632 C CA . ARG A 1 341 ? -19.581 -16.399 1.296 1.00 90.62 341 ARG A CA 1
ATOM 2633 C C . ARG A 1 341 ? -20.328 -17.539 0.602 1.00 90.62 341 ARG A C 1
ATOM 2635 O O . ARG A 1 341 ? -20.074 -18.699 0.908 1.00 90.62 341 ARG A O 1
ATOM 2642 N N . SER A 1 342 ? -21.228 -17.221 -0.328 1.00 86.81 342 SER A N 1
ATOM 2643 C CA . SER A 1 342 ? -21.946 -18.218 -1.130 1.00 86.81 342 SER A CA 1
ATOM 2644 C C . SER A 1 342 ? -21.147 -18.749 -2.329 1.00 86.81 342 SER A C 1
ATOM 2646 O O . SER A 1 342 ? -21.553 -19.740 -2.929 1.00 86.81 342 SER A O 1
ATOM 2648 N N . ALA A 1 343 ? -20.004 -18.133 -2.658 1.00 82.56 343 ALA A N 1
ATOM 2649 C CA . ALA A 1 343 ? -19.203 -18.456 -3.842 1.00 82.56 343 ALA A CA 1
ATOM 2650 C C . ALA A 1 343 ? -18.587 -19.868 -3.813 1.00 82.56 343 ALA A C 1
ATOM 2652 O O . ALA A 1 343 ? -18.285 -20.444 -4.860 1.00 82.56 343 ALA A O 1
ATOM 2653 N N . GLY A 1 344 ? -18.388 -20.444 -2.622 1.00 82.38 344 GLY A N 1
ATOM 2654 C CA . GLY A 1 344 ? -17.702 -21.724 -2.469 1.00 82.38 344 GLY A CA 1
ATOM 2655 C C . GLY A 1 344 ? -16.257 -21.642 -2.969 1.00 82.38 344 GLY A C 1
ATOM 2656 O O . GLY A 1 344 ? -15.443 -20.939 -2.380 1.00 82.38 344 GLY A O 1
ATOM 2657 N N . SER A 1 345 ? -15.939 -22.381 -4.035 1.00 81.50 345 SER A N 1
ATOM 2658 C CA . SER A 1 345 ? -14.613 -22.402 -4.679 1.00 81.50 345 SER A CA 1
ATOM 2659 C C . SER A 1 345 ? -14.492 -21.477 -5.895 1.00 81.50 345 SER A C 1
ATOM 2661 O O . SER A 1 345 ? -13.421 -21.414 -6.496 1.00 81.50 345 SER A O 1
ATOM 2663 N N . ARG A 1 346 ? -15.576 -20.790 -6.277 1.00 87.25 346 ARG A N 1
ATOM 2664 C CA . ARG A 1 346 ? -15.579 -19.847 -7.402 1.00 87.25 346 ARG A CA 1
ATOM 2665 C C . ARG A 1 346 ? -14.788 -18.587 -7.057 1.00 87.25 346 ARG A C 1
ATOM 2667 O O . ARG A 1 346 ? -14.706 -18.212 -5.887 1.00 87.25 346 ARG A O 1
ATOM 2674 N N . ASP A 1 347 ? -14.260 -17.918 -8.080 1.00 90.12 347 ASP A N 1
ATOM 2675 C CA . ASP A 1 347 ? -13.636 -16.607 -7.905 1.00 90.12 347 ASP A CA 1
ATOM 2676 C C . ASP A 1 347 ? -14.697 -15.607 -7.401 1.00 90.12 347 ASP A C 1
ATOM 2678 O O . ASP A 1 347 ? -15.725 -15.409 -8.060 1.00 90.12 347 ASP A O 1
ATOM 2682 N N . PRO A 1 348 ? -14.500 -14.972 -6.232 1.00 91.88 348 PRO A N 1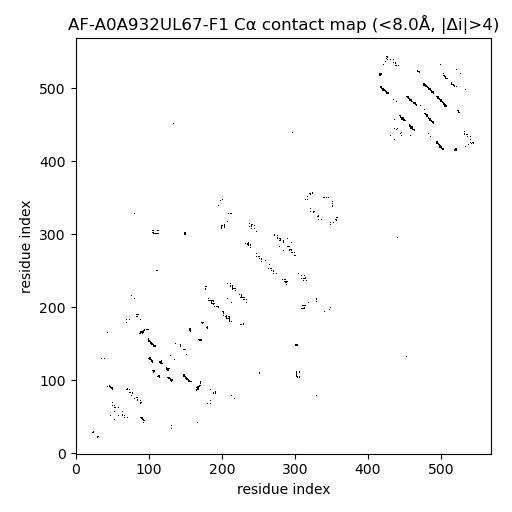
ATOM 2683 C CA . PRO A 1 348 ? -15.457 -14.007 -5.703 1.00 91.88 348 PRO A CA 1
ATOM 2684 C C . PRO A 1 348 ? -15.659 -12.777 -6.611 1.00 91.88 348 PRO A C 1
ATOM 2686 O O . PRO A 1 348 ? -16.702 -12.126 -6.512 1.00 91.88 348 PRO A O 1
ATOM 2689 N N . PHE A 1 349 ? -14.727 -12.465 -7.520 1.00 93.25 349 PHE A N 1
ATOM 2690 C CA . PHE A 1 349 ? -14.930 -11.420 -8.526 1.00 93.25 349 PHE A CA 1
ATOM 2691 C C . PHE A 1 349 ? -15.953 -11.812 -9.601 1.00 93.25 349 PHE A C 1
ATOM 2693 O O . PHE A 1 349 ? -16.764 -10.969 -9.978 1.00 93.25 349 PHE A O 1
ATOM 2700 N N . GLU A 1 350 ? -15.992 -13.072 -10.045 1.00 91.88 350 GLU A N 1
ATOM 2701 C CA . GLU A 1 350 ? -17.020 -13.547 -10.990 1.00 91.88 350 GLU A CA 1
ATOM 2702 C C . GLU A 1 350 ? -18.424 -13.410 -10.389 1.00 91.88 350 GLU A C 1
ATOM 2704 O O . GLU A 1 350 ? -19.370 -12.996 -11.056 1.00 91.88 350 GLU A O 1
ATOM 2709 N N . ILE A 1 351 ? -18.561 -13.690 -9.092 1.00 89.31 351 ILE A N 1
ATOM 2710 C CA . ILE A 1 351 ? -19.839 -13.534 -8.391 1.00 89.31 351 ILE A CA 1
ATOM 2711 C C . ILE A 1 351 ? -20.284 -12.066 -8.369 1.00 89.31 351 ILE A C 1
ATOM 2713 O O . ILE A 1 351 ? -21.462 -11.774 -8.567 1.00 89.31 351 ILE A O 1
ATOM 2717 N N . LEU A 1 352 ? -19.355 -11.130 -8.150 1.00 90.69 352 LEU A N 1
ATOM 2718 C CA . LEU A 1 352 ? -19.651 -9.696 -8.215 1.00 90.69 352 LEU A CA 1
ATOM 2719 C C . LEU A 1 352 ? -20.077 -9.245 -9.620 1.00 90.69 352 LEU A C 1
ATOM 2721 O O . LEU A 1 352 ? -20.894 -8.335 -9.738 1.00 90.69 352 LEU A O 1
ATOM 2725 N N . GLU A 1 353 ? -19.546 -9.855 -10.681 1.00 90.19 353 GLU A N 1
ATOM 2726 C CA . GLU A 1 353 ? -19.989 -9.589 -12.056 1.00 90.19 353 GLU A CA 1
ATOM 2727 C C . GLU A 1 353 ? -21.415 -10.089 -12.314 1.00 90.19 353 GLU A C 1
ATOM 2729 O O . GLU A 1 353 ? -22.188 -9.431 -13.014 1.00 90.19 353 GLU A O 1
ATOM 2734 N N . GLU A 1 354 ? -21.767 -11.241 -11.737 1.00 85.94 354 GLU A N 1
ATOM 2735 C CA . GLU A 1 354 ? -23.085 -11.869 -11.863 1.00 85.94 354 GLU A CA 1
ATOM 2736 C C . GLU A 1 354 ? -24.178 -11.170 -11.056 1.00 85.94 354 GLU A C 1
ATOM 2738 O O . GLU A 1 354 ? -25.362 -11.301 -11.395 1.00 85.94 354 GLU A O 1
ATOM 2743 N N . LEU A 1 355 ? -23.813 -10.413 -10.013 1.00 83.31 355 LEU A N 1
ATOM 2744 C CA . LEU A 1 355 ? -24.725 -9.498 -9.336 1.00 83.31 355 LEU A CA 1
ATOM 2745 C C . LEU A 1 355 ? -25.178 -8.458 -10.367 1.00 83.31 355 LEU A C 1
ATOM 2747 O O . LEU A 1 355 ? -24.520 -7.446 -10.584 1.00 83.31 355 LEU A O 1
ATOM 2751 N N . ARG A 1 356 ? -26.294 -8.753 -11.050 1.00 55.50 356 ARG A N 1
ATOM 2752 C CA . ARG A 1 356 ? -26.919 -7.930 -12.093 1.00 55.50 356 ARG A CA 1
ATOM 2753 C C . ARG A 1 356 ? -27.345 -6.581 -11.523 1.00 55.50 356 ARG A C 1
ATOM 2755 O O . ARG A 1 356 ? -28.513 -6.343 -11.231 1.00 55.50 356 ARG A O 1
ATOM 2762 N N . VAL A 1 357 ? -26.381 -5.689 -11.406 1.00 56.31 357 VAL A N 1
ATOM 2763 C CA . VAL A 1 357 ? -26.594 -4.259 -11.288 1.00 56.31 357 VAL A CA 1
ATOM 2764 C C . VAL A 1 357 ? -26.800 -3.727 -12.706 1.00 56.31 357 VAL A C 1
ATOM 2766 O O . VAL A 1 357 ? -25.994 -4.056 -13.583 1.00 56.31 357 VAL A O 1
ATOM 2769 N N . PRO A 1 358 ? -27.850 -2.937 -12.988 1.00 43.53 358 PRO A N 1
ATOM 2770 C CA . PRO A 1 358 ? -27.979 -2.273 -14.281 1.00 43.53 358 PRO A CA 1
ATOM 2771 C C . PRO A 1 358 ? -26.692 -1.497 -14.584 1.00 43.53 358 PRO A C 1
ATOM 2773 O O . PRO A 1 358 ? -26.265 -0.692 -13.757 1.00 43.53 358 PRO A O 1
ATOM 2776 N N . ARG A 1 359 ? -26.057 -1.728 -15.745 1.00 40.91 359 ARG A N 1
ATOM 2777 C CA . ARG A 1 359 ? -24.947 -0.863 -16.179 1.00 40.91 359 ARG A CA 1
ATOM 2778 C C . ARG A 1 359 ? -25.444 0.587 -16.159 1.00 40.91 359 ARG A C 1
ATOM 2780 O O . ARG A 1 359 ? -26.520 0.837 -16.714 1.00 40.91 359 ARG A O 1
ATOM 2787 N N . PRO A 1 360 ? -24.692 1.542 -15.589 1.00 36.38 360 PRO A N 1
ATOM 2788 C CA . PRO A 1 360 ? -24.958 2.948 -15.838 1.00 36.38 360 PRO A CA 1
ATOM 2789 C C . PRO A 1 360 ? -24.972 3.174 -17.352 1.00 36.38 360 PRO A C 1
ATOM 2791 O O . PRO A 1 360 ? -24.117 2.648 -18.066 1.00 36.38 360 PRO A O 1
ATOM 2794 N N . LEU A 1 361 ? -25.981 3.899 -17.838 1.00 36.06 361 LEU A N 1
ATOM 2795 C CA . LEU A 1 361 ? -26.157 4.198 -19.257 1.00 36.06 361 LEU A CA 1
ATOM 2796 C C . LEU A 1 361 ? -24.857 4.773 -19.832 1.00 36.06 361 LEU A C 1
ATOM 2798 O O . LEU A 1 361 ? -24.353 5.793 -19.357 1.00 36.06 361 LEU A O 1
ATOM 2802 N N . GLU A 1 362 ? -24.324 4.088 -20.843 1.00 36.72 362 GLU A N 1
ATOM 2803 C CA . GLU A 1 362 ? -23.130 4.478 -21.584 1.00 36.72 362 GLU A CA 1
ATOM 2804 C C . GLU A 1 362 ? -23.282 5.906 -22.107 1.00 36.72 362 GLU A C 1
ATOM 2806 O O . GLU A 1 362 ? -24.089 6.213 -22.982 1.00 36.72 362 GLU A O 1
ATOM 2811 N N . GLY A 1 363 ? -22.469 6.789 -21.548 1.00 38.47 363 GLY A N 1
ATOM 2812 C CA . GLY A 1 363 ? -22.381 8.174 -21.952 1.00 38.47 363 GLY A CA 1
ATOM 2813 C C . GLY A 1 363 ? -20.975 8.690 -21.723 1.00 38.47 363 GLY A C 1
ATOM 2814 O O . GLY A 1 363 ? -20.820 9.628 -20.950 1.00 38.47 363 GLY A O 1
ATOM 2815 N N . ARG A 1 364 ? -19.965 8.060 -22.353 1.00 36.62 364 ARG A N 1
ATOM 2816 C CA . ARG A 1 364 ? -18.730 8.701 -22.862 1.00 36.62 364 ARG A CA 1
ATOM 2817 C C . ARG A 1 364 ? -17.733 7.692 -23.462 1.00 36.62 364 ARG A C 1
ATOM 2819 O O . ARG A 1 364 ? -17.310 6.752 -22.807 1.00 36.62 364 ARG A O 1
ATOM 2826 N N . SER A 1 365 ? -17.352 8.009 -24.704 1.00 29.89 365 SER A N 1
ATOM 2827 C CA . SER A 1 365 ? -16.217 7.546 -25.523 1.00 29.89 365 SER A CA 1
ATOM 2828 C C . SER A 1 365 ? -16.092 6.053 -25.843 1.00 29.89 365 SER A C 1
ATOM 2830 O O . SER A 1 365 ? -15.536 5.267 -25.083 1.00 29.89 365 SER A O 1
ATOM 2832 N N . HIS A 1 366 ? -16.505 5.732 -27.069 1.00 30.44 366 HIS A N 1
ATOM 2833 C CA . HIS A 1 366 ? -16.116 4.553 -27.830 1.00 30.44 366 HIS A CA 1
ATOM 2834 C C . HIS A 1 366 ? -14.592 4.352 -27.845 1.00 30.44 366 HIS A C 1
ATOM 2836 O O . HIS A 1 366 ? -13.861 5.229 -28.303 1.00 30.44 366 HIS A O 1
ATOM 2842 N N . PHE A 1 367 ? -14.137 3.162 -27.454 1.00 30.62 367 PHE A N 1
ATOM 2843 C CA . PHE A 1 367 ? -12.909 2.580 -27.985 1.00 30.62 367 PHE A CA 1
ATOM 2844 C C . PHE A 1 367 ? -13.271 1.326 -28.776 1.00 30.62 367 PHE A C 1
ATOM 2846 O O . PHE A 1 367 ? -13.914 0.402 -28.286 1.00 30.62 367 PHE A O 1
ATOM 2853 N N . VAL A 1 368 ? -12.903 1.371 -30.050 1.00 28.48 368 VAL A N 1
ATOM 2854 C CA . VAL A 1 368 ? -13.086 0.328 -31.053 1.00 28.48 368 VAL A CA 1
ATOM 2855 C C . VAL A 1 368 ? -12.077 -0.788 -30.776 1.00 28.48 368 VAL A C 1
ATOM 2857 O O . VAL A 1 368 ? -10.873 -0.542 -30.799 1.00 28.48 368 VAL A O 1
ATOM 2860 N N . HIS A 1 369 ? -12.549 -2.013 -30.541 1.00 27.92 369 HIS A N 1
ATOM 2861 C CA . HIS A 1 369 ? -11.714 -3.209 -30.677 1.00 27.92 369 HIS A CA 1
ATOM 2862 C C . HIS A 1 369 ? -11.362 -3.414 -32.158 1.00 27.92 369 HIS A C 1
ATOM 2864 O O . HIS A 1 369 ? -12.281 -3.422 -32.982 1.00 27.92 369 HIS A O 1
ATOM 2870 N N . PRO A 1 370 ? -10.094 -3.649 -32.536 1.00 29.81 370 PRO A N 1
ATOM 2871 C CA . PRO A 1 370 ? -9.807 -4.297 -33.802 1.00 29.81 370 PRO A CA 1
ATOM 2872 C C . PRO A 1 370 ? -9.921 -5.828 -33.659 1.00 29.81 370 PRO A C 1
ATOM 2874 O O . PRO A 1 370 ? -9.684 -6.367 -32.574 1.00 29.81 370 PRO A O 1
ATOM 2877 N N . PRO A 1 371 ? -10.314 -6.528 -34.738 1.00 29.80 371 PRO A N 1
ATOM 2878 C CA . PRO A 1 371 ? -10.731 -7.917 -34.681 1.00 29.80 371 PRO A CA 1
ATOM 2879 C C . PRO A 1 371 ? -9.565 -8.903 -34.786 1.00 29.80 371 PRO A C 1
ATOM 2881 O O . PRO A 1 371 ? -8.547 -8.655 -35.432 1.00 29.80 371 PRO A O 1
ATOM 2884 N N . ASP A 1 372 ? -9.818 -10.046 -34.160 1.00 31.20 372 ASP A N 1
ATOM 2885 C CA . ASP A 1 372 ? -9.398 -11.407 -34.479 1.00 31.20 372 ASP A CA 1
ATOM 2886 C C . ASP A 1 372 ? -8.617 -11.592 -35.800 1.00 31.20 372 ASP A C 1
ATOM 2888 O O . ASP A 1 372 ? -9.126 -11.345 -36.900 1.00 31.20 372 ASP A O 1
ATOM 2892 N N . ARG A 1 373 ? -7.382 -12.096 -35.695 1.00 30.34 373 ARG A N 1
ATOM 2893 C CA . ARG A 1 373 ? -6.662 -12.726 -36.810 1.00 30.34 373 ARG A CA 1
ATOM 2894 C C . ARG A 1 373 ? -6.001 -14.015 -36.345 1.00 30.34 373 ARG A C 1
ATOM 2896 O O . ARG A 1 373 ? -4.876 -14.040 -35.856 1.00 30.34 373 ARG A O 1
ATOM 2903 N N . SER A 1 374 ? -6.731 -15.089 -36.590 1.00 26.73 374 SER A N 1
ATOM 2904 C CA . SER A 1 374 ? -6.241 -16.446 -36.761 1.00 26.73 374 SER A CA 1
ATOM 2905 C C . SER A 1 374 ? -5.203 -16.514 -37.889 1.00 26.73 374 SER A C 1
ATOM 2907 O O . SER A 1 374 ? -5.499 -16.203 -39.042 1.00 26.73 374 SER A O 1
ATOM 2909 N N . ILE A 1 375 ? -3.980 -16.954 -37.575 1.00 28.20 375 ILE A N 1
ATOM 2910 C CA . ILE A 1 375 ? -3.006 -17.404 -38.578 1.00 28.20 375 ILE A CA 1
ATOM 2911 C C . ILE A 1 375 ? -2.381 -18.726 -38.115 1.00 28.20 375 ILE A C 1
ATOM 2913 O O . ILE A 1 375 ? -1.627 -18.787 -37.151 1.00 28.20 375 ILE A O 1
ATOM 2917 N N . PHE A 1 376 ? -2.789 -19.773 -38.832 1.00 26.17 376 PHE A N 1
ATOM 2918 C CA . PHE A 1 376 ? -2.136 -21.045 -39.146 1.00 26.17 376 PHE A CA 1
ATOM 2919 C C . PHE A 1 376 ? -0.901 -21.482 -38.339 1.00 26.17 376 PHE A C 1
ATOM 2921 O O . PHE A 1 376 ? 0.222 -21.040 -38.565 1.00 26.17 376 PHE A O 1
ATOM 2928 N N . LEU A 1 377 ? -1.131 -22.511 -37.520 1.00 24.28 377 LEU A N 1
ATOM 2929 C CA . LEU A 1 377 ? -0.140 -23.484 -37.072 1.00 24.28 377 LEU A CA 1
ATOM 2930 C C . LEU A 1 377 ? 0.214 -24.444 -38.221 1.00 24.28 377 LEU A C 1
ATOM 2932 O O . LEU A 1 377 ? -0.683 -25.033 -38.828 1.00 24.28 377 LEU A O 1
ATOM 2936 N N . GLN A 1 378 ? 1.507 -24.693 -38.436 1.00 26.09 378 GLN A N 1
ATOM 2937 C CA . GLN A 1 378 ? 1.990 -25.995 -38.901 1.00 26.09 378 GLN A CA 1
ATOM 2938 C C . GLN A 1 378 ? 3.198 -26.454 -38.067 1.00 26.09 378 GLN A C 1
ATOM 2940 O O . GLN A 1 378 ? 3.972 -25.614 -37.607 1.00 26.09 378 GLN A O 1
ATOM 2945 N N . PRO A 1 379 ? 3.338 -27.772 -37.825 1.00 26.34 379 PRO A N 1
ATOM 2946 C CA . PRO A 1 379 ? 4.244 -28.322 -36.827 1.00 26.34 379 PRO A CA 1
ATOM 2947 C C . PRO A 1 379 ? 5.591 -28.711 -37.442 1.00 26.34 379 PRO A C 1
ATOM 2949 O O . PRO A 1 379 ? 5.642 -29.241 -38.552 1.00 26.34 379 PRO A O 1
ATOM 2952 N N . VAL A 1 380 ? 6.681 -28.554 -36.688 1.00 26.31 380 VAL A N 1
ATOM 2953 C CA . VAL A 1 380 ? 7.942 -29.241 -36.996 1.00 26.31 380 VAL A CA 1
ATOM 2954 C C . VAL A 1 380 ? 8.395 -30.021 -35.766 1.00 26.31 380 VAL A C 1
ATOM 2956 O O . VAL A 1 380 ? 8.484 -29.499 -34.658 1.00 26.31 380 VAL A O 1
ATOM 2959 N N . HIS A 1 381 ? 8.583 -31.315 -35.998 1.00 28.69 381 HIS A N 1
ATOM 2960 C CA . HIS A 1 381 ? 8.904 -32.374 -35.049 1.00 28.69 381 HIS A CA 1
ATOM 2961 C C . HIS A 1 381 ? 10.387 -32.372 -34.598 1.00 28.69 381 HIS A C 1
ATOM 2963 O O . HIS A 1 381 ? 11.206 -31.660 -35.178 1.00 28.69 381 HIS A O 1
ATOM 2969 N N . PRO A 1 382 ? 10.734 -33.164 -33.559 1.00 30.30 382 PRO A N 1
ATOM 2970 C CA . PRO A 1 382 ? 11.923 -32.988 -32.726 1.00 30.30 382 PRO A CA 1
ATOM 2971 C C . PRO A 1 382 ? 13.103 -33.891 -33.124 1.00 30.30 382 PRO A C 1
ATOM 2973 O O . PRO A 1 382 ? 12.911 -34.989 -33.637 1.00 30.30 382 PRO A O 1
ATOM 2976 N N . CYS A 1 383 ? 14.315 -33.484 -32.744 1.00 22.66 383 CYS A N 1
ATOM 2977 C CA . CYS A 1 383 ? 15.496 -34.346 -32.596 1.00 22.66 383 CYS A CA 1
ATOM 2978 C C . CYS A 1 383 ? 16.091 -34.035 -31.208 1.00 22.66 383 CYS A C 1
ATOM 2980 O O . CYS A 1 383 ? 16.310 -32.869 -30.900 1.00 22.66 383 CYS A O 1
ATOM 2982 N N . GLY A 1 384 ? 16.136 -34.970 -30.247 1.00 24.09 384 GLY A N 1
ATOM 2983 C CA . GLY A 1 384 ? 17.206 -35.973 -30.081 1.00 24.09 384 GLY A CA 1
ATOM 2984 C C . GLY A 1 384 ? 18.461 -35.273 -29.527 1.00 24.09 384 GLY A C 1
ATOM 2985 O O . GLY A 1 384 ? 18.999 -34.422 -30.213 1.00 24.09 384 GLY A O 1
ATOM 2986 N N . GLY A 1 385 ? 18.947 -35.453 -28.296 1.00 21.58 385 GLY A N 1
ATOM 2987 C CA . GLY A 1 385 ? 19.154 -36.673 -27.511 1.00 21.58 385 GLY A CA 1
ATOM 2988 C C . GLY A 1 385 ? 20.671 -36.858 -27.291 1.00 21.58 385 GLY A C 1
ATOM 2989 O O . GLY A 1 385 ? 21.411 -36.720 -28.255 1.00 21.58 385 GLY A O 1
ATOM 2990 N N . PHE A 1 386 ? 21.087 -37.224 -26.062 1.00 22.81 386 PHE A N 1
ATOM 2991 C CA . PHE A 1 386 ? 22.451 -37.634 -25.624 1.00 22.81 386 PHE A CA 1
ATOM 2992 C C . PHE A 1 386 ? 23.521 -36.533 -25.494 1.00 22.81 386 PHE A C 1
ATOM 2994 O O . PHE A 1 386 ? 23.536 -35.589 -26.266 1.00 22.81 386 PHE A O 1
ATOM 3001 N N . GLN A 1 387 ? 24.522 -36.597 -24.610 1.00 23.12 387 GLN A N 1
ATOM 3002 C CA . GLN A 1 387 ? 24.790 -37.218 -23.298 1.00 23.12 387 GLN A CA 1
ATOM 3003 C C . GLN A 1 387 ? 26.103 -36.563 -22.814 1.00 23.12 387 GLN A C 1
ATOM 3005 O O . GLN A 1 387 ? 26.931 -36.201 -23.638 1.00 23.12 387 GLN A O 1
ATOM 3010 N N . GLN A 1 388 ? 26.256 -36.452 -21.490 1.00 24.55 388 GLN A N 1
ATOM 3011 C CA . GLN A 1 388 ? 27.500 -36.439 -20.697 1.00 24.55 388 GLN A CA 1
ATOM 3012 C C . GLN A 1 388 ? 28.802 -35.868 -21.296 1.00 24.55 388 GLN A C 1
ATOM 3014 O O . GLN A 1 388 ? 29.372 -36.443 -22.209 1.00 24.55 388 GLN A O 1
ATOM 3019 N N . GLU A 1 389 ? 29.422 -34.945 -20.553 1.00 27.06 389 GLU A N 1
ATOM 3020 C CA . GLU A 1 389 ? 30.742 -35.241 -19.985 1.00 27.06 389 GLU A CA 1
ATOM 3021 C C . GLU A 1 389 ? 31.007 -34.465 -18.686 1.00 27.06 389 GLU A C 1
ATOM 3023 O O . GLU A 1 389 ? 30.520 -33.360 -18.453 1.00 27.06 389 GLU A O 1
ATOM 3028 N N . VAL A 1 390 ? 31.720 -35.149 -17.797 1.00 25.17 390 VAL A N 1
ATOM 3029 C CA . VAL A 1 390 ? 31.977 -34.851 -16.390 1.00 25.17 390 VAL A CA 1
ATOM 3030 C C . VAL A 1 390 ? 33.454 -34.513 -16.272 1.00 25.17 390 VAL A C 1
ATOM 3032 O O . VAL A 1 390 ? 34.256 -35.356 -16.637 1.00 25.17 390 VAL A O 1
ATOM 3035 N N . HIS A 1 391 ? 33.833 -33.394 -15.648 1.00 27.28 391 HIS A N 1
ATOM 3036 C CA . HIS A 1 391 ? 35.141 -33.308 -14.989 1.00 27.28 391 HIS A CA 1
ATOM 3037 C C . HIS A 1 391 ? 35.077 -32.481 -13.700 1.00 27.28 391 HIS A C 1
ATOM 3039 O O . HIS A 1 391 ? 34.824 -31.279 -13.696 1.00 27.28 391 HIS A O 1
ATOM 3045 N N . GLN A 1 392 ? 35.314 -33.179 -12.586 1.00 26.36 392 GLN A N 1
ATOM 3046 C CA . GLN A 1 392 ? 35.678 -32.620 -11.289 1.00 26.36 392 GLN A CA 1
ATOM 3047 C C . GLN A 1 392 ? 37.191 -32.400 -11.221 1.00 26.36 392 GLN A C 1
ATOM 3049 O O . GLN A 1 392 ? 37.932 -33.298 -11.609 1.00 26.36 392 GLN A O 1
ATOM 3054 N N . VAL A 1 393 ? 37.636 -31.317 -10.573 1.00 24.12 393 VAL A N 1
ATOM 3055 C CA . VAL A 1 393 ? 38.884 -31.301 -9.786 1.00 24.12 393 VAL A CA 1
ATOM 3056 C C . VAL A 1 393 ? 38.663 -30.459 -8.519 1.00 24.12 393 VAL A C 1
ATOM 3058 O O . VAL A 1 393 ? 38.122 -29.357 -8.571 1.00 24.12 393 VAL A O 1
ATOM 3061 N N . ARG A 1 394 ? 39.048 -31.021 -7.367 1.00 25.33 394 ARG A N 1
ATOM 3062 C CA . ARG A 1 394 ? 38.990 -30.464 -6.001 1.00 25.33 394 ARG A CA 1
ATOM 3063 C C . ARG A 1 394 ? 40.404 -30.132 -5.482 1.00 25.33 394 ARG A C 1
ATOM 3065 O O . ARG A 1 394 ? 41.367 -30.702 -5.978 1.00 25.33 394 ARG A O 1
ATOM 3072 N N . ALA A 1 395 ? 40.423 -29.380 -4.366 1.00 23.69 395 ALA A N 1
ATOM 3073 C CA . ALA A 1 395 ? 41.483 -29.142 -3.352 1.00 23.69 395 ALA A CA 1
ATOM 3074 C C . ALA A 1 395 ? 42.238 -27.803 -3.515 1.00 23.69 395 ALA A C 1
ATOM 3076 O O . ALA A 1 395 ? 42.898 -27.589 -4.520 1.00 23.69 395 ALA A O 1
ATOM 3077 N N . ILE A 1 396 ? 42.007 -26.769 -2.686 1.00 25.89 396 ILE A N 1
ATOM 3078 C CA . ILE A 1 396 ? 42.332 -26.532 -1.251 1.00 25.89 396 ILE A CA 1
ATOM 3079 C C . ILE A 1 396 ? 43.842 -26.491 -0.959 1.00 25.89 396 ILE A C 1
ATOM 3081 O O . ILE A 1 396 ? 44.469 -27.543 -0.911 1.00 25.89 396 ILE A O 1
ATOM 3085 N N . LEU A 1 397 ? 44.358 -25.303 -0.593 1.00 22.05 397 LEU A N 1
ATOM 3086 C CA . LEU A 1 397 ? 45.159 -25.082 0.628 1.00 22.05 397 LEU A CA 1
ATOM 3087 C C . LEU A 1 397 ? 45.374 -23.585 0.944 1.00 22.05 397 LEU A C 1
ATOM 3089 O O . LEU A 1 397 ? 45.623 -22.769 0.063 1.00 22.05 397 LEU A O 1
ATOM 3093 N N . LEU A 1 398 ? 45.246 -23.274 2.239 1.00 24.66 398 LEU A N 1
ATOM 3094 C CA . LEU A 1 398 ? 45.541 -22.011 2.926 1.00 24.66 398 LEU A CA 1
ATOM 3095 C C . LEU A 1 398 ? 47.011 -21.593 2.795 1.00 24.66 398 LEU A C 1
ATOM 3097 O O . LEU A 1 398 ? 47.878 -22.454 2.889 1.00 24.66 398 LEU A O 1
ATOM 3101 N N . LEU A 1 399 ? 47.277 -20.280 2.826 1.00 24.53 399 LEU A N 1
ATOM 3102 C CA . LEU A 1 399 ? 48.447 -19.720 3.515 1.00 24.53 399 LEU A CA 1
ATOM 3103 C C . LEU A 1 399 ? 48.172 -18.291 4.019 1.00 24.53 399 LEU A C 1
ATOM 3105 O O . LEU A 1 399 ? 47.728 -17.416 3.281 1.00 24.53 399 LEU A O 1
ATOM 3109 N N . LEU A 1 400 ? 48.440 -18.106 5.314 1.00 24.73 400 LEU A N 1
ATOM 3110 C CA . LEU A 1 400 ? 48.540 -16.840 6.036 1.00 24.73 400 LEU A CA 1
ATOM 3111 C C . LEU A 1 400 ? 49.765 -16.046 5.563 1.00 24.73 400 LEU A C 1
ATOM 3113 O O . LEU A 1 400 ? 50.866 -16.593 5.530 1.00 24.73 400 LEU A O 1
ATOM 3117 N N . SER A 1 401 ? 49.614 -14.738 5.365 1.00 26.77 401 SER A N 1
ATOM 3118 C CA . SER A 1 401 ? 50.712 -13.792 5.568 1.00 26.77 401 SER A CA 1
ATOM 3119 C C . SER A 1 401 ? 50.192 -12.434 6.044 1.00 26.77 401 SER A C 1
ATOM 3121 O O . SER A 1 401 ? 49.299 -11.809 5.479 1.00 26.77 401 SER A O 1
ATOM 3123 N N . THR A 1 402 ? 50.757 -12.023 7.170 1.00 27.88 402 THR A N 1
ATOM 3124 C CA . THR A 1 402 ? 50.662 -10.722 7.822 1.00 27.88 402 THR A CA 1
ATOM 3125 C C . THR A 1 402 ? 51.224 -9.620 6.926 1.00 27.88 402 THR A C 1
ATOM 3127 O O . THR A 1 402 ? 52.396 -9.685 6.557 1.00 27.88 402 THR A O 1
ATOM 3130 N N . ALA A 1 403 ? 50.437 -8.578 6.647 1.00 26.06 403 ALA A N 1
ATOM 3131 C CA . ALA A 1 403 ? 50.927 -7.335 6.060 1.00 26.06 403 ALA A CA 1
ATOM 3132 C C . ALA A 1 403 ? 50.744 -6.172 7.046 1.00 26.06 403 ALA A C 1
ATOM 3134 O O . ALA A 1 403 ? 49.654 -5.892 7.542 1.00 26.06 403 ALA A O 1
ATOM 3135 N N . VAL A 1 404 ? 51.885 -5.559 7.334 1.00 26.28 404 VAL A N 1
ATOM 3136 C CA . VAL A 1 404 ? 52.171 -4.397 8.172 1.00 26.28 404 VAL A CA 1
ATOM 3137 C C . VAL A 1 404 ? 51.199 -3.233 7.931 1.00 26.28 404 VAL A C 1
ATOM 3139 O O . VAL A 1 404 ? 50.979 -2.808 6.800 1.00 26.28 404 VAL A O 1
ATOM 3142 N N . VAL A 1 405 ? 50.666 -2.679 9.023 1.00 29.16 405 VAL A N 1
ATOM 3143 C CA . VAL A 1 405 ? 49.915 -1.418 9.043 1.00 29.16 405 VAL A CA 1
ATOM 3144 C C . VAL A 1 405 ? 50.907 -0.258 8.944 1.00 29.16 405 VAL A C 1
ATOM 3146 O O . VAL A 1 405 ? 51.655 -0.002 9.885 1.00 29.16 405 VAL A O 1
ATOM 3149 N N . LEU A 1 406 ? 50.892 0.464 7.823 1.00 26.30 406 LEU A N 1
ATOM 3150 C CA . LEU A 1 406 ? 51.420 1.826 7.731 1.00 26.30 406 LEU A CA 1
ATOM 3151 C C . LEU A 1 406 ? 50.241 2.798 7.563 1.00 26.30 406 LEU A C 1
ATOM 3153 O O . LEU A 1 406 ? 49.326 2.510 6.786 1.00 26.30 406 LEU A O 1
ATOM 3157 N N . PRO A 1 407 ? 50.227 3.946 8.264 1.00 29.27 407 PRO A N 1
ATOM 3158 C CA . PRO A 1 407 ? 49.160 4.925 8.141 1.00 29.27 407 PRO A CA 1
ATOM 3159 C C . PRO A 1 407 ? 49.363 5.722 6.849 1.00 29.27 407 PRO A C 1
ATOM 3161 O O . PRO A 1 407 ? 50.102 6.704 6.809 1.00 29.27 407 PRO A O 1
ATOM 3164 N N . ALA A 1 408 ? 48.710 5.300 5.770 1.00 24.84 408 ALA A N 1
ATOM 3165 C CA . ALA A 1 408 ? 48.620 6.106 4.562 1.00 24.84 408 ALA A CA 1
ATOM 3166 C C . ALA A 1 408 ? 47.577 7.217 4.772 1.00 24.84 408 ALA A C 1
ATOM 3168 O O . ALA A 1 408 ? 46.368 6.994 4.675 1.00 24.84 408 ALA A O 1
ATOM 3169 N N . CYS A 1 409 ? 48.053 8.431 5.056 1.00 24.94 409 CYS A N 1
ATOM 3170 C CA . CYS A 1 409 ? 47.297 9.659 4.830 1.00 24.94 409 CYS A CA 1
ATOM 3171 C C . CYS A 1 409 ? 46.886 9.721 3.351 1.00 24.94 409 CYS A C 1
ATOM 3173 O O . CYS A 1 409 ? 47.693 10.062 2.489 1.00 24.94 409 CYS A O 1
ATOM 3175 N N . SER A 1 410 ? 45.630 9.404 3.045 1.00 25.59 410 SER A N 1
ATOM 3176 C CA . SER A 1 410 ? 45.056 9.619 1.717 1.00 25.59 410 SER A CA 1
ATOM 3177 C C . SER A 1 410 ? 44.643 11.085 1.577 1.00 25.59 410 SER A C 1
ATOM 3179 O O . SER A 1 410 ? 43.525 11.481 1.899 1.00 25.59 410 SER A O 1
ATOM 3181 N N . ARG A 1 411 ? 45.562 11.921 1.083 1.00 27.66 411 ARG A N 1
ATOM 3182 C CA . ARG A 1 411 ? 45.157 13.107 0.319 1.00 27.66 411 ARG A CA 1
ATOM 3183 C C . ARG A 1 411 ? 44.564 12.590 -0.990 1.00 27.66 411 ARG A C 1
ATOM 3185 O O . ARG A 1 411 ? 45.274 11.964 -1.769 1.00 27.66 411 ARG A O 1
ATOM 3192 N N . SER A 1 412 ? 43.264 12.803 -1.184 1.00 31.77 412 SER A N 1
ATOM 3193 C CA . SER A 1 412 ? 42.592 12.569 -2.463 1.00 31.77 412 SER A CA 1
ATOM 3194 C C . SER A 1 412 ? 43.328 13.370 -3.540 1.00 31.77 412 SER A C 1
ATOM 3196 O O . SER A 1 412 ? 43.404 14.595 -3.446 1.00 31.77 412 SER A O 1
ATOM 3198 N N . LEU A 1 413 ? 43.935 12.687 -4.511 1.00 35.91 413 LEU A N 1
ATOM 3199 C CA . LEU A 1 413 ? 44.400 13.317 -5.743 1.00 35.91 413 LEU A CA 1
ATOM 3200 C C . LEU A 1 413 ? 43.147 13.841 -6.450 1.00 35.91 413 LEU A C 1
ATOM 3202 O O . LEU A 1 413 ? 42.311 13.050 -6.878 1.00 35.91 413 LEU A O 1
ATOM 3206 N N . ALA A 1 414 ? 42.978 15.162 -6.501 1.00 45.44 414 ALA A N 1
ATOM 3207 C CA . ALA A 1 414 ? 41.880 15.782 -7.228 1.00 45.44 414 ALA A CA 1
ATOM 3208 C C . ALA A 1 414 ? 41.998 15.396 -8.710 1.00 45.44 414 ALA A C 1
ATOM 3210 O O . ALA A 1 414 ? 42.968 15.766 -9.373 1.00 45.44 414 ALA A O 1
ATOM 3211 N N . HIS A 1 415 ? 41.041 14.618 -9.217 1.00 56.84 415 HIS A N 1
ATOM 3212 C CA . HIS A 1 415 ? 40.943 14.359 -10.647 1.00 56.84 415 HIS A CA 1
ATOM 3213 C C . HIS A 1 415 ? 40.576 15.670 -11.363 1.00 56.84 415 HIS A C 1
ATOM 3215 O O . HIS A 1 415 ? 39.666 16.368 -10.899 1.00 56.84 415 HIS A O 1
ATOM 3221 N N . PRO A 1 416 ? 41.246 16.023 -12.479 1.00 61.00 416 PRO A N 1
ATOM 3222 C CA . PRO A 1 416 ? 40.837 17.159 -13.301 1.00 61.00 416 PRO A CA 1
ATOM 3223 C C . PRO A 1 416 ? 39.346 17.028 -13.648 1.00 61.00 416 PRO A C 1
ATOM 3225 O O . PRO A 1 416 ? 38.887 15.931 -13.961 1.00 61.00 416 PRO A O 1
ATOM 3228 N N . GLY A 1 417 ? 38.574 18.110 -13.520 1.00 65.94 417 GLY A N 1
ATOM 3229 C CA . GLY A 1 417 ? 37.142 18.127 -13.857 1.00 65.94 417 GLY A CA 1
ATOM 3230 C C . GLY A 1 417 ? 36.181 17.492 -12.847 1.00 65.94 417 GLY A C 1
ATOM 3231 O O . GLY A 1 417 ? 35.005 17.331 -13.166 1.00 65.94 417 GLY A O 1
ATOM 3232 N N . THR A 1 418 ? 36.632 17.144 -11.635 1.00 85.94 418 THR A N 1
ATOM 3233 C CA . THR A 1 418 ? 35.742 16.664 -10.558 1.00 85.94 418 THR A CA 1
ATOM 3234 C C . THR A 1 418 ? 35.470 17.752 -9.522 1.00 85.94 418 THR A C 1
ATOM 3236 O O . THR A 1 418 ? 36.403 18.367 -9.007 1.00 85.94 418 THR A O 1
ATOM 3239 N N . ILE A 1 419 ? 34.198 17.955 -9.171 1.00 89.19 419 ILE A N 1
ATOM 3240 C CA . ILE A 1 419 ? 33.770 18.803 -8.051 1.00 89.19 419 ILE A CA 1
ATOM 3241 C C . ILE A 1 419 ? 33.187 17.911 -6.959 1.00 89.19 419 ILE A C 1
ATOM 3243 O O . ILE A 1 419 ? 32.235 17.178 -7.212 1.00 89.19 419 ILE A O 1
ATOM 3247 N N . ASP A 1 420 ? 33.707 18.028 -5.738 1.00 90.19 420 ASP A N 1
ATOM 3248 C CA . ASP A 1 420 ? 33.150 17.363 -4.560 1.00 90.19 420 ASP A CA 1
ATOM 3249 C C . ASP A 1 420 ? 32.339 18.344 -3.709 1.00 90.19 420 ASP A C 1
ATOM 3251 O O . ASP A 1 420 ? 32.839 19.383 -3.275 1.00 90.19 420 ASP A O 1
ATOM 3255 N N . HIS A 1 421 ? 31.098 17.975 -3.399 1.00 88.62 421 HIS A N 1
ATOM 3256 C CA . HIS A 1 421 ? 30.220 18.706 -2.498 1.00 88.62 421 HIS A CA 1
ATOM 3257 C C . HIS A 1 421 ? 29.868 17.852 -1.280 1.00 88.62 421 HIS A C 1
ATOM 3259 O O . HIS A 1 421 ? 29.331 16.743 -1.386 1.00 88.62 421 HIS A O 1
ATOM 3265 N N . ARG A 1 422 ? 30.172 18.360 -0.084 1.00 88.38 422 ARG A N 1
ATOM 3266 C CA . ARG A 1 422 ? 29.854 17.673 1.170 1.00 88.38 422 ARG A CA 1
ATOM 3267 C C . ARG A 1 422 ? 28.473 18.106 1.648 1.00 88.38 422 ARG A C 1
ATOM 3269 O O . ARG A 1 422 ? 28.332 19.215 2.138 1.00 88.38 422 ARG A O 1
ATOM 3276 N N . ILE A 1 423 ? 27.505 17.200 1.550 1.00 83.31 423 ILE A N 1
ATOM 3277 C CA . ILE A 1 423 ? 26.107 17.451 1.929 1.00 83.31 423 ILE A CA 1
ATOM 3278 C C . ILE A 1 423 ? 25.937 17.406 3.454 1.00 83.31 423 ILE A C 1
ATOM 3280 O O . ILE A 1 423 ? 25.283 18.248 4.042 1.00 83.31 423 ILE A O 1
ATOM 3284 N N . GLY A 1 424 ? 26.587 16.459 4.142 1.00 76.00 424 GLY A N 1
ATOM 3285 C CA . GLY A 1 424 ? 26.493 16.349 5.606 1.00 76.00 424 GLY A CA 1
ATOM 3286 C C . GLY A 1 424 ? 25.945 15.003 6.061 1.00 76.00 424 GLY A C 1
ATOM 3287 O O . GLY A 1 424 ? 26.309 13.976 5.489 1.00 76.00 424 GLY A O 1
ATOM 3288 N N . ARG A 1 425 ? 25.154 14.973 7.143 1.00 81.31 425 ARG A N 1
ATOM 3289 C CA . ARG A 1 425 ? 24.546 13.737 7.668 1.00 81.31 425 ARG A CA 1
ATOM 3290 C C . ARG A 1 425 ? 23.153 13.541 7.086 1.00 81.31 425 ARG A C 1
ATOM 3292 O O . ARG A 1 425 ? 22.397 14.491 6.974 1.00 81.31 425 ARG A O 1
ATOM 3299 N N . ALA A 1 426 ? 22.810 12.302 6.772 1.00 78.62 426 ALA A N 1
ATOM 3300 C CA . ALA A 1 426 ? 21.543 11.958 6.151 1.00 78.62 426 ALA A CA 1
ATOM 3301 C C . ALA A 1 426 ? 21.096 10.558 6.571 1.00 78.62 426 ALA A C 1
ATOM 3303 O O . ALA A 1 426 ? 21.936 9.675 6.783 1.00 78.62 426 ALA A O 1
ATOM 3304 N N . SER A 1 427 ? 19.785 10.344 6.693 1.00 78.31 427 SER A N 1
ATOM 3305 C CA . SER A 1 427 ? 19.252 8.998 6.903 1.00 78.31 427 SER A CA 1
ATOM 3306 C C . SER A 1 427 ? 19.437 8.167 5.632 1.00 78.31 427 SER A C 1
ATOM 3308 O O . SER A 1 427 ? 19.417 8.691 4.518 1.00 78.31 427 SER A O 1
ATOM 3310 N N . PHE A 1 428 ? 19.600 6.854 5.784 1.00 73.56 428 PHE A N 1
ATOM 3311 C CA . PHE A 1 428 ? 19.667 5.945 4.636 1.00 73.56 428 PHE A CA 1
ATOM 3312 C C . PHE A 1 428 ? 18.471 6.118 3.684 1.00 73.56 428 PHE A C 1
ATOM 3314 O O . PHE A 1 428 ? 18.636 6.165 2.467 1.00 73.56 428 PHE A O 1
ATOM 3321 N N . TYR A 1 429 ? 17.270 6.260 4.249 1.00 71.88 429 TYR A N 1
ATOM 3322 C CA . TYR A 1 429 ? 16.035 6.416 3.492 1.00 71.88 429 TYR A CA 1
ATOM 3323 C C . TYR A 1 429 ? 16.003 7.722 2.688 1.00 71.88 429 TYR A C 1
ATOM 3325 O O . TYR A 1 429 ? 15.675 7.694 1.502 1.00 71.88 429 TYR A O 1
ATOM 3333 N N . ASP A 1 430 ? 16.392 8.849 3.292 1.00 77.38 430 ASP A N 1
ATOM 3334 C CA . ASP A 1 430 ? 16.402 10.139 2.594 1.00 77.38 430 ASP A CA 1
ATOM 3335 C C . ASP A 1 430 ? 17.450 10.164 1.480 1.00 77.38 430 ASP A C 1
ATOM 3337 O O . ASP A 1 430 ? 17.166 10.671 0.401 1.00 77.38 430 ASP A O 1
ATOM 3341 N N . ILE A 1 431 ? 18.615 9.534 1.671 1.00 82.88 431 ILE A N 1
ATOM 3342 C CA . ILE A 1 431 ? 19.599 9.385 0.587 1.00 82.88 431 ILE A CA 1
ATOM 3343 C C . ILE A 1 431 ? 18.992 8.583 -0.566 1.00 82.88 431 ILE A C 1
ATOM 3345 O O . ILE A 1 431 ? 19.024 9.018 -1.715 1.00 82.88 431 ILE A O 1
ATOM 3349 N N . MET A 1 432 ? 18.413 7.421 -0.261 1.00 78.69 432 MET A N 1
ATOM 3350 C CA . MET A 1 432 ? 17.890 6.496 -1.266 1.00 78.69 432 MET A CA 1
ATOM 3351 C C . MET A 1 432 ? 16.662 7.016 -2.006 1.00 78.69 432 MET A C 1
ATOM 3353 O O . MET A 1 432 ? 16.412 6.620 -3.147 1.00 78.69 432 MET A O 1
ATOM 3357 N N . ARG A 1 433 ? 15.905 7.910 -1.373 1.00 79.06 433 ARG A N 1
ATOM 3358 C CA . ARG A 1 433 ? 14.739 8.554 -1.967 1.00 79.06 433 ARG A CA 1
ATOM 3359 C C . ARG A 1 433 ? 15.116 9.826 -2.716 1.00 79.06 433 ARG A C 1
ATOM 3361 O O . ARG A 1 433 ? 14.767 9.953 -3.886 1.00 79.06 433 ARG A O 1
ATOM 3368 N N . GLU A 1 434 ? 15.793 10.758 -2.051 1.00 84.56 434 GLU A N 1
ATOM 3369 C CA . GLU A 1 434 ? 15.972 12.124 -2.546 1.00 84.56 434 GLU A CA 1
ATOM 3370 C C . GLU A 1 434 ? 17.108 12.233 -3.558 1.00 84.56 434 GLU A C 1
ATOM 3372 O O . GLU A 1 434 ? 16.915 12.858 -4.597 1.00 84.56 434 GLU A O 1
ATOM 3377 N N . VAL A 1 435 ? 18.258 11.581 -3.331 1.00 87.19 435 VAL A N 1
ATOM 3378 C CA . VAL A 1 435 ? 19.417 11.719 -4.233 1.00 87.19 435 VAL A CA 1
ATOM 3379 C C . VAL A 1 435 ? 19.083 11.222 -5.646 1.00 87.19 435 VAL A C 1
ATOM 3381 O O . VAL A 1 435 ? 19.228 12.001 -6.590 1.00 87.19 435 VAL A O 1
ATOM 3384 N N . PRO A 1 436 ? 18.541 10.001 -5.848 1.00 82.25 436 PRO A N 1
ATOM 3385 C CA . PRO A 1 436 ? 18.128 9.578 -7.182 1.00 82.25 436 PRO A CA 1
ATOM 3386 C C . PRO A 1 436 ? 16.977 10.409 -7.760 1.00 82.25 436 PRO A C 1
ATOM 3388 O O . PRO A 1 436 ? 16.882 10.545 -8.977 1.00 82.25 436 PRO A O 1
ATOM 3391 N N . ALA A 1 437 ? 16.075 10.928 -6.920 1.00 70.12 437 ALA A N 1
ATOM 3392 C CA . ALA A 1 437 ? 14.932 11.714 -7.381 1.00 70.12 437 ALA A CA 1
ATOM 3393 C C . ALA A 1 437 ? 15.342 13.096 -7.900 1.00 70.12 437 ALA A C 1
ATOM 3395 O O . ALA A 1 437 ? 14.798 13.530 -8.915 1.00 70.12 437 ALA A O 1
ATOM 3396 N N . VAL A 1 438 ? 16.287 13.765 -7.232 1.00 77.38 438 VAL A N 1
ATOM 3397 C CA . VAL A 1 438 ? 16.845 15.038 -7.700 1.00 77.38 438 VAL A CA 1
ATOM 3398 C C . VAL A 1 438 ? 17.685 14.808 -8.946 1.00 77.38 438 VAL A C 1
ATOM 3400 O O . VAL A 1 438 ? 17.425 15.444 -9.952 1.00 77.38 438 VAL A O 1
ATOM 3403 N N . LEU A 1 439 ? 18.605 13.839 -8.960 1.00 84.50 439 LEU A N 1
ATOM 3404 C CA . LEU A 1 439 ? 19.433 13.587 -10.148 1.00 84.50 439 LEU A CA 1
ATOM 3405 C C . LEU A 1 439 ? 18.587 13.278 -11.399 1.00 84.50 439 LEU A C 1
ATOM 3407 O O . LEU A 1 439 ? 18.857 13.809 -12.473 1.00 84.50 439 LEU A O 1
ATOM 3411 N N . ARG A 1 440 ? 17.487 12.525 -11.255 1.00 77.19 440 ARG A N 1
ATOM 3412 C CA . ARG A 1 440 ? 16.537 12.301 -12.359 1.00 77.19 440 ARG A CA 1
ATOM 3413 C C . ARG A 1 440 ? 15.783 13.558 -12.800 1.00 77.19 440 ARG A C 1
ATOM 3415 O O . ARG A 1 440 ? 15.428 13.639 -13.970 1.00 77.19 440 ARG A O 1
ATOM 3422 N N . LEU A 1 441 ? 15.532 14.521 -11.907 1.00 63.56 441 LEU A N 1
ATOM 3423 C CA . LEU A 1 441 ? 14.912 15.805 -12.270 1.00 63.56 441 LEU A CA 1
ATOM 3424 C C . LEU A 1 441 ? 15.771 16.569 -13.285 1.00 63.56 441 LEU A C 1
ATOM 3426 O O . LEU A 1 441 ? 15.225 17.189 -14.189 1.00 63.56 441 LEU A O 1
ATOM 3430 N N . TYR A 1 442 ? 17.095 16.455 -13.166 1.00 79.19 442 TYR A N 1
ATOM 3431 C CA . TYR A 1 442 ? 18.065 17.072 -14.075 1.00 79.19 442 TYR A CA 1
ATOM 3432 C C . TYR A 1 442 ? 18.452 16.166 -15.261 1.00 79.19 442 TYR A C 1
ATOM 3434 O O . TYR A 1 442 ? 19.377 16.478 -16.007 1.00 79.19 442 TYR A O 1
ATOM 3442 N N . GLY A 1 443 ? 17.729 15.058 -15.468 1.00 69.81 443 GLY A N 1
ATOM 3443 C CA . GLY A 1 443 ? 17.895 14.165 -16.619 1.00 69.81 443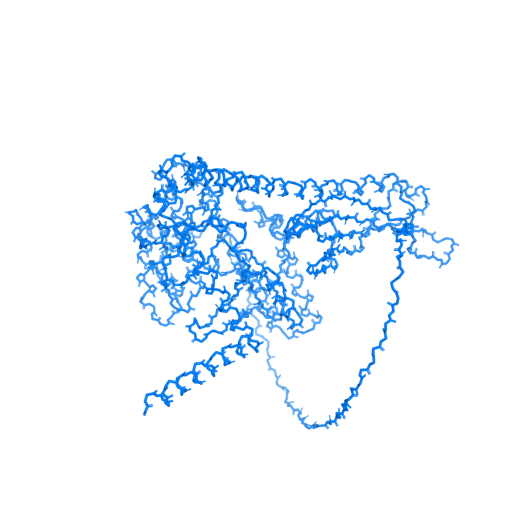 GLY A CA 1
ATOM 3444 C C . GLY A 1 443 ? 18.915 13.034 -16.446 1.00 69.81 443 GLY A C 1
ATOM 3445 O O . GLY A 1 443 ? 19.122 12.268 -17.386 1.00 69.81 443 GLY A O 1
ATOM 3446 N N . TYR A 1 444 ? 19.504 12.860 -15.258 1.00 76.56 444 TYR A N 1
ATOM 3447 C CA . TYR A 1 444 ? 20.510 11.820 -15.033 1.00 76.56 444 TYR A CA 1
ATOM 3448 C C . TYR A 1 444 ? 19.872 10.457 -14.743 1.00 76.56 444 TYR A C 1
ATOM 3450 O O . TYR A 1 444 ? 19.143 10.274 -13.760 1.00 76.56 444 TYR A O 1
ATOM 3458 N N . ALA A 1 445 ? 20.202 9.459 -15.562 1.00 69.00 445 ALA A N 1
ATOM 3459 C CA . ALA A 1 445 ? 19.838 8.066 -15.320 1.00 69.00 445 ALA A CA 1
ATOM 3460 C C . ALA A 1 445 ? 20.786 7.427 -14.296 1.00 69.00 445 ALA A C 1
ATOM 3462 O O . ALA A 1 445 ? 22.002 7.584 -14.387 1.00 69.00 445 ALA A O 1
ATOM 3463 N N . ILE A 1 446 ? 20.246 6.673 -13.334 1.00 83.00 446 ILE A N 1
ATOM 3464 C CA . ILE A 1 446 ? 21.070 5.929 -12.372 1.00 83.00 446 ILE A CA 1
ATOM 3465 C C . ILE A 1 446 ? 21.637 4.696 -13.072 1.00 83.00 446 ILE A C 1
ATOM 3467 O O . ILE A 1 446 ? 20.873 3.842 -13.515 1.00 83.00 446 ILE A O 1
ATOM 3471 N N . TYR A 1 447 ? 22.961 4.625 -13.168 1.00 66.56 447 TYR A N 1
ATOM 3472 C CA . TYR A 1 447 ? 23.689 3.524 -13.794 1.00 66.56 447 TYR A CA 1
ATOM 3473 C C . TYR A 1 447 ? 24.019 2.431 -12.781 1.00 66.56 447 TYR A C 1
ATOM 3475 O O . TYR A 1 447 ? 23.802 1.251 -13.041 1.00 66.56 447 TYR A O 1
ATOM 3483 N N . GLU A 1 448 ? 24.488 2.826 -11.600 1.00 65.56 448 GLU A N 1
ATOM 3484 C CA . GLU A 1 448 ? 24.826 1.894 -10.537 1.00 65.56 448 GLU A CA 1
ATOM 3485 C C . GLU A 1 448 ? 24.280 2.379 -9.197 1.00 65.56 448 GLU A C 1
ATOM 3487 O O . GLU A 1 448 ? 24.313 3.562 -8.859 1.00 65.56 448 GLU A O 1
ATOM 3492 N N . ASN A 1 449 ? 23.770 1.437 -8.412 1.00 78.75 449 ASN A N 1
ATOM 3493 C CA . ASN A 1 449 ? 23.375 1.679 -7.038 1.00 78.75 449 ASN A CA 1
ATOM 3494 C C . ASN A 1 449 ? 23.830 0.495 -6.187 1.00 78.75 449 ASN A C 1
ATOM 3496 O O . ASN A 1 449 ? 23.179 -0.548 -6.160 1.00 78.75 449 ASN A O 1
ATOM 3500 N N . ARG A 1 450 ? 24.983 0.647 -5.535 1.00 71.19 450 ARG A N 1
ATOM 3501 C CA . ARG A 1 450 ? 25.628 -0.399 -4.742 1.00 71.19 450 ARG A CA 1
ATOM 3502 C C . ARG A 1 450 ? 25.673 0.013 -3.283 1.00 71.19 450 ARG A C 1
ATOM 3504 O O . ARG A 1 450 ? 26.107 1.113 -2.942 1.00 71.19 450 ARG A O 1
ATOM 3511 N N . GLN A 1 451 ? 25.262 -0.891 -2.403 1.00 70.38 451 GLN A N 1
ATOM 3512 C CA . GLN A 1 451 ? 25.221 -0.629 -0.970 1.00 70.38 451 GLN A CA 1
ATOM 3513 C C . GLN A 1 451 ? 25.785 -1.800 -0.180 1.00 70.38 451 GLN A C 1
ATOM 3515 O O . GLN A 1 451 ? 25.542 -2.964 -0.491 1.00 70.38 451 GLN A O 1
ATOM 3520 N N . THR A 1 452 ? 26.525 -1.464 0.870 1.00 59.88 452 THR A N 1
ATOM 3521 C CA . THR A 1 452 ? 26.969 -2.389 1.912 1.00 59.88 452 THR A CA 1
ATOM 3522 C C . THR A 1 452 ? 26.564 -1.824 3.273 1.00 59.88 452 THR A C 1
ATOM 3524 O O . THR A 1 452 ? 26.248 -0.641 3.389 1.00 59.88 452 THR A O 1
ATOM 3527 N N . GLY A 1 453 ? 26.620 -2.628 4.337 1.00 50.56 453 GLY A N 1
ATOM 3528 C CA . GLY A 1 453 ? 26.231 -2.185 5.685 1.00 50.56 453 GLY A CA 1
ATOM 3529 C C . GLY A 1 453 ? 27.020 -0.987 6.251 1.00 50.56 453 GLY A C 1
ATOM 3530 O O . GLY A 1 453 ? 26.661 -0.481 7.317 1.00 50.56 453 GLY A O 1
ATOM 3531 N N . SER A 1 454 ? 28.088 -0.528 5.579 1.00 70.69 454 SER A N 1
ATOM 3532 C CA . SER A 1 454 ? 28.917 0.620 5.977 1.00 70.69 454 SER A CA 1
ATOM 3533 C C . SER A 1 454 ? 29.096 1.696 4.895 1.00 70.69 454 SER A C 1
ATOM 3535 O O . SER A 1 454 ? 29.511 2.814 5.230 1.00 70.69 454 SER A O 1
ATOM 3537 N N . THR A 1 455 ? 28.774 1.404 3.630 1.00 78.06 455 THR A N 1
ATOM 3538 C CA . THR A 1 455 ? 28.967 2.320 2.495 1.00 78.06 455 THR A CA 1
ATOM 3539 C C . THR A 1 455 ? 27.780 2.319 1.536 1.00 78.06 455 THR A C 1
ATOM 3541 O O . THR A 1 455 ? 27.153 1.293 1.292 1.00 78.06 455 THR A O 1
ATOM 3544 N N . LEU A 1 456 ? 27.499 3.481 0.955 1.00 84.38 456 LEU A N 1
ATOM 3545 C CA . LEU A 1 456 ? 26.496 3.675 -0.088 1.00 84.38 456 LEU A CA 1
ATOM 3546 C C . LEU A 1 456 ? 27.171 4.316 -1.300 1.00 84.38 456 LEU A C 1
ATOM 3548 O O . LEU A 1 456 ? 27.951 5.253 -1.135 1.00 84.38 456 LEU A O 1
ATOM 3552 N N . HIS A 1 457 ? 26.871 3.815 -2.496 1.00 87.81 457 HIS A N 1
ATOM 3553 C CA . HIS A 1 457 ? 27.372 4.330 -3.768 1.00 87.81 457 HIS A CA 1
ATOM 3554 C C . HIS A 1 457 ? 26.223 4.399 -4.773 1.00 87.81 457 HIS A C 1
ATOM 3556 O O . HIS A 1 457 ? 25.659 3.369 -5.136 1.00 87.81 457 HIS A O 1
ATOM 3562 N N . ILE A 1 458 ? 25.864 5.605 -5.208 1.00 87.56 458 ILE A N 1
ATOM 3563 C CA . ILE A 1 458 ? 24.902 5.831 -6.293 1.00 87.56 458 ILE A CA 1
ATOM 3564 C C . ILE A 1 458 ? 25.647 6.569 -7.390 1.00 87.56 458 ILE A C 1
ATOM 3566 O O . ILE A 1 458 ? 26.196 7.636 -7.144 1.00 87.56 458 ILE A O 1
ATOM 3570 N N . GLU A 1 459 ? 25.654 6.023 -8.592 1.00 89.12 459 GLU A N 1
ATOM 3571 C CA . GLU A 1 459 ? 26.353 6.587 -9.736 1.00 89.12 459 GLU A CA 1
ATOM 3572 C C . GLU A 1 459 ? 25.400 6.704 -10.917 1.00 89.12 459 GLU A C 1
ATOM 3574 O O . GLU A 1 459 ? 24.622 5.792 -11.215 1.00 89.12 459 GLU A O 1
ATOM 3579 N N . THR A 1 460 ? 25.436 7.853 -11.581 1.00 87.62 460 THR A N 1
ATOM 3580 C CA . THR A 1 460 ? 24.678 8.076 -12.808 1.00 87.62 460 THR A CA 1
ATOM 3581 C C . THR A 1 460 ? 25.459 7.586 -14.017 1.00 87.62 460 THR A C 1
ATOM 3583 O O . THR A 1 460 ? 26.687 7.510 -14.001 1.00 87.62 460 THR A O 1
ATOM 3586 N N . GLY A 1 461 ? 24.746 7.316 -15.108 1.00 85.81 461 GLY A N 1
ATOM 3587 C CA . GLY A 1 461 ? 25.380 7.254 -16.419 1.00 85.81 461 GLY A CA 1
ATOM 3588 C C . GLY A 1 461 ? 25.962 8.618 -16.796 1.00 85.81 461 GLY A C 1
ATOM 3589 O O . GLY A 1 461 ? 25.613 9.643 -16.200 1.00 85.81 461 GLY A O 1
ATOM 3590 N N . TRP A 1 462 ? 26.834 8.627 -17.802 1.00 89.31 462 TRP A N 1
ATOM 3591 C CA . TRP A 1 462 ? 27.222 9.866 -18.467 1.00 89.31 462 TRP A CA 1
ATOM 3592 C C . TRP A 1 462 ? 26.017 10.443 -19.208 1.00 89.31 462 TRP A C 1
ATOM 3594 O O . TRP A 1 462 ? 25.411 9.751 -20.026 1.00 89.31 462 TRP A O 1
ATOM 3604 N N . GLN A 1 463 ? 25.691 11.701 -18.932 1.00 86.50 463 GLN A N 1
ATOM 3605 C CA . GLN A 1 463 ? 24.679 12.454 -19.659 1.00 86.50 463 GLN A CA 1
ATOM 3606 C C . GLN A 1 463 ? 25.374 13.485 -20.542 1.00 86.50 463 GLN A C 1
ATOM 3608 O O . GLN A 1 463 ? 26.104 14.341 -20.040 1.00 86.50 463 GLN A O 1
ATOM 3613 N N . GLU A 1 464 ? 25.163 13.384 -21.853 1.00 86.38 464 GLU A N 1
ATOM 3614 C CA . GLU A 1 464 ? 25.632 14.391 -22.802 1.00 86.38 464 GLU A CA 1
ATOM 3615 C C . GLU A 1 464 ? 24.787 15.662 -22.681 1.00 86.38 464 GLU A C 1
ATOM 3617 O O . GLU A 1 464 ? 23.567 15.611 -22.500 1.00 86.38 464 GLU A O 1
ATOM 3622 N N . ARG A 1 465 ? 25.456 16.808 -22.762 1.00 88.50 465 ARG A N 1
ATOM 3623 C CA . ARG A 1 465 ? 24.869 18.143 -22.698 1.00 88.50 465 ARG A CA 1
ATOM 3624 C C . ARG A 1 465 ? 25.604 19.075 -23.658 1.00 88.50 465 ARG A C 1
ATOM 3626 O O . ARG A 1 465 ? 26.753 18.828 -24.030 1.00 88.50 465 ARG A O 1
ATOM 3633 N N . ALA A 1 466 ? 24.951 20.172 -24.025 1.00 85.06 466 ALA A N 1
ATOM 3634 C CA . ALA A 1 466 ? 25.663 21.278 -24.650 1.00 85.06 466 ALA A CA 1
ATOM 3635 C C . ALA A 1 466 ? 26.753 21.797 -23.682 1.00 85.06 466 ALA A C 1
ATOM 3637 O O . ALA A 1 466 ? 26.514 21.819 -22.463 1.00 85.06 466 ALA A O 1
ATOM 3638 N N . PRO A 1 467 ? 27.942 22.176 -24.185 1.00 88.44 467 PRO A N 1
ATOM 3639 C CA . PRO A 1 467 ? 28.912 22.929 -23.398 1.00 88.44 467 PRO A CA 1
ATOM 3640 C C . PRO A 1 467 ? 28.280 24.217 -22.864 1.00 88.44 467 PRO A C 1
ATOM 3642 O O . PRO A 1 467 ? 27.412 24.798 -23.517 1.00 88.44 467 PRO A O 1
ATOM 3645 N N . PHE A 1 468 ? 28.697 24.655 -21.680 1.00 89.38 468 PHE A N 1
ATOM 3646 C CA . PHE A 1 468 ? 28.394 26.008 -21.217 1.00 89.38 468 PHE A CA 1
ATOM 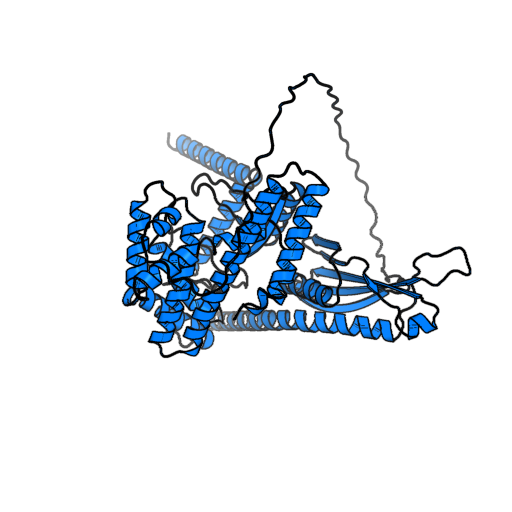3647 C C . PHE A 1 468 ? 29.162 27.037 -22.049 1.00 89.38 468 PHE A C 1
ATOM 3649 O O . PHE A 1 468 ? 30.166 26.688 -22.666 1.00 89.38 468 PHE A O 1
ATOM 3656 N N . ASP A 1 469 ? 28.718 28.296 -22.050 1.00 85.19 469 ASP A N 1
ATOM 3657 C CA . ASP A 1 469 ? 29.354 29.354 -22.849 1.00 85.19 469 ASP A CA 1
ATOM 3658 C C . ASP A 1 469 ? 30.857 29.470 -22.527 1.00 85.19 469 ASP A C 1
ATOM 3660 O O . ASP A 1 469 ? 31.682 29.529 -23.432 1.00 85.19 469 ASP A O 1
ATOM 3664 N N . ASP A 1 470 ? 31.230 29.364 -21.247 1.00 87.06 470 ASP A N 1
ATOM 3665 C CA . ASP A 1 470 ? 32.630 29.404 -20.803 1.00 87.06 470 ASP A CA 1
ATOM 3666 C C . ASP A 1 470 ? 33.446 28.137 -21.141 1.00 87.06 470 ASP A C 1
ATOM 3668 O O . ASP A 1 470 ? 34.670 28.196 -21.276 1.00 87.06 470 ASP A O 1
ATOM 3672 N N . GLU A 1 471 ? 32.792 26.990 -21.325 1.00 87.62 471 GLU A N 1
ATOM 3673 C CA . GLU A 1 471 ? 33.416 25.770 -21.848 1.00 87.62 471 GLU A CA 1
ATOM 3674 C C . GLU A 1 471 ? 33.586 25.853 -23.372 1.00 87.62 471 GLU A C 1
ATOM 3676 O O . GLU A 1 471 ? 34.609 25.412 -23.902 1.00 87.62 471 GLU A O 1
ATOM 3681 N N . ALA A 1 472 ? 32.610 26.438 -24.072 1.00 86.25 472 ALA A N 1
ATOM 3682 C CA . ALA A 1 472 ? 32.629 26.652 -25.516 1.00 86.25 472 ALA A CA 1
ATOM 3683 C C . ALA A 1 472 ? 33.698 27.674 -25.927 1.00 86.25 472 ALA A C 1
ATOM 3685 O O . ALA A 1 472 ? 34.463 27.417 -26.857 1.00 86.25 472 ALA A O 1
ATOM 3686 N N . ASP A 1 473 ? 33.836 28.767 -25.172 1.00 85.38 473 ASP A N 1
ATOM 3687 C CA . ASP A 1 473 ? 34.933 29.734 -25.309 1.00 85.38 473 ASP A CA 1
ATOM 3688 C C . ASP A 1 473 ? 36.308 29.071 -25.094 1.00 85.38 473 ASP A C 1
ATOM 3690 O O . ASP A 1 473 ? 37.314 29.474 -25.683 1.00 85.38 473 ASP A O 1
ATOM 3694 N N . GLY A 1 474 ? 36.345 28.009 -24.282 1.00 81.06 474 GLY A N 1
ATOM 3695 C CA . GLY A 1 474 ? 37.499 27.135 -24.068 1.00 81.06 474 GLY A CA 1
ATOM 3696 C C . GLY A 1 474 ? 37.727 26.080 -25.160 1.00 81.06 474 GLY A C 1
ATOM 3697 O O . GLY A 1 474 ? 38.627 25.250 -25.014 1.00 81.06 474 GLY A O 1
ATOM 3698 N N . GLY A 1 475 ? 36.934 26.089 -26.237 1.00 84.06 475 GLY A N 1
ATOM 3699 C CA . GLY A 1 475 ? 37.047 25.177 -27.378 1.00 84.06 475 GLY A CA 1
ATOM 3700 C C . GLY A 1 475 ? 36.266 23.863 -27.248 1.00 84.06 475 GLY A C 1
ATOM 3701 O O . GLY A 1 475 ? 36.515 22.936 -28.020 1.00 84.06 475 GLY A O 1
ATOM 3702 N N . ALA A 1 476 ? 35.348 23.738 -26.283 1.00 86.62 476 ALA A N 1
ATOM 3703 C CA . ALA A 1 476 ? 34.474 22.570 -26.177 1.00 86.62 476 ALA A CA 1
ATOM 3704 C C . ALA A 1 476 ? 33.284 22.662 -27.146 1.00 86.62 476 ALA A C 1
ATOM 3706 O O . ALA A 1 476 ? 32.559 23.649 -27.161 1.00 86.62 476 ALA A O 1
ATOM 3707 N N . GLU A 1 477 ? 33.011 21.589 -27.885 1.00 86.69 477 GLU A N 1
ATOM 3708 C CA . GLU A 1 477 ? 31.820 21.489 -28.745 1.00 86.69 477 GLU A CA 1
ATOM 3709 C C . GLU A 1 477 ? 30.780 20.492 -28.230 1.00 86.69 477 GLU A C 1
ATOM 3711 O O . GLU A 1 477 ? 29.599 20.574 -28.560 1.00 86.69 477 GLU A O 1
ATOM 3716 N N . ALA A 1 478 ? 31.201 19.554 -27.384 1.00 87.19 478 ALA A N 1
ATOM 3717 C CA . ALA A 1 478 ? 30.305 18.682 -26.640 1.00 87.19 478 ALA A CA 1
ATOM 3718 C C . ALA A 1 478 ? 30.799 18.533 -25.203 1.00 87.19 478 ALA A C 1
ATOM 3720 O O . ALA A 1 478 ? 32.007 18.504 -24.958 1.00 87.19 478 ALA A O 1
ATOM 3721 N N . ALA A 1 479 ? 29.868 18.395 -24.262 1.00 89.25 479 ALA A N 1
ATOM 3722 C CA . ALA A 1 479 ? 30.171 18.141 -22.864 1.00 89.25 479 ALA A CA 1
ATOM 3723 C C . ALA A 1 479 ? 29.353 16.956 -22.343 1.00 89.25 479 ALA A C 1
ATOM 3725 O O . ALA A 1 479 ? 28.275 16.634 -22.845 1.00 89.25 479 ALA A O 1
ATOM 3726 N N . ARG A 1 480 ? 29.869 16.279 -21.322 1.00 91.62 480 ARG A N 1
ATOM 3727 C CA . ARG A 1 480 ? 29.134 15.253 -20.591 1.00 91.62 480 ARG A CA 1
ATOM 3728 C C . ARG A 1 480 ? 29.442 15.317 -19.112 1.00 91.62 480 ARG A C 1
ATOM 3730 O O . ARG A 1 480 ? 30.571 15.586 -18.703 1.00 91.62 480 ARG A O 1
ATOM 3737 N N . THR A 1 481 ? 28.433 15.006 -18.316 1.00 91.44 481 THR A N 1
ATOM 3738 C CA . THR A 1 481 ? 28.530 15.043 -16.860 1.00 91.44 481 THR A CA 1
ATOM 3739 C C . THR A 1 481 ? 28.005 13.740 -16.270 1.00 91.44 481 THR A C 1
ATOM 3741 O O . THR A 1 481 ? 27.107 13.107 -16.831 1.00 91.44 481 THR A O 1
ATOM 3744 N N . ARG A 1 482 ? 28.569 13.317 -15.139 1.00 92.94 482 ARG A N 1
ATOM 3745 C CA . ARG A 1 482 ? 27.982 12.275 -14.288 1.00 92.94 482 ARG A CA 1
ATOM 3746 C C . ARG A 1 482 ? 28.103 12.644 -12.818 1.00 92.94 482 ARG A C 1
ATOM 3748 O O . ARG A 1 482 ? 29.039 13.334 -12.419 1.00 92.94 482 ARG A O 1
ATOM 3755 N N . PHE A 1 483 ? 27.179 12.134 -12.015 1.00 94.50 483 PHE A N 1
ATOM 3756 C CA . PHE A 1 483 ? 27.147 12.329 -10.573 1.00 94.50 483 PHE A CA 1
ATOM 3757 C C . PHE A 1 483 ? 27.411 11.022 -9.832 1.00 94.50 483 PHE A C 1
ATOM 3759 O O . PHE A 1 483 ? 26.927 9.957 -10.215 1.00 94.50 483 PHE A O 1
ATOM 3766 N N . ILE A 1 484 ? 28.151 11.123 -8.729 1.00 94.25 484 ILE A N 1
ATOM 3767 C CA . ILE A 1 484 ? 28.492 10.005 -7.855 1.00 94.25 484 ILE A CA 1
ATOM 3768 C C . ILE A 1 484 ? 28.218 10.403 -6.406 1.00 94.25 484 ILE A C 1
ATOM 3770 O O . ILE A 1 484 ? 28.924 11.222 -5.821 1.00 94.25 484 ILE A O 1
ATOM 3774 N N . ALA A 1 485 ? 27.211 9.793 -5.796 1.00 93.50 485 ALA A N 1
ATOM 3775 C CA . ALA A 1 485 ? 26.899 9.944 -4.386 1.00 93.50 485 ALA A CA 1
ATOM 3776 C C . ALA A 1 485 ? 27.588 8.854 -3.564 1.00 93.50 485 ALA A C 1
ATOM 3778 O O . ALA A 1 485 ? 27.341 7.664 -3.762 1.00 93.50 485 ALA A O 1
ATOM 3779 N N . ARG A 1 486 ? 28.417 9.258 -2.599 1.00 94.19 486 ARG A N 1
ATOM 3780 C CA . ARG A 1 486 ? 29.115 8.359 -1.675 1.00 94.19 486 ARG A CA 1
ATOM 3781 C C . ARG A 1 486 ? 28.668 8.620 -0.243 1.00 94.19 486 ARG A C 1
ATOM 3783 O O . ARG A 1 486 ? 28.874 9.705 0.299 1.00 94.19 486 ARG A O 1
ATOM 3790 N N . GLY A 1 487 ? 28.083 7.606 0.381 1.00 89.81 487 GLY A N 1
ATOM 3791 C CA . GLY A 1 487 ? 27.729 7.589 1.795 1.00 89.81 487 GLY A CA 1
ATOM 3792 C C . GLY A 1 487 ? 28.691 6.718 2.598 1.00 89.81 487 GLY A C 1
ATOM 3793 O O . GLY A 1 487 ? 29.006 5.601 2.190 1.00 89.81 487 GLY A O 1
ATOM 3794 N N . ARG A 1 488 ? 29.125 7.182 3.773 1.00 86.88 488 ARG A N 1
ATOM 3795 C CA . ARG A 1 488 ? 29.770 6.331 4.794 1.00 86.88 488 ARG A CA 1
ATOM 3796 C C . ARG A 1 488 ? 28.986 6.380 6.089 1.00 86.88 488 ARG A C 1
ATOM 3798 O O . ARG A 1 488 ? 28.543 7.450 6.492 1.00 86.88 488 ARG A O 1
ATOM 3805 N N . LYS A 1 489 ? 28.824 5.239 6.751 1.00 81.44 489 LYS A N 1
ATOM 3806 C CA . LYS A 1 489 ? 28.076 5.154 8.008 1.00 81.44 489 LYS A CA 1
ATOM 3807 C C . LYS A 1 489 ? 28.686 6.074 9.072 1.00 81.44 489 LYS A C 1
ATOM 3809 O O . LYS A 1 489 ? 29.880 6.013 9.348 1.00 81.44 489 LYS A O 1
ATOM 3814 N N . ALA A 1 490 ? 27.846 6.917 9.664 1.00 76.88 490 ALA A N 1
ATOM 3815 C CA . ALA A 1 490 ? 28.195 7.886 10.706 1.00 76.88 490 ALA A CA 1
ATOM 3816 C C . ALA A 1 490 ? 27.382 7.678 12.005 1.00 76.88 490 ALA A C 1
ATOM 3818 O O . ALA A 1 490 ? 27.533 8.443 12.957 1.00 76.88 490 ALA A O 1
ATOM 3819 N N . GLY A 1 491 ? 26.523 6.652 12.046 1.00 66.69 491 GLY A N 1
ATOM 3820 C CA . GLY A 1 491 ? 25.709 6.241 13.193 1.00 66.69 491 GLY A CA 1
ATOM 3821 C C . GLY A 1 491 ? 24.876 4.984 12.882 1.00 66.69 491 GLY A C 1
ATOM 3822 O O . GLY A 1 491 ? 25.031 4.408 11.805 1.00 66.69 491 GLY A O 1
ATOM 3823 N N . PRO A 1 492 ? 23.977 4.544 13.784 1.00 54.69 492 PRO A N 1
ATOM 3824 C CA . PRO A 1 492 ? 23.139 3.356 13.571 1.00 54.69 492 PRO A CA 1
ATOM 3825 C C . PRO A 1 492 ? 22.249 3.449 12.321 1.00 54.69 492 PRO A C 1
ATOM 3827 O O . PRO A 1 492 ? 22.019 2.446 11.655 1.00 54.69 492 PRO A O 1
ATOM 3830 N N . THR A 1 493 ? 21.795 4.660 11.994 1.00 59.53 493 THR A N 1
ATOM 3831 C CA . THR A 1 493 ? 20.820 4.968 10.928 1.00 59.53 493 THR A CA 1
ATOM 3832 C C . THR A 1 493 ? 21.258 6.128 10.021 1.00 59.53 493 THR A C 1
ATOM 3834 O O . THR A 1 493 ? 20.536 6.487 9.091 1.00 59.53 493 THR A O 1
ATOM 3837 N N . LEU A 1 494 ? 22.432 6.720 10.279 1.00 77.88 494 LEU A N 1
ATOM 3838 C CA . LEU A 1 494 ? 22.924 7.925 9.606 1.00 77.88 494 LEU A CA 1
ATOM 3839 C C . LEU A 1 494 ? 24.180 7.648 8.782 1.00 77.88 494 LEU A C 1
ATOM 3841 O O . LEU A 1 494 ? 25.071 6.907 9.205 1.00 77.88 494 LEU A O 1
ATOM 3845 N N . TYR A 1 495 ? 24.280 8.333 7.650 1.00 85.38 495 TYR A N 1
ATOM 3846 C CA . TYR A 1 495 ? 25.424 8.329 6.748 1.00 85.38 495 TYR A CA 1
ATOM 3847 C C . TYR A 1 495 ? 25.957 9.750 6.576 1.00 85.38 495 TYR A C 1
ATOM 3849 O O . TYR A 1 495 ? 25.187 10.703 6.518 1.00 85.38 495 TYR A O 1
ATOM 3857 N N . SER A 1 496 ? 27.275 9.902 6.477 1.00 88.50 496 SER A N 1
ATOM 3858 C CA . SER A 1 496 ? 27.896 11.105 5.931 1.00 88.50 496 SER A CA 1
ATOM 3859 C C . SER A 1 496 ? 27.897 11.017 4.407 1.00 88.50 496 SER A C 1
ATOM 3861 O O . SER A 1 496 ? 28.515 10.095 3.867 1.00 88.50 496 SER A O 1
ATOM 3863 N N . LEU A 1 497 ? 27.223 11.953 3.744 1.00 92.81 497 LEU A N 1
ATOM 3864 C CA . LEU A 1 497 ? 27.027 11.989 2.299 1.00 92.81 497 LEU A CA 1
ATOM 3865 C C . LEU A 1 497 ? 27.944 13.024 1.628 1.00 92.81 497 LEU A C 1
ATOM 3867 O O . LEU A 1 497 ? 28.012 14.185 2.044 1.00 92.81 497 LEU A O 1
ATOM 3871 N N . THR A 1 498 ? 28.595 12.594 0.551 1.00 94.56 498 THR A N 1
ATOM 3872 C CA . THR A 1 498 ? 29.341 13.435 -0.392 1.00 94.56 498 THR A CA 1
ATOM 3873 C C . THR A 1 498 ? 28.818 13.173 -1.799 1.00 94.56 498 THR A C 1
ATOM 3875 O O . THR A 1 498 ? 28.641 12.016 -2.174 1.00 94.56 498 THR A O 1
ATOM 3878 N N . ILE A 1 499 ? 28.586 14.230 -2.574 1.00 94.81 499 ILE A N 1
ATOM 3879 C CA . ILE A 1 499 ? 28.234 14.153 -3.994 1.00 94.81 499 ILE A CA 1
ATOM 3880 C C . ILE A 1 499 ? 29.429 14.648 -4.802 1.00 94.81 499 ILE A C 1
ATOM 3882 O O . ILE A 1 499 ? 29.901 15.756 -4.568 1.00 94.81 499 ILE A O 1
ATOM 3886 N N . SER A 1 500 ? 29.904 13.839 -5.738 1.00 94.75 500 SER A N 1
ATOM 3887 C CA . SER A 1 500 ? 30.916 14.222 -6.720 1.00 94.75 500 SER A CA 1
ATOM 3888 C C . SER A 1 500 ? 30.255 14.417 -8.079 1.00 94.75 500 SER A C 1
ATOM 3890 O O . SER A 1 500 ? 29.418 13.602 -8.464 1.00 94.75 500 SER A O 1
ATOM 3892 N N . ALA A 1 501 ? 30.644 15.454 -8.811 1.00 93.75 501 ALA A N 1
ATOM 3893 C CA . ALA A 1 501 ? 30.247 15.681 -10.196 1.00 93.75 501 ALA A CA 1
ATOM 3894 C C . ALA A 1 501 ? 31.490 15.671 -11.085 1.00 93.75 501 ALA A C 1
ATOM 3896 O O . ALA A 1 501 ? 32.416 16.455 -10.863 1.00 93.75 501 ALA A O 1
ATOM 3897 N N . GLU A 1 502 ? 31.517 14.789 -12.077 1.00 93.25 502 GLU A N 1
ATOM 3898 C CA . GLU A 1 502 ? 32.621 14.670 -13.029 1.00 93.25 502 GLU A CA 1
ATOM 3899 C C . GLU A 1 502 ? 32.224 15.253 -14.383 1.00 93.25 502 GLU A C 1
ATOM 3901 O O . GLU A 1 502 ? 31.143 14.946 -14.890 1.00 93.25 502 GLU A O 1
ATOM 3906 N N . ASN A 1 503 ? 33.117 16.049 -14.974 1.00 91.50 503 ASN A N 1
ATOM 3907 C CA . ASN A 1 503 ? 32.916 16.706 -16.261 1.00 91.50 503 ASN A CA 1
ATOM 3908 C C . ASN A 1 503 ? 33.931 16.255 -17.303 1.00 91.50 503 ASN A C 1
ATOM 3910 O O . ASN A 1 503 ? 35.129 16.164 -17.017 1.00 91.50 503 ASN A O 1
ATOM 3914 N N . GLN A 1 504 ? 33.463 16.047 -18.529 1.00 91.56 504 GLN A N 1
ATOM 3915 C CA . GLN A 1 504 ? 34.325 15.835 -19.683 1.00 91.56 504 GLN A CA 1
ATOM 3916 C C . GLN A 1 504 ? 33.816 16.615 -20.886 1.00 91.56 504 GLN A C 1
ATOM 3918 O O . GLN A 1 504 ? 32.610 16.738 -21.083 1.00 91.56 504 GLN A O 1
ATOM 3923 N N . VAL A 1 505 ? 34.743 17.095 -21.705 1.00 88.94 505 VAL A N 1
ATOM 3924 C CA . VAL A 1 505 ? 34.466 17.847 -22.927 1.00 88.94 505 VAL A CA 1
ATOM 3925 C C . VAL A 1 505 ? 35.123 17.181 -24.130 1.00 88.94 505 VAL A C 1
ATOM 3927 O O . VAL A 1 505 ? 36.008 16.334 -23.988 1.00 88.94 505 VAL A O 1
ATOM 3930 N N . ARG A 1 506 ? 34.678 17.559 -25.325 1.00 88.44 506 ARG A N 1
ATOM 3931 C CA . ARG A 1 506 ? 35.263 17.146 -26.600 1.00 88.44 506 ARG A CA 1
ATOM 3932 C C . ARG A 1 506 ? 35.336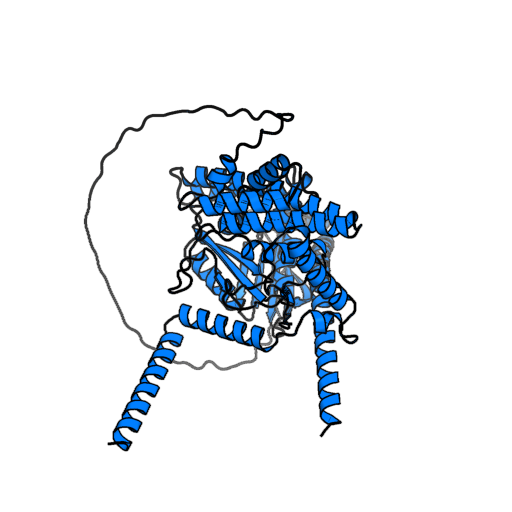 18.352 -27.539 1.00 88.44 506 ARG A C 1
ATOM 3934 O O . ARG A 1 506 ? 34.336 19.051 -27.688 1.00 88.44 506 ARG A O 1
ATOM 3941 N N . ALA A 1 507 ? 36.494 18.567 -28.161 1.00 79.81 507 ALA A N 1
ATOM 3942 C CA . ALA A 1 507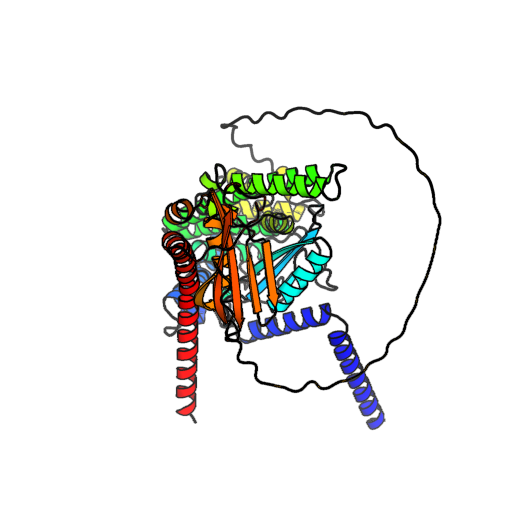 ? 36.730 19.597 -29.181 1.00 79.81 507 ALA A CA 1
ATOM 3943 C C . ALA A 1 507 ? 36.613 19.013 -30.606 1.00 79.81 507 ALA A C 1
ATOM 3945 O O . ALA A 1 507 ? 36.733 17.793 -30.774 1.00 79.81 507 ALA A O 1
ATOM 3946 N N . LEU A 1 508 ? 36.401 19.855 -31.628 1.00 56.72 508 LEU A N 1
ATOM 3947 C CA . LEU A 1 508 ? 36.474 19.424 -33.031 1.00 56.72 508 LEU A CA 1
ATOM 3948 C C . LEU A 1 508 ? 37.926 19.274 -33.486 1.00 56.72 508 LEU A C 1
ATOM 3950 O O . LEU A 1 508 ? 38.817 20.030 -33.100 1.00 56.72 508 LEU A O 1
ATOM 3954 N N . ALA A 1 509 ? 38.150 18.266 -34.319 1.00 52.22 509 ALA A N 1
ATOM 3955 C CA . ALA A 1 509 ? 39.461 17.853 -34.774 1.00 52.22 509 ALA A CA 1
ATOM 3956 C C . ALA A 1 509 ? 40.120 18.873 -35.718 1.00 52.22 509 ALA A C 1
ATOM 3958 O O . ALA A 1 509 ? 39.696 19.005 -36.860 1.00 52.22 509 ALA A O 1
ATOM 3959 N N . ASP A 1 510 ? 41.248 19.440 -35.289 1.00 52.03 510 ASP A N 1
ATOM 3960 C CA . ASP A 1 510 ? 42.417 19.637 -36.169 1.00 52.03 510 ASP A CA 1
ATOM 3961 C C . ASP A 1 510 ? 43.504 18.569 -35.914 1.00 52.03 510 ASP A C 1
ATOM 3963 O O . ASP A 1 510 ? 44.515 18.492 -36.612 1.00 52.03 510 ASP A O 1
ATOM 3967 N N . THR A 1 511 ? 43.296 17.688 -34.928 1.00 51.09 511 THR A N 1
ATOM 3968 C CA . THR A 1 511 ? 44.174 16.550 -34.628 1.00 51.09 511 THR A CA 1
ATOM 3969 C C . THR A 1 511 ? 43.348 15.290 -34.370 1.00 51.09 511 THR A C 1
ATOM 3971 O O . THR A 1 511 ? 42.209 15.358 -33.919 1.00 51.09 511 THR A O 1
ATOM 3974 N N . LEU A 1 512 ? 43.917 14.127 -34.700 1.00 50.47 512 LEU A N 1
ATOM 3975 C CA . LEU A 1 512 ? 43.290 12.793 -34.707 1.00 50.47 512 LEU A CA 1
ATOM 3976 C C . LEU A 1 512 ? 42.800 12.270 -33.335 1.00 50.47 512 LEU A C 1
ATOM 3978 O O . LEU A 1 512 ? 42.420 11.103 -33.248 1.00 50.47 512 LEU A O 1
ATOM 3982 N N . ASP A 1 513 ? 42.802 13.085 -32.276 1.00 53.38 513 ASP A N 1
ATOM 3983 C CA . ASP A 1 513 ? 42.327 12.692 -30.947 1.00 53.38 513 ASP A CA 1
ATOM 3984 C C . ASP A 1 513 ? 40.965 13.332 -30.637 1.00 53.38 513 ASP A C 1
ATOM 3986 O O . ASP A 1 513 ? 40.858 14.443 -30.125 1.00 53.38 513 ASP A O 1
ATOM 3990 N N . THR A 1 514 ? 39.895 12.614 -30.984 1.00 61.16 514 THR A N 1
ATOM 3991 C CA . THR A 1 514 ? 38.494 13.011 -30.755 1.00 61.16 514 THR A CA 1
ATOM 3992 C C . THR A 1 514 ? 37.937 12.464 -29.431 1.00 61.16 514 THR A C 1
ATOM 3994 O O . THR A 1 514 ? 36.725 12.256 -29.297 1.00 61.16 514 THR A O 1
ATOM 3997 N N . GLY A 1 515 ? 38.809 12.125 -28.476 1.00 75.31 515 GLY A N 1
ATOM 3998 C CA . GLY A 1 515 ? 38.438 11.547 -27.186 1.00 75.31 515 GLY A CA 1
ATOM 3999 C C . GLY A 1 515 ? 37.767 12.540 -26.231 1.00 75.31 515 GLY A C 1
ATOM 4000 O O . GLY A 1 515 ? 37.927 13.753 -26.335 1.00 75.31 515 GLY A O 1
ATOM 4001 N N . TRP A 1 516 ? 37.014 12.014 -25.262 1.00 85.50 516 TRP A N 1
ATOM 4002 C CA . TRP A 1 516 ? 36.520 12.807 -24.134 1.00 85.50 516 TRP A CA 1
ATOM 4003 C C . TRP A 1 516 ? 37.678 13.133 -23.188 1.00 85.50 516 TRP A C 1
ATOM 4005 O O . TRP A 1 516 ? 38.316 12.216 -22.668 1.00 85.50 516 TRP A O 1
ATOM 4015 N N . SER A 1 517 ? 37.921 14.415 -22.927 1.00 84.75 517 SER A N 1
ATOM 4016 C CA . SER A 1 517 ? 38.968 14.878 -22.016 1.00 84.75 517 SER A CA 1
ATOM 4017 C C . SER A 1 517 ? 38.364 15.573 -20.799 1.00 84.75 517 SER A C 1
ATOM 4019 O O . SER A 1 517 ? 37.291 16.171 -20.857 1.00 84.75 517 SER A O 1
ATOM 4021 N N . ALA A 1 518 ? 39.027 15.456 -19.650 1.00 81.69 518 ALA A N 1
ATOM 4022 C CA . ALA A 1 518 ? 38.606 16.172 -18.456 1.00 81.69 518 ALA A CA 1
ATOM 4023 C C . ALA A 1 518 ? 39.035 17.643 -18.549 1.00 81.69 518 ALA A C 1
ATOM 4025 O O . ALA A 1 518 ? 40.217 17.929 -18.734 1.00 81.69 518 ALA A O 1
ATOM 4026 N N . MET A 1 519 ? 38.088 18.565 -18.378 1.00 77.12 519 MET A N 1
ATOM 4027 C CA . MET A 1 519 ? 38.342 20.009 -18.344 1.00 77.12 519 MET A CA 1
ATOM 4028 C C . MET A 1 519 ? 38.278 20.509 -16.895 1.00 77.12 519 MET A C 1
ATOM 4030 O O . MET A 1 519 ? 37.403 20.058 -16.150 1.00 77.12 519 MET A O 1
ATOM 4034 N N . PRO A 1 520 ? 39.178 21.410 -16.455 1.00 83.31 520 PRO A N 1
ATOM 4035 C CA . PRO A 1 520 ? 39.041 22.075 -15.163 1.00 83.31 520 PRO A CA 1
ATOM 4036 C C . PRO A 1 520 ? 37.641 22.696 -15.003 1.00 83.31 520 PRO A C 1
ATOM 4038 O O . PRO A 1 520 ? 37.126 23.245 -15.973 1.00 83.31 520 PRO A O 1
ATOM 4041 N N . PRO A 1 521 ? 37.012 22.614 -13.816 1.00 85.00 521 PRO A N 1
ATOM 4042 C CA . PRO A 1 521 ? 35.675 23.163 -13.613 1.00 85.00 521 PRO A CA 1
ATOM 4043 C C . PRO A 1 521 ? 35.594 24.659 -13.947 1.00 85.00 521 PRO A C 1
ATOM 4045 O O . PRO A 1 521 ? 36.283 25.456 -13.311 1.00 85.00 521 PRO A O 1
ATOM 4048 N N . THR A 1 522 ? 34.749 25.024 -14.912 1.00 88.12 522 THR A N 1
ATOM 4049 C CA . THR A 1 522 ? 34.442 26.422 -15.244 1.00 88.12 522 THR A CA 1
ATOM 4050 C C . THR A 1 522 ? 33.414 27.008 -14.271 1.00 88.12 522 THR A C 1
ATOM 4052 O O . THR A 1 522 ? 32.797 26.273 -13.488 1.00 88.12 522 THR A O 1
ATOM 4055 N N . ASP A 1 523 ? 33.218 28.327 -14.286 1.00 85.56 523 ASP A N 1
ATOM 4056 C CA . ASP A 1 523 ? 32.304 28.999 -13.357 1.00 85.56 523 ASP A CA 1
ATOM 4057 C C . ASP A 1 523 ? 30.847 28.579 -13.590 1.00 85.56 523 ASP A C 1
ATOM 4059 O O . ASP A 1 523 ? 30.122 28.303 -12.627 1.00 85.56 523 ASP A O 1
ATOM 4063 N N . MET A 1 524 ? 30.425 28.444 -14.851 1.00 81.31 524 MET A N 1
ATOM 4064 C CA . MET A 1 524 ? 29.074 27.996 -15.198 1.00 81.31 524 MET A CA 1
ATOM 4065 C C . MET A 1 524 ? 28.858 26.522 -14.851 1.00 81.31 524 MET A C 1
ATOM 4067 O O . MET A 1 524 ? 27.815 26.176 -14.288 1.00 81.31 524 MET A O 1
ATOM 4071 N N . TYR A 1 525 ? 29.856 25.658 -15.072 1.00 87.56 525 TYR A N 1
ATOM 4072 C CA . TYR A 1 525 ? 29.778 24.262 -14.630 1.00 87.56 525 TYR A CA 1
ATOM 4073 C C . TYR A 1 525 ? 29.695 24.1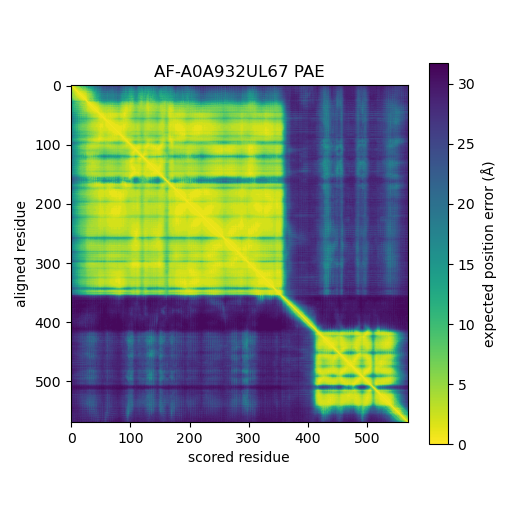54 -13.100 1.00 87.56 525 TYR A C 1
ATOM 4075 O O . TYR A 1 525 ? 28.876 23.401 -12.565 1.00 87.56 525 TYR A O 1
ATOM 4083 N N . MET A 1 526 ? 30.484 24.947 -12.366 1.00 88.69 526 MET A N 1
ATOM 4084 C CA . MET A 1 526 ? 30.407 25.000 -10.905 1.00 88.69 526 MET A CA 1
ATOM 4085 C C . MET A 1 526 ? 29.050 25.512 -10.407 1.00 88.69 526 MET A C 1
ATOM 4087 O O . MET A 1 526 ? 28.553 25.014 -9.393 1.00 88.69 526 MET A O 1
ATOM 4091 N N . ALA A 1 527 ? 28.444 26.491 -11.086 1.00 73.75 527 ALA A N 1
ATOM 4092 C CA . ALA A 1 527 ? 27.112 26.995 -10.755 1.00 73.75 527 ALA A CA 1
ATOM 4093 C C . ALA A 1 527 ? 26.035 25.921 -10.969 1.00 73.75 527 ALA A C 1
ATOM 4095 O O . ALA A 1 527 ? 25.241 25.666 -10.062 1.00 73.75 527 ALA A O 1
ATOM 4096 N N . TYR A 1 528 ? 26.082 25.229 -12.108 1.00 86.50 528 TYR A N 1
ATOM 4097 C CA . TYR A 1 528 ? 25.187 24.123 -12.439 1.00 86.50 528 TYR A CA 1
ATOM 4098 C C . TYR A 1 528 ? 25.262 22.976 -11.419 1.00 86.50 528 TYR A C 1
ATOM 4100 O O . TYR A 1 528 ? 24.244 22.523 -10.895 1.00 86.50 528 TYR A O 1
ATOM 4108 N N . VAL A 1 529 ? 26.473 22.533 -11.063 1.00 90.06 529 VAL A N 1
ATOM 4109 C CA . VAL A 1 529 ? 26.650 21.483 -10.046 1.00 90.06 529 VAL A CA 1
ATOM 4110 C C . VAL A 1 529 ? 26.119 21.942 -8.689 1.00 90.06 529 VAL A C 1
ATOM 4112 O O . VAL A 1 529 ? 25.463 21.165 -7.993 1.00 90.06 529 VAL A O 1
ATOM 4115 N N . ARG A 1 530 ? 26.360 23.205 -8.318 1.00 86.88 530 ARG A N 1
ATOM 4116 C CA . ARG A 1 530 ? 25.916 23.771 -7.040 1.00 86.88 530 ARG A CA 1
ATOM 4117 C C . ARG A 1 530 ? 24.399 23.809 -6.920 1.00 86.88 530 ARG A C 1
ATOM 4119 O O . ARG A 1 530 ? 23.897 23.519 -5.836 1.00 86.88 530 ARG A O 1
ATOM 4126 N N . GLU A 1 531 ? 23.682 24.143 -7.988 1.00 78.12 531 GLU A N 1
ATOM 4127 C CA . GLU A 1 531 ? 22.216 24.121 -8.024 1.00 78.12 531 GLU A CA 1
ATOM 4128 C C . GLU A 1 531 ? 21.684 22.731 -7.643 1.00 78.12 531 GLU A C 1
ATOM 4130 O O . GLU A 1 531 ? 20.950 22.583 -6.661 1.00 78.12 531 GLU A O 1
ATOM 4135 N N . ILE A 1 532 ? 22.175 21.694 -8.326 1.00 85.06 532 ILE A N 1
ATOM 4136 C CA . ILE A 1 532 ? 21.768 20.301 -8.108 1.00 85.06 532 ILE A CA 1
ATOM 4137 C C . ILE A 1 532 ? 22.122 19.836 -6.691 1.00 85.06 532 ILE A C 1
ATOM 4139 O O . ILE A 1 532 ? 21.290 19.245 -5.996 1.00 85.06 532 ILE A O 1
ATOM 4143 N N . THR A 1 533 ? 23.348 20.099 -6.227 1.00 88.94 533 THR A N 1
ATOM 4144 C CA . THR A 1 533 ? 23.774 19.666 -4.888 1.00 88.94 533 THR A CA 1
ATOM 4145 C C . THR A 1 533 ? 23.044 20.412 -3.776 1.00 88.94 533 THR A C 1
ATOM 4147 O O . THR A 1 533 ? 22.779 19.810 -2.739 1.00 88.94 533 THR A O 1
ATOM 4150 N N . THR A 1 534 ? 22.670 21.678 -3.990 1.00 79.56 534 THR A N 1
ATOM 4151 C CA . THR A 1 534 ? 21.863 22.455 -3.033 1.00 79.56 534 THR A CA 1
ATOM 4152 C C . THR A 1 534 ? 20.456 21.879 -2.921 1.00 79.56 534 THR A C 1
ATOM 4154 O O . THR A 1 534 ? 19.938 21.727 -1.817 1.00 79.56 534 THR A O 1
ATOM 4157 N N . GLU A 1 535 ? 19.840 21.487 -4.038 1.00 73.88 535 GLU A N 1
ATOM 4158 C CA . GLU A 1 535 ? 18.522 20.851 -4.001 1.00 73.88 535 GLU A CA 1
ATOM 4159 C C . GLU A 1 535 ? 18.561 19.480 -3.303 1.00 73.88 535 GLU A C 1
ATOM 4161 O O . GLU A 1 535 ? 17.661 19.154 -2.519 1.00 73.88 535 GLU A O 1
ATOM 4166 N N . ILE A 1 536 ? 19.618 18.692 -3.541 1.00 84.06 536 ILE A N 1
ATOM 4167 C CA . ILE A 1 536 ? 19.867 17.439 -2.813 1.00 84.06 536 ILE A CA 1
ATOM 4168 C C . ILE A 1 536 ? 19.985 17.713 -1.312 1.00 84.06 536 ILE A C 1
ATOM 4170 O O . ILE A 1 536 ? 19.301 17.057 -0.526 1.00 84.06 536 ILE A O 1
ATOM 4174 N N . ASP A 1 537 ? 20.820 18.676 -0.920 1.00 83.25 537 ASP A N 1
ATOM 4175 C CA . ASP A 1 537 ? 21.045 19.032 0.480 1.00 83.25 537 ASP A CA 1
ATOM 4176 C C . ASP A 1 537 ? 19.742 19.445 1.169 1.00 83.25 537 ASP A C 1
ATOM 4178 O O . ASP A 1 537 ? 19.334 18.833 2.153 1.00 83.25 537 ASP A O 1
ATOM 4182 N N . MET A 1 538 ? 18.990 20.374 0.573 1.00 72.44 538 MET A N 1
ATOM 4183 C CA . MET A 1 538 ? 17.712 20.837 1.116 1.00 72.44 538 MET A CA 1
ATOM 4184 C C . MET A 1 538 ? 16.709 19.700 1.349 1.00 72.44 538 MET A C 1
ATOM 4186 O O . MET A 1 538 ? 16.033 19.671 2.384 1.00 72.44 538 MET A O 1
ATOM 4190 N N . LYS A 1 539 ? 16.583 18.765 0.399 1.00 73.19 539 LYS A N 1
ATOM 4191 C CA . LYS A 1 539 ? 15.621 17.655 0.494 1.00 73.19 539 LYS A CA 1
ATOM 4192 C C . LYS A 1 539 ? 16.039 16.611 1.518 1.00 73.19 539 LYS A C 1
ATOM 4194 O O . LYS A 1 539 ? 15.196 16.117 2.270 1.00 73.19 539 LYS A O 1
ATOM 4199 N N . VAL A 1 540 ? 17.330 16.312 1.575 1.00 76.75 540 VAL A N 1
ATOM 4200 C CA . VAL A 1 540 ? 17.898 15.369 2.535 1.00 76.75 540 VAL A CA 1
ATOM 4201 C C . VAL A 1 540 ? 17.848 15.937 3.960 1.00 76.75 540 VAL A C 1
ATOM 4203 O O . VAL A 1 540 ? 17.397 15.254 4.880 1.00 76.75 540 VAL A O 1
ATOM 4206 N N . ASP A 1 541 ? 18.207 17.204 4.147 1.00 67.31 541 ASP A N 1
ATOM 4207 C CA . ASP A 1 541 ? 18.183 17.902 5.435 1.00 67.31 541 ASP A CA 1
ATOM 4208 C C . ASP A 1 541 ? 16.745 18.135 5.948 1.00 67.31 541 ASP A C 1
ATOM 4210 O O . ASP A 1 541 ? 16.452 18.014 7.139 1.00 67.31 541 ASP A O 1
ATOM 4214 N N . ALA A 1 542 ? 15.775 18.356 5.052 1.00 51.09 542 ALA A N 1
ATOM 4215 C CA . ALA A 1 542 ? 14.355 18.344 5.415 1.00 51.09 542 ALA A CA 1
ATOM 4216 C C . ALA A 1 542 ? 13.871 16.973 5.932 1.00 51.09 542 ALA A C 1
ATOM 4218 O O . ALA A 1 542 ? 12.922 16.910 6.721 1.00 51.09 542 ALA A O 1
ATOM 4219 N N . GLY A 1 543 ? 14.483 15.873 5.491 1.00 53.19 543 GLY A N 1
ATOM 4220 C CA . GLY A 1 543 ? 14.289 14.541 6.070 1.00 53.19 543 GLY A CA 1
ATOM 4221 C C . GLY A 1 543 ? 14.948 14.407 7.446 1.00 53.19 543 GLY A C 1
ATOM 4222 O O . GLY A 1 543 ? 14.292 14.019 8.416 1.00 53.19 543 GLY A O 1
ATOM 4223 N N . LEU A 1 544 ? 16.202 14.854 7.572 1.00 50.72 544 LEU A N 1
ATOM 4224 C CA . LEU A 1 544 ? 16.975 14.793 8.816 1.00 50.72 544 LEU A CA 1
ATOM 4225 C C . LEU A 1 544 ? 16.355 15.621 9.954 1.00 50.72 544 LEU A C 1
ATOM 4227 O O . LEU A 1 544 ? 16.245 15.129 11.072 1.00 50.72 544 LEU A O 1
ATOM 4231 N N . ARG A 1 545 ? 15.865 16.840 9.695 1.00 43.16 545 ARG A N 1
ATOM 4232 C CA . ARG A 1 545 ? 15.176 17.655 10.717 1.00 43.16 545 ARG A CA 1
ATOM 4233 C C . ARG A 1 545 ? 13.926 16.979 11.279 1.00 43.16 545 ARG A C 1
ATOM 4235 O O . ARG A 1 545 ? 13.632 17.131 12.463 1.00 43.16 545 ARG A O 1
ATOM 4242 N N . ARG A 1 546 ? 13.196 16.218 10.454 1.00 49.75 546 ARG A N 1
ATOM 4243 C CA . ARG A 1 546 ? 12.055 15.408 10.914 1.00 49.75 546 ARG A CA 1
ATOM 4244 C C . ARG A 1 546 ? 12.527 14.270 11.821 1.00 49.75 546 ARG A C 1
ATOM 4246 O O . ARG A 1 546 ? 11.931 14.054 12.874 1.00 49.75 546 ARG A O 1
ATOM 4253 N N . TYR A 1 547 ? 13.630 13.623 11.459 1.00 41.69 547 TYR A N 1
ATOM 4254 C CA . TYR A 1 547 ? 14.267 12.558 12.233 1.00 41.69 547 TYR A CA 1
ATOM 4255 C C . TYR A 1 547 ? 14.831 13.048 13.588 1.00 41.69 547 TYR A C 1
ATOM 4257 O O . TYR A 1 547 ? 14.531 12.471 14.636 1.0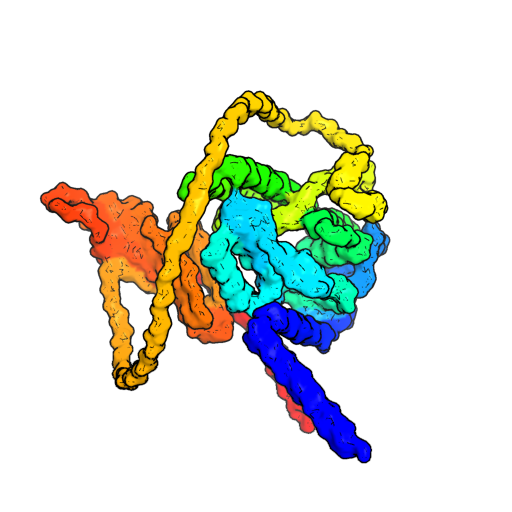0 41.69 547 TYR A O 1
ATOM 4265 N N . ASP A 1 548 ? 15.571 14.159 13.608 1.00 37.88 548 ASP A N 1
ATOM 4266 C CA . ASP A 1 548 ? 16.175 14.725 14.823 1.00 37.88 548 ASP A CA 1
ATOM 4267 C C . ASP A 1 548 ? 15.126 15.323 15.774 1.00 37.88 548 ASP A C 1
ATOM 4269 O O . ASP A 1 548 ? 15.223 15.149 16.992 1.00 37.88 548 ASP A O 1
ATOM 4273 N N . ALA A 1 549 ? 14.066 15.952 15.251 1.00 35.84 549 ALA A N 1
ATOM 4274 C CA . ALA A 1 549 ? 12.941 16.416 16.067 1.00 35.84 549 ALA A CA 1
ATOM 4275 C C . ALA A 1 549 ? 12.199 15.251 16.750 1.00 35.84 549 ALA A C 1
ATOM 4277 O O . ALA A 1 549 ? 11.757 15.376 17.897 1.00 35.84 549 ALA A O 1
ATOM 4278 N N . GLN A 1 550 ? 12.090 14.099 16.081 1.00 42.81 550 GLN A N 1
ATOM 4279 C CA . GLN A 1 550 ? 11.521 12.881 16.661 1.00 42.81 550 GLN A CA 1
ATOM 4280 C C . GLN A 1 550 ? 12.441 12.283 17.739 1.00 42.81 550 GLN A C 1
ATOM 4282 O O . GLN A 1 550 ? 11.972 11.954 18.832 1.00 42.81 550 GLN A O 1
ATOM 4287 N N . LEU A 1 551 ? 13.753 12.218 17.494 1.00 35.78 551 LEU A N 1
ATOM 4288 C CA . LEU A 1 551 ? 14.750 11.741 18.461 1.00 35.78 551 LEU A CA 1
ATOM 4289 C C . LEU A 1 551 ? 14.864 12.626 19.703 1.00 35.78 551 LEU A C 1
ATOM 4291 O O . LEU A 1 551 ? 14.905 12.106 20.817 1.00 35.78 551 LEU A O 1
ATOM 4295 N N . ALA A 1 552 ? 14.867 13.951 19.546 1.00 32.38 552 ALA A N 1
ATOM 4296 C CA . ALA A 1 552 ? 14.918 14.888 20.666 1.00 32.38 552 ALA A CA 1
ATOM 4297 C C . ALA A 1 552 ? 13.701 14.727 21.594 1.00 32.38 552 ALA A C 1
ATOM 4299 O O . ALA A 1 552 ? 13.850 14.727 22.817 1.00 32.38 552 ALA A O 1
ATOM 4300 N N . ARG A 1 553 ? 12.506 14.485 21.032 1.00 40.97 553 ARG A N 1
ATOM 4301 C CA . ARG A 1 553 ? 11.283 14.180 21.800 1.00 40.97 553 ARG A CA 1
ATOM 4302 C C . ARG A 1 553 ? 11.392 12.851 22.561 1.00 40.97 553 ARG A C 1
ATOM 4304 O O . ARG A 1 553 ? 10.991 12.774 23.723 1.00 40.97 553 ARG A O 1
ATOM 4311 N N . VAL A 1 554 ? 11.974 11.818 21.947 1.00 39.84 554 VAL A N 1
ATOM 4312 C CA . VAL A 1 554 ? 12.200 10.507 22.586 1.00 39.84 554 VAL A CA 1
ATOM 4313 C C . VAL A 1 554 ? 13.235 10.601 23.714 1.00 39.84 554 VAL A C 1
ATOM 4315 O O . VAL A 1 554 ? 13.017 10.061 24.802 1.00 39.84 554 VAL A O 1
ATOM 4318 N N . MET A 1 555 ? 14.331 11.327 23.491 1.00 31.56 555 MET A N 1
ATOM 4319 C CA . MET A 1 555 ? 15.411 11.492 24.465 1.00 31.56 555 MET A CA 1
ATOM 4320 C C . MET A 1 555 ? 14.993 12.374 25.646 1.00 31.56 555 MET A C 1
ATOM 4322 O O . MET A 1 555 ? 15.247 11.998 26.790 1.00 31.56 555 MET A O 1
ATOM 4326 N N . ALA A 1 556 ? 14.258 13.467 25.409 1.00 36.91 556 ALA A N 1
ATOM 4327 C CA . ALA A 1 556 ? 13.687 14.297 26.474 1.00 36.91 556 ALA A CA 1
ATOM 4328 C C . ALA A 1 556 ? 12.715 13.499 27.368 1.00 36.91 556 ALA A C 1
ATOM 4330 O O . ALA A 1 556 ? 12.764 13.598 28.596 1.00 36.91 556 ALA A O 1
ATOM 4331 N N . GLY A 1 557 ? 11.898 12.618 26.775 1.00 37.53 557 GLY A N 1
ATOM 4332 C CA . GLY A 1 557 ? 11.017 11.709 27.517 1.00 37.53 557 GLY A CA 1
ATOM 4333 C C . GLY A 1 557 ? 11.741 10.567 28.250 1.00 37.53 557 GLY A C 1
ATOM 4334 O O . GLY A 1 557 ? 11.182 9.965 29.169 1.00 37.53 557 GLY A O 1
ATOM 4335 N N . SER A 1 558 ? 12.971 10.231 27.858 1.00 36.50 558 SER A N 1
ATOM 4336 C CA . SER A 1 558 ? 13.827 9.239 28.529 1.00 36.50 558 SER A CA 1
ATOM 4337 C C . SER A 1 558 ? 14.554 9.850 29.738 1.00 36.50 558 SER A C 1
ATOM 4339 O O . SER A 1 558 ? 14.530 9.271 30.826 1.00 36.50 558 SER A O 1
ATOM 4341 N N . VAL A 1 559 ? 15.087 11.069 29.597 1.00 34.28 559 VAL A N 1
ATOM 4342 C CA . VAL A 1 559 ? 15.782 11.796 30.676 1.00 34.28 559 VAL A CA 1
ATOM 4343 C C . VAL A 1 559 ? 14.813 12.201 31.795 1.00 34.28 559 VAL A C 1
ATOM 4345 O O . VAL A 1 559 ? 15.126 12.023 32.971 1.00 34.28 559 VAL A O 1
ATOM 4348 N N . ALA A 1 560 ? 13.585 12.618 31.462 1.00 36.25 560 ALA A N 1
ATOM 4349 C CA . ALA A 1 560 ? 12.550 12.914 32.461 1.00 36.25 560 ALA A CA 1
ATOM 4350 C C . ALA A 1 560 ? 12.136 11.678 33.294 1.00 36.25 560 ALA A C 1
ATOM 4352 O O . ALA A 1 560 ? 11.803 11.796 34.475 1.00 36.25 560 ALA A O 1
ATOM 4353 N N . ARG A 1 561 ? 12.196 10.472 32.706 1.00 43.16 561 ARG A N 1
ATOM 4354 C CA . ARG A 1 561 ? 11.928 9.203 33.409 1.00 43.16 561 ARG A CA 1
ATOM 4355 C C . ARG A 1 561 ? 13.109 8.737 34.260 1.00 43.16 561 ARG A C 1
ATOM 4357 O O . ARG A 1 561 ? 12.885 8.158 35.320 1.00 43.16 561 ARG A O 1
ATOM 4364 N N . SER A 1 562 ? 14.348 9.025 33.851 1.00 34.78 562 SER A N 1
ATOM 4365 C CA . SER A 1 562 ? 15.532 8.706 34.659 1.00 34.78 562 SER A CA 1
ATOM 4366 C C . SER A 1 562 ? 15.702 9.635 35.866 1.00 34.78 562 SER A C 1
ATOM 4368 O O . SER A 1 562 ? 16.354 9.239 36.830 1.00 34.78 562 SER A O 1
ATOM 4370 N N . TRP A 1 563 ? 15.136 10.847 35.823 1.00 32.03 563 TRP A N 1
ATOM 4371 C CA . TRP A 1 563 ? 15.103 11.776 36.959 1.00 32.03 563 TRP A CA 1
ATOM 4372 C C . TRP A 1 563 ? 14.029 11.388 37.986 1.00 32.03 563 TRP A C 1
ATOM 4374 O O . TRP A 1 563 ? 14.346 11.218 39.160 1.00 32.03 563 TRP A O 1
ATOM 4384 N N . LYS A 1 564 ? 12.796 11.084 37.546 1.00 41.44 564 LYS A N 1
ATOM 4385 C CA . LYS A 1 564 ? 11.719 10.630 38.453 1.00 41.44 564 LYS A CA 1
ATOM 4386 C C . LYS A 1 564 ? 11.999 9.294 39.152 1.00 41.44 564 LYS A C 1
ATOM 4388 O O . LYS A 1 564 ? 11.525 9.085 40.259 1.00 41.44 564 LYS A O 1
ATOM 4393 N N . GLY A 1 565 ? 12.780 8.399 38.543 1.00 37.28 565 GLY A N 1
ATOM 4394 C CA . GLY A 1 565 ? 13.181 7.132 39.171 1.00 37.28 565 GLY A CA 1
ATOM 4395 C C . GLY A 1 565 ? 14.300 7.253 40.215 1.00 37.28 565 GLY A C 1
ATOM 4396 O O . GLY A 1 565 ? 14.625 6.255 40.858 1.00 37.28 565 GLY A O 1
ATOM 4397 N N . ARG A 1 566 ? 14.911 8.438 40.364 1.00 38.62 566 ARG A N 1
ATOM 4398 C CA . ARG A 1 566 ? 16.009 8.695 41.309 1.00 38.62 566 ARG A CA 1
ATOM 4399 C C . ARG A 1 566 ? 15.571 9.482 42.551 1.00 38.62 566 ARG A C 1
ATOM 4401 O O . ARG A 1 566 ? 16.271 9.426 43.549 1.00 38.62 566 ARG A O 1
ATOM 4408 N N . GLU A 1 567 ? 14.408 10.135 42.512 1.00 39.94 567 GLU A N 1
ATOM 4409 C CA . GLU A 1 567 ? 13.765 10.767 43.682 1.00 39.94 567 GLU A CA 1
ATOM 4410 C C . GLU A 1 567 ? 12.822 9.816 44.445 1.00 39.94 567 GLU A C 1
ATOM 4412 O O . GLU A 1 567 ? 12.326 10.163 45.512 1.00 39.94 567 GLU A O 1
ATOM 4417 N N . SER A 1 568 ? 12.577 8.606 43.927 1.00 46.59 568 SER A N 1
ATOM 4418 C CA . SER A 1 568 ? 11.702 7.600 44.548 1.00 46.59 568 SER A CA 1
ATOM 4419 C C . SER A 1 568 ? 12.448 6.346 45.038 1.00 46.59 568 SER A C 1
ATOM 4421 O O . SER A 1 568 ? 11.883 5.249 45.006 1.00 46.59 568 SER A O 1
ATOM 4423 N N . ARG A 1 569 ? 13.723 6.472 45.425 1.00 38.31 569 ARG A N 1
ATOM 4424 C CA . ARG A 1 569 ? 14.503 5.405 46.072 1.00 38.31 569 ARG A CA 1
ATOM 4425 C C . ARG A 1 569 ? 15.215 5.907 47.308 1.00 38.31 569 ARG A C 1
ATOM 4427 O O . ARG A 1 569 ? 15.756 7.030 47.232 1.00 38.31 569 ARG A O 1
#

Sequence (569 aa):
MVRRSIRIAGRVGLALVLVVVAAVILFGEVRFVLRAAYEEARILARRRPLTQLASDPTTPPERRAQFELVLAARAFAADSLGLAAGETYTQFTDVGRDTLLLVLTASPRDRLTSHVWRYPIVGVVPYKGFFDPEAGLAAAAELEERAYDTYLRPSGAFSTLGWFNDPLLSTALSDDHVFLAATVIHEIAHNTLFVPGSVPFNESFAEFVGLRGAERFFRSRADSGAALRARAVWQDELVLGDFYASLATTLEAAYAQDLSGAPLREARERIFVDAQAALAGGLGSRLRVYDGVRLARSPLNNARVIAARLYRTRLDLFERVLEAQSGDLRQTVATISAAARSAGSRDPFEILEELRVPRPLEGRSHFVHPPDRSIFLQPVHPCGGFQQEVHQVRAILLLLSTAVVLPACSRSLAHPGTIDHRIGRASFYDIMREVPAVLRLYGYAIYENRQTGSTLHIETGWQERAPFDDEADGGAEAARTRFIARGRKAGPTLYSLTISAENQVRALADTLDTGWSAMPPTDMYMAYVREITTEIDMKVDAGLRRYDAQLARVMAGSVARSWKGRESR